Protein AF-A0A960MI06-F1 (afdb_monomer)

Secondary structure (DSSP, 8-state):
----TTTSEEEEEEEEEEEBTTB-SS-B-TT--B--HHHHHHHIIIIIHHHHHHHTTTSEEEE--GGGEEEEEEPSS-HHHHHHTT-HHHHHHHHHHHHHHTT--GGG-SEEEEEE---STTTSTT-----SEEE-TTSSEEEEES--SHHHHHHHHHHHTT---EEEEEPPTT---TT-TT-EEETT--TTSTTTT---BTTTB-----HHHHHHTT-S-GGGEEE--S-EEEEEEB-SSTT--TTS--EEEEE-SSSEEEEEEE--TTTT-SS-SGGGTEEEEEEEESSS--EEEE--SSTTS-GGG-SEETT-EEEETTTTEEEEEEEEE--GGG-EEEEEEEE--EEEES-SEEEEEGGGSEEEEEEEEES--SS-EEEEEEEEESSS-TTTTB---EEEEEE-TT----EEEEEEB---SS---SEEEEEEEEEEESSEE-S-SEEEEEEEPTT---TT---TT---SS----EEE-TTSPEEE-

pLDDT: mean 91.09, std 11.98, range [35.44, 98.88]

Solvent-accessible surface area (backbone atoms only — not comparable to full-atom values): 25785 Å² total; per-residue (Å²): 130,78,85,50,73,83,54,32,44,78,36,43,35,37,36,43,32,34,23,16,80,81,51,72,58,79,26,28,29,92,88,64,50,64,64,43,49,68,50,49,35,48,41,40,66,71,33,33,22,54,48,44,22,34,72,24,53,63,43,23,40,61,43,58,54,64,86,37,33,51,68,78,39,74,40,94,57,40,53,64,57,38,19,49,64,61,34,62,70,58,53,50,53,49,51,52,54,48,39,44,75,74,69,42,69,72,87,79,38,59,30,38,40,39,38,25,44,54,52,24,44,94,72,33,81,66,24,59,39,83,55,48,49,48,35,35,68,58,33,45,47,32,44,29,40,18,46,84,45,48,49,41,52,40,29,29,49,39,13,29,62,49,46,52,49,24,11,17,42,42,35,52,81,87,45,82,50,44,77,43,87,80,36,46,79,38,80,29,42,20,52,56,20,47,44,21,65,31,88,38,28,88,88,80,46,66,40,42,72,50,66,58,57,31,38,76,53,64,47,45,53,71,81,12,43,43,74,53,90,69,63,48,77,43,69,30,25,33,50,74,43,42,75,34,61,64,87,39,36,31,28,41,37,34,78,57,54,102,51,35,28,39,34,38,32,30,36,51,79,36,47,84,40,94,77,32,37,40,48,16,63,14,42,40,43,28,37,38,34,80,68,90,60,37,37,27,34,36,25,54,62,58,32,54,75,60,66,52,51,17,21,36,37,64,74,39,71,44,75,40,76,91,63,32,40,34,43,28,27,68,45,72,49,73,55,86,58,61,22,34,36,35,36,36,38,43,35,44,22,33,36,28,61,77,56,53,66,42,80,33,49,31,77,62,47,52,40,76,47,45,35,39,53,44,64,45,36,74,55,51,31,42,34,33,36,36,52,47,70,58,80,29,39,68,70,70,44,24,49,84,40,70,52,72,50,75,34,51,59,70,46,57,74,70,43,78,48,75,33,45,36,40,62,81,87,78,89,84,57,79,28,30,31,33,45,33,57,75,47,66,44,63,48,48,78,41,99,61,52,62,27,42,37,33,41,29,46,77,89,64,71,80,86,80,80,77,57,99,88,61,91,69,96,70,83,75,81,48,79,45,77,44,99,86,74,46,77,44,74,71

Structure (mmCIF, N/CA/C/O backbone):
data_AF-A0A960MI06-F1
#
_entry.id   AF-A0A960MI06-F1
#
loop_
_atom_site.group_PDB
_atom_site.id
_atom_site.type_symbol
_atom_site.label_atom_id
_atom_site.label_alt_id
_atom_site.label_comp_id
_atom_site.label_asym_id
_atom_site.label_entity_id
_atom_site.label_seq_id
_atom_site.pdbx_PDB_ins_code
_atom_site.Cartn_x
_atom_site.Cartn_y
_atom_site.Cartn_z
_atom_site.occupancy
_atom_site.B_iso_or_equiv
_atom_site.auth_seq_id
_atom_site.auth_comp_id
_atom_site.auth_asym_id
_atom_site.auth_atom_id
_atom_site.pdbx_PDB_model_num
ATOM 1 N N . ILE A 1 1 ? 5.129 -19.991 3.642 1.00 35.44 1 ILE A N 1
ATOM 2 C CA . ILE A 1 1 ? 4.884 -19.978 2.181 1.00 35.44 1 ILE A CA 1
ATOM 3 C C . ILE A 1 1 ? 6.229 -19.629 1.573 1.00 35.44 1 ILE A C 1
ATOM 5 O O . ILE A 1 1 ? 6.838 -18.696 2.074 1.00 35.44 1 ILE A O 1
ATOM 9 N N . GLY A 1 2 ? 6.795 -20.492 0.728 1.00 35.88 2 GLY A N 1
ATOM 10 C CA . GLY A 1 2 ? 8.185 -20.344 0.284 1.00 35.88 2 GLY A CA 1
ATOM 11 C C . GLY A 1 2 ? 8.404 -18.997 -0.399 1.00 35.88 2 GLY A C 1
ATOM 12 O O . GLY A 1 2 ? 7.525 -18.568 -1.139 1.00 35.88 2 GLY A O 1
ATOM 13 N N . LEU A 1 3 ? 9.550 -18.373 -0.114 1.00 51.38 3 LEU A N 1
ATOM 14 C CA . LEU A 1 3 ? 10.078 -17.190 -0.796 1.00 51.38 3 LEU A CA 1
ATOM 15 C C . LEU A 1 3 ? 9.784 -17.314 -2.298 1.00 51.38 3 LEU A C 1
ATOM 17 O O . LEU A 1 3 ? 10.282 -18.238 -2.948 1.00 51.38 3 LEU A O 1
ATOM 21 N N . SER A 1 4 ? 8.882 -16.488 -2.825 1.00 71.81 4 SER A N 1
ATOM 22 C CA . SER A 1 4 ? 8.420 -16.635 -4.203 1.00 71.81 4 SER A CA 1
ATOM 23 C C . SER A 1 4 ? 9.590 -16.399 -5.157 1.00 71.81 4 SER A C 1
ATOM 25 O O . SER A 1 4 ? 10.144 -15.302 -5.219 1.00 71.81 4 SER A O 1
ATOM 27 N N . SER A 1 5 ? 9.945 -17.401 -5.967 1.00 84.38 5 SER A N 1
ATOM 28 C CA . SER A 1 5 ? 10.965 -17.247 -7.015 1.00 84.38 5 SER A CA 1
ATOM 29 C C . SER A 1 5 ? 10.590 -16.180 -8.046 1.00 84.38 5 SER A C 1
ATOM 31 O O . SER A 1 5 ? 11.410 -15.823 -8.882 1.00 84.38 5 SER A O 1
ATOM 33 N N . TRP A 1 6 ? 9.361 -15.654 -8.018 1.00 92.19 6 TRP A N 1
ATOM 34 C CA . TRP A 1 6 ? 8.956 -14.521 -8.838 1.00 92.19 6 TRP A CA 1
ATOM 35 C C . TRP A 1 6 ?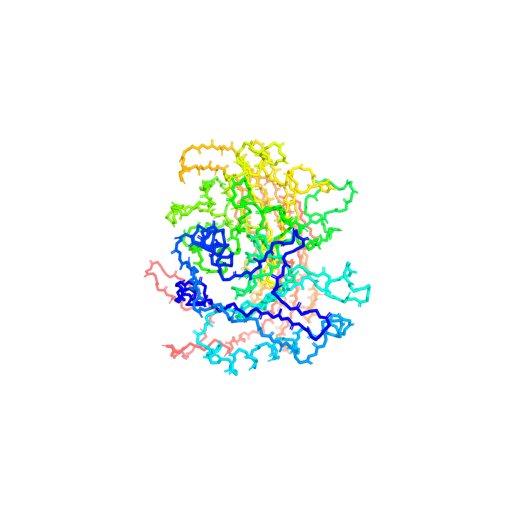 9.565 -13.198 -8.357 1.00 92.19 6 TRP A C 1
ATOM 37 O O . TRP A 1 6 ? 10.048 -12.421 -9.187 1.00 92.19 6 TRP A O 1
ATOM 47 N N . THR A 1 7 ? 9.570 -12.963 -7.039 1.00 94.00 7 THR A N 1
ATOM 48 C CA . THR A 1 7 ? 10.015 -11.713 -6.396 1.00 94.00 7 THR A CA 1
ATOM 49 C C . THR A 1 7 ? 11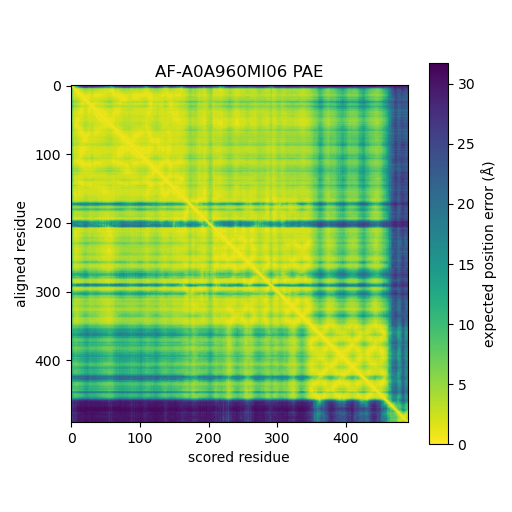.455 -11.761 -5.893 1.00 94.00 7 THR A C 1
ATOM 51 O O . THR A 1 7 ? 12.046 -10.709 -5.665 1.00 94.00 7 THR A O 1
ATOM 54 N N . GLU A 1 8 ? 12.047 -12.952 -5.781 1.00 94.88 8 GLU A N 1
ATOM 55 C CA . GLU A 1 8 ? 13.409 -13.164 -5.271 1.00 94.88 8 GLU A CA 1
ATOM 56 C C . GLU A 1 8 ? 14.311 -13.918 -6.257 1.00 94.88 8 GLU A C 1
ATOM 58 O O . GLU A 1 8 ? 13.834 -14.597 -7.165 1.00 94.88 8 GLU A O 1
ATOM 63 N N . GLY A 1 9 ? 15.625 -13.836 -6.061 1.00 95.56 9 GLY A N 1
ATOM 64 C CA . GLY A 1 9 ? 16.651 -14.432 -6.911 1.00 95.56 9 GLY A CA 1
ATOM 65 C C . GLY A 1 9 ? 17.139 -13.505 -8.025 1.00 95.56 9 GLY A C 1
ATOM 66 O O . GLY A 1 9 ? 16.739 -12.346 -8.133 1.00 95.56 9 GLY A O 1
ATOM 67 N N . LEU A 1 10 ? 18.034 -14.030 -8.860 1.00 96.19 10 LEU A N 1
ATOM 68 C CA . LEU A 1 10 ? 18.490 -13.334 -10.060 1.00 96.19 10 LEU A CA 1
ATOM 69 C C . LEU A 1 10 ? 17.347 -13.268 -11.082 1.00 96.19 10 LEU A C 1
ATOM 71 O O . LEU A 1 10 ? 16.654 -14.264 -11.278 1.00 96.19 10 LEU A O 1
ATOM 75 N N . LYS A 1 11 ? 17.161 -12.106 -11.710 1.00 97.06 11 LYS A N 1
ATOM 76 C CA . LYS A 1 11 ? 16.237 -11.891 -12.826 1.00 97.06 11 LYS A CA 1
ATOM 77 C C . LYS A 1 11 ? 17.019 -11.649 -14.096 1.00 97.06 11 LYS A C 1
ATOM 79 O O . LYS A 1 11 ? 17.664 -10.606 -14.225 1.00 97.06 11 LYS A O 1
ATOM 84 N N . ASP A 1 12 ? 16.939 -12.589 -15.024 1.00 97.06 12 ASP A N 1
ATOM 85 C CA . ASP A 1 12 ? 17.516 -12.429 -16.348 1.00 97.06 12 ASP A CA 1
ATOM 86 C C . ASP A 1 12 ? 16.599 -11.579 -17.228 1.00 97.06 12 ASP A C 1
ATOM 88 O O . ASP A 1 12 ? 15.394 -11.814 -17.355 1.00 97.06 12 ASP A O 1
ATOM 92 N N . ILE A 1 13 ? 17.194 -10.549 -17.828 1.00 98.56 13 ILE A N 1
ATOM 93 C CA . ILE A 1 13 ? 16.491 -9.526 -18.592 1.00 98.56 13 ILE A CA 1
ATOM 94 C C . ILE A 1 13 ? 16.825 -9.662 -20.076 1.00 98.56 13 ILE A C 1
ATOM 96 O O . ILE A 1 13 ? 17.999 -9.715 -20.452 1.00 98.56 13 ILE A O 1
ATOM 100 N N . LEU A 1 14 ? 15.787 -9.627 -20.912 1.00 98.75 14 LEU A N 1
ATOM 101 C CA . LEU A 1 14 ? 15.872 -9.352 -22.346 1.00 98.75 14 LEU A CA 1
ATOM 102 C C . LEU A 1 14 ? 15.442 -7.908 -22.613 1.00 98.75 14 LEU A C 1
ATOM 104 O O . LEU A 1 14 ? 14.375 -7.482 -22.171 1.00 98.75 14 LEU A O 1
ATOM 108 N N . VAL A 1 15 ? 16.236 -7.166 -23.386 1.00 98.81 15 VAL A N 1
ATOM 109 C CA . VAL A 1 15 ? 15.823 -5.859 -23.913 1.00 98.81 15 VAL A CA 1
ATOM 110 C C . VAL A 1 15 ? 15.652 -5.941 -25.423 1.00 98.81 15 VAL A C 1
ATOM 112 O O . VAL A 1 15 ? 16.624 -6.106 -26.162 1.00 98.81 15 VAL A O 1
ATOM 115 N N . ILE A 1 16 ? 14.411 -5.780 -25.876 1.00 98.88 16 ILE A N 1
ATOM 116 C CA . ILE A 1 16 ? 14.035 -5.683 -27.282 1.00 98.88 16 ILE A CA 1
ATOM 117 C C . ILE A 1 16 ? 14.122 -4.215 -27.696 1.00 98.88 16 ILE A C 1
ATOM 119 O O . ILE A 1 16 ? 13.333 -3.385 -27.244 1.00 98.88 16 ILE A O 1
ATOM 123 N N . ARG A 1 17 ? 15.076 -3.884 -28.566 1.00 98.75 17 ARG A N 1
ATOM 124 C CA . ARG A 1 17 ? 15.179 -2.555 -29.186 1.00 98.75 17 ARG A CA 1
ATOM 125 C C . ARG A 1 17 ? 14.332 -2.527 -30.448 1.00 98.75 17 ARG A C 1
ATOM 127 O O . ARG A 1 17 ? 14.585 -3.318 -31.353 1.00 98.75 17 ARG A O 1
ATOM 134 N N . ALA A 1 18 ? 13.368 -1.616 -30.526 1.00 98.69 18 ALA A N 1
ATOM 135 C CA . ALA A 1 18 ? 12.435 -1.544 -31.645 1.00 98.69 18 ALA A CA 1
ATOM 136 C C . ALA A 1 18 ? 12.472 -0.202 -32.383 1.00 98.69 18 ALA A C 1
ATOM 138 O O . ALA A 1 18 ? 12.537 0.863 -31.768 1.00 98.69 18 ALA A O 1
ATOM 139 N N . ASP A 1 19 ? 12.364 -0.272 -33.709 1.00 98.62 19 ASP A N 1
ATOM 140 C CA . ASP A 1 19 ? 12.076 0.867 -34.579 1.00 98.62 19 ASP A CA 1
ATOM 141 C C . ASP A 1 19 ? 10.842 0.589 -35.452 1.00 98.62 19 ASP A C 1
ATOM 143 O O . ASP A 1 19 ? 10.262 -0.501 -35.427 1.00 98.62 19 ASP A O 1
ATOM 147 N N . PHE A 1 20 ? 10.406 1.591 -36.215 1.00 98.75 20 PHE A N 1
ATOM 148 C CA . PHE A 1 20 ? 9.145 1.539 -36.957 1.00 98.75 20 PHE A CA 1
ATOM 149 C C . PHE A 1 20 ? 9.325 2.004 -38.406 1.00 98.75 20 PHE A C 1
ATOM 151 O O . PHE A 1 20 ? 10.260 2.752 -38.693 1.00 98.75 20 PHE A O 1
ATOM 158 N N . PRO A 1 21 ? 8.431 1.617 -39.338 1.00 98.56 21 PRO A N 1
ATOM 159 C CA . PRO A 1 21 ? 8.494 2.054 -40.734 1.00 98.56 21 PRO A CA 1
ATOM 160 C C . PRO A 1 21 ? 8.565 3.579 -40.926 1.00 98.56 21 PRO A C 1
ATOM 162 O O . PRO A 1 21 ? 9.247 4.045 -41.833 1.00 98.56 21 PRO A O 1
ATOM 165 N N . ASP A 1 22 ? 7.887 4.344 -40.069 1.00 98.12 22 ASP A N 1
ATOM 166 C CA . ASP A 1 22 ? 7.811 5.813 -40.055 1.00 98.12 22 ASP A CA 1
ATOM 167 C C . ASP A 1 22 ? 8.741 6.472 -39.016 1.00 98.12 22 ASP A C 1
ATOM 169 O O . ASP A 1 22 ? 8.812 7.698 -38.939 1.00 98.12 22 ASP A O 1
ATOM 173 N N . LEU A 1 23 ? 9.468 5.675 -38.228 1.00 97.69 23 LEU A N 1
ATOM 174 C CA . LEU A 1 23 ? 10.416 6.135 -37.213 1.00 97.69 23 LEU A CA 1
ATOM 175 C C . LEU A 1 23 ? 11.571 5.133 -37.108 1.00 97.69 23 LEU A C 1
ATOM 177 O O . LEU A 1 23 ? 11.617 4.293 -36.211 1.00 97.69 23 LEU A O 1
ATOM 181 N N . THR A 1 24 ? 12.473 5.197 -38.085 1.00 97.31 24 THR A N 1
ATOM 182 C CA . THR A 1 24 ? 13.550 4.218 -38.267 1.00 97.31 24 THR A CA 1
ATOM 183 C C . THR A 1 24 ? 14.810 4.569 -37.478 1.00 97.31 24 THR A C 1
ATOM 185 O O . THR A 1 24 ? 15.143 5.749 -37.353 1.00 97.31 24 THR A O 1
ATOM 188 N N . GLY A 1 25 ? 15.589 3.558 -37.099 1.00 95.56 25 GLY A N 1
ATOM 189 C CA . GLY A 1 25 ? 16.918 3.714 -36.504 1.00 95.56 25 GLY A CA 1
ATOM 190 C C . GLY A 1 25 ? 16.975 3.346 -35.024 1.00 95.56 25 GLY A C 1
ATOM 191 O O . GLY A 1 25 ? 16.015 2.849 -34.448 1.00 95.56 25 GLY A O 1
ATOM 192 N N . GLU A 1 26 ? 18.136 3.564 -34.411 1.00 96.06 26 GLU A N 1
ATOM 193 C CA . GLU A 1 26 ? 18.343 3.249 -32.995 1.00 96.06 26 GLU A CA 1
ATOM 194 C C . GLU A 1 26 ? 17.364 4.023 -32.094 1.00 96.06 26 GLU A C 1
ATOM 196 O O . GLU A 1 26 ? 17.200 5.235 -32.279 1.00 96.06 26 GLU A O 1
ATOM 201 N N . PRO A 1 27 ? 16.750 3.364 -31.093 1.00 98.12 27 PRO A N 1
ATOM 202 C CA . PRO A 1 27 ? 15.951 4.046 -30.089 1.00 98.12 27 PRO A CA 1
ATOM 203 C C . PRO A 1 27 ? 16.748 5.150 -29.382 1.00 98.12 27 PRO A C 1
ATOM 205 O O . PRO A 1 27 ? 17.882 4.929 -28.945 1.00 98.12 27 PRO A O 1
ATOM 208 N N . VAL A 1 28 ? 16.155 6.336 -29.241 1.00 97.81 28 VAL A N 1
ATOM 209 C CA . VAL A 1 28 ? 16.769 7.478 -28.548 1.00 97.81 28 VAL A CA 1
ATOM 210 C C . VAL A 1 28 ? 15.889 8.001 -27.423 1.00 97.81 28 VAL A C 1
ATOM 212 O O . VAL A 1 28 ? 14.658 8.009 -27.526 1.00 97.81 28 VAL A O 1
ATOM 215 N N . THR A 1 29 ? 16.531 8.475 -26.359 1.00 96.81 29 THR A N 1
ATOM 216 C CA . THR A 1 29 ? 15.851 9.209 -25.294 1.00 96.81 29 THR A CA 1
ATOM 217 C C . THR A 1 29 ? 15.336 10.559 -25.808 1.00 96.81 29 THR A C 1
ATOM 219 O O . THR A 1 29 ? 15.832 11.072 -26.817 1.00 96.81 29 THR A O 1
ATOM 222 N N . PRO A 1 30 ? 14.399 11.212 -25.102 1.00 93.44 30 PRO A N 1
ATOM 223 C CA . PRO A 1 30 ? 13.982 12.582 -25.410 1.00 93.44 30 PRO A CA 1
ATOM 224 C C . PRO A 1 30 ? 15.125 13.605 -25.418 1.00 93.44 30 PRO A C 1
ATOM 226 O O . PRO A 1 30 ? 15.032 14.621 -26.099 1.00 93.44 30 PRO A O 1
ATOM 229 N N . THR A 1 31 ? 16.219 13.334 -24.699 1.00 93.38 31 THR A N 1
ATOM 230 C CA . THR A 1 31 ? 17.442 14.155 -24.704 1.00 93.38 31 THR A CA 1
ATOM 231 C C . THR A 1 31 ? 18.398 13.823 -25.856 1.00 93.38 31 THR A C 1
ATOM 233 O O . THR A 1 31 ? 19.440 14.461 -25.989 1.00 93.38 31 THR A O 1
ATOM 236 N N . GLY A 1 32 ? 18.056 12.847 -26.703 1.00 94.62 32 GLY A N 1
ATOM 237 C CA . GLY A 1 32 ? 18.831 12.435 -27.873 1.00 94.62 32 GLY A CA 1
ATOM 238 C C . GLY A 1 32 ? 19.906 11.381 -27.597 1.00 94.62 32 GLY A C 1
ATOM 239 O O . GLY A 1 32 ? 20.678 11.063 -28.499 1.00 94.62 32 GLY A O 1
ATOM 240 N N . ALA A 1 33 ? 19.977 10.822 -26.384 1.00 96.62 33 ALA A N 1
ATOM 241 C CA . ALA A 1 33 ? 20.928 9.759 -26.074 1.00 96.62 33 ALA A CA 1
ATOM 242 C C . ALA A 1 33 ? 20.489 8.442 -26.726 1.00 96.62 33 ALA A C 1
ATOM 244 O O . ALA A 1 33 ? 19.338 8.029 -26.604 1.00 96.62 33 ALA A O 1
ATOM 245 N N . THR A 1 34 ? 21.407 7.760 -27.408 1.00 97.50 34 THR A N 1
ATOM 246 C CA . THR A 1 34 ? 21.128 6.463 -28.033 1.00 97.50 34 THR A CA 1
ATOM 247 C C . THR A 1 34 ? 21.024 5.358 -26.986 1.00 97.50 34 THR A C 1
ATOM 249 O O . THR A 1 34 ? 21.977 5.105 -26.249 1.00 97.50 34 THR A O 1
ATOM 252 N N . MET A 1 35 ? 19.905 4.636 -26.980 1.00 97.88 35 MET A N 1
ATOM 253 C CA . MET A 1 35 ? 19.656 3.490 -26.103 1.00 97.88 35 MET A CA 1
ATOM 254 C C . MET A 1 35 ? 20.256 2.204 -26.693 1.00 97.88 35 MET A C 1
ATOM 256 O O . MET A 1 35 ? 19.562 1.231 -26.979 1.00 97.88 35 MET A O 1
ATOM 260 N N . ASN A 1 36 ? 21.572 2.216 -26.916 1.00 97.62 36 ASN A N 1
ATOM 261 C CA . ASN A 1 36 ? 22.320 1.043 -27.369 1.00 97.62 36 ASN A CA 1
ATOM 262 C C . ASN A 1 36 ? 22.590 0.057 -26.213 1.00 97.62 36 ASN A C 1
ATOM 264 O O . ASN A 1 36 ? 22.308 0.344 -25.049 1.00 97.62 36 ASN A O 1
ATOM 268 N N . ALA A 1 37 ? 23.181 -1.102 -26.520 1.00 97.94 37 ALA A N 1
ATOM 269 C CA . ALA A 1 37 ? 23.463 -2.131 -25.516 1.00 97.94 37 ALA A CA 1
ATOM 270 C C . ALA A 1 37 ? 24.311 -1.630 -24.335 1.00 97.94 37 ALA A C 1
ATOM 272 O O . ALA A 1 37 ? 24.025 -1.996 -23.203 1.00 97.94 37 ALA A O 1
ATOM 273 N N . ALA A 1 38 ? 25.312 -0.774 -24.571 1.00 98.12 38 ALA A N 1
ATOM 274 C CA . ALA A 1 38 ? 26.153 -0.231 -23.503 1.00 98.12 38 ALA A CA 1
ATOM 275 C C . ALA A 1 38 ? 25.387 0.748 -22.600 1.00 98.12 38 ALA A C 1
ATOM 277 O O . ALA A 1 38 ? 25.567 0.728 -21.387 1.00 98.12 38 ALA A O 1
ATOM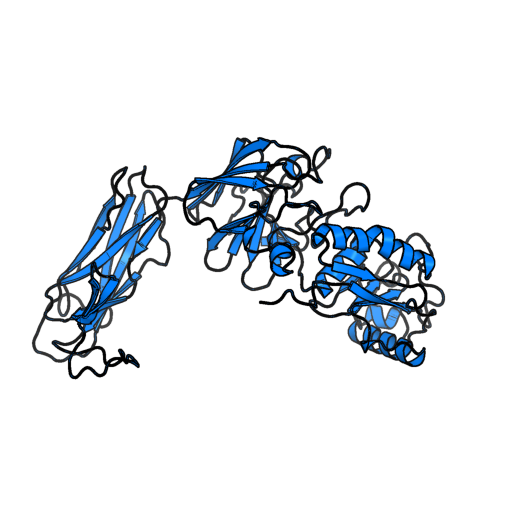 278 N N . PHE A 1 39 ? 24.518 1.580 -23.178 1.00 97.81 39 PHE A N 1
ATOM 279 C CA . PHE A 1 39 ? 23.644 2.472 -22.419 1.00 97.81 39 PHE A CA 1
ATOM 280 C C . PHE A 1 39 ? 22.679 1.672 -21.535 1.00 97.81 39 PHE A C 1
ATOM 282 O O . PHE A 1 39 ? 22.594 1.911 -20.334 1.00 97.81 39 PHE A O 1
ATOM 289 N N . LEU A 1 40 ? 21.989 0.688 -22.116 1.00 98.31 40 LEU A N 1
ATOM 290 C CA . LEU A 1 40 ? 20.963 -0.097 -21.427 1.00 98.31 40 LEU A CA 1
ATOM 291 C C . LEU A 1 40 ? 21.551 -0.960 -20.304 1.00 98.31 40 LEU A C 1
ATOM 293 O O . LEU A 1 40 ? 21.028 -0.958 -19.189 1.00 98.31 40 LEU A O 1
ATOM 297 N N . THR A 1 41 ? 22.668 -1.651 -20.559 1.00 98.25 41 THR A N 1
ATOM 298 C CA . THR A 1 41 ? 23.361 -2.424 -19.516 1.00 98.25 41 THR A CA 1
ATOM 299 C C . THR A 1 41 ? 23.888 -1.510 -18.415 1.00 98.25 41 THR A C 1
ATOM 301 O O . THR A 1 41 ? 23.738 -1.834 -17.242 1.00 98.25 41 THR A O 1
ATOM 304 N N . ASN A 1 42 ? 24.426 -0.331 -18.756 1.00 97.06 42 ASN A N 1
ATOM 305 C CA . ASN A 1 42 ? 24.878 0.645 -17.766 1.00 97.06 42 ASN A CA 1
ATOM 306 C C . ASN A 1 42 ? 23.734 1.114 -16.856 1.00 97.06 42 ASN A C 1
ATOM 308 O O . ASN A 1 42 ? 23.915 1.128 -15.638 1.00 97.06 42 ASN A O 1
ATOM 312 N N . LYS A 1 43 ? 22.563 1.429 -17.422 1.00 95.44 43 LYS A N 1
ATOM 313 C CA . LYS A 1 43 ? 21.371 1.832 -16.663 1.00 95.44 43 LYS A CA 1
ATOM 314 C C . LYS A 1 43 ? 20.872 0.734 -15.726 1.00 95.44 43 LYS A C 1
ATOM 316 O O . LYS A 1 43 ? 20.608 1.004 -14.556 1.00 95.44 43 LYS A O 1
ATOM 321 N N . ILE A 1 44 ? 20.802 -0.512 -16.191 1.00 96.88 44 ILE A N 1
ATOM 322 C CA . ILE A 1 44 ? 20.420 -1.632 -15.322 1.00 96.88 44 ILE A CA 1
ATOM 323 C C . ILE A 1 44 ? 21.462 -1.855 -14.221 1.00 96.88 44 ILE A C 1
ATOM 325 O O . ILE A 1 44 ? 21.098 -1.921 -13.053 1.00 96.88 44 ILE A O 1
ATOM 329 N N . SER A 1 45 ? 22.751 -1.936 -14.550 1.00 95.81 45 SER A N 1
ATOM 330 C CA . SER A 1 45 ? 23.780 -2.305 -13.571 1.00 95.81 45 SER A CA 1
ATOM 331 C C . SER A 1 45 ? 24.113 -1.212 -12.555 1.00 95.81 45 SER A C 1
ATOM 333 O O . SER A 1 45 ? 24.582 -1.545 -11.472 1.00 95.81 45 SER A O 1
ATOM 335 N N . ASN A 1 46 ? 23.901 0.069 -12.879 1.00 93.69 46 ASN A N 1
ATOM 336 C CA . ASN A 1 46 ? 24.302 1.181 -12.006 1.00 93.69 46 ASN A CA 1
ATOM 337 C C . ASN A 1 46 ? 23.132 1.960 -11.398 1.00 93.69 46 ASN A C 1
ATOM 339 O O . ASN A 1 46 ? 23.361 2.739 -10.478 1.00 93.69 46 ASN A O 1
ATOM 343 N N . GLU A 1 47 ? 21.904 1.770 -11.886 1.00 92.81 47 GLU A N 1
ATOM 344 C CA . GLU A 1 47 ? 20.736 2.504 -11.386 1.00 92.81 47 GLU A CA 1
ATOM 345 C C . GLU A 1 47 ? 19.636 1.538 -10.924 1.00 92.81 47 GLU A C 1
ATOM 347 O O . GLU A 1 47 ? 19.389 1.422 -9.725 1.00 92.81 47 GLU A O 1
ATOM 352 N N . VAL A 1 48 ? 19.014 0.794 -11.846 1.00 94.56 48 VAL A N 1
ATOM 353 C CA . VAL A 1 48 ? 17.830 -0.034 -11.532 1.00 94.56 48 VAL A CA 1
ATOM 354 C C . VAL A 1 48 ? 18.187 -1.241 -10.656 1.00 94.56 48 VAL A C 1
ATOM 356 O O . VAL A 1 48 ? 17.555 -1.481 -9.633 1.00 94.56 48 VAL A O 1
ATOM 359 N N . GLY A 1 49 ? 19.218 -2.001 -11.024 1.00 95.75 49 GLY A N 1
ATOM 360 C CA . GLY A 1 49 ? 19.668 -3.189 -10.297 1.00 95.75 49 GLY A CA 1
ATOM 361 C C . GLY A 1 49 ? 20.070 -2.895 -8.849 1.00 95.75 49 GLY A C 1
ATOM 362 O O . GLY A 1 49 ? 19.527 -3.541 -7.954 1.00 95.75 49 GLY A O 1
ATOM 363 N N . PRO A 1 50 ? 20.957 -1.912 -8.590 1.00 94.88 50 PRO A N 1
ATOM 364 C CA . PRO A 1 50 ? 21.324 -1.519 -7.231 1.00 94.88 50 PRO A CA 1
ATOM 365 C C . PRO A 1 50 ? 20.134 -1.074 -6.377 1.00 94.88 50 PRO A C 1
ATOM 367 O O . PRO A 1 50 ? 20.077 -1.424 -5.201 1.00 94.88 50 PRO A O 1
ATOM 370 N N . PHE A 1 51 ? 19.164 -0.359 -6.961 1.00 94.50 51 PHE A N 1
ATOM 371 C CA . PHE A 1 51 ? 17.936 -0.003 -6.251 1.00 94.50 51 PHE A CA 1
ATOM 372 C C . PHE A 1 51 ? 17.168 -1.251 -5.796 1.00 94.50 51 PHE A C 1
ATOM 374 O O . PHE A 1 51 ? 16.809 -1.346 -4.627 1.00 94.50 51 PHE A O 1
ATOM 381 N N . TYR A 1 52 ? 16.961 -2.228 -6.682 1.00 95.69 52 TYR A N 1
ATOM 382 C CA . TYR A 1 52 ? 16.239 -3.460 -6.349 1.00 95.69 52 TYR A CA 1
ATOM 383 C C . TYR A 1 52 ? 17.005 -4.376 -5.381 1.00 95.69 52 TYR A C 1
ATOM 385 O O . TYR A 1 52 ? 16.385 -4.968 -4.498 1.00 95.69 52 TYR A O 1
ATOM 393 N N . ASP A 1 53 ? 18.334 -4.468 -5.479 1.00 96.00 53 ASP A N 1
ATOM 394 C CA . ASP A 1 53 ? 19.159 -5.172 -4.481 1.00 96.00 53 ASP A CA 1
ATOM 395 C C . ASP A 1 53 ? 19.037 -4.503 -3.102 1.00 96.00 53 ASP A C 1
ATOM 397 O O . ASP A 1 53 ? 18.819 -5.181 -2.099 1.00 96.00 53 ASP A O 1
ATOM 401 N N . GLU A 1 54 ? 19.082 -3.171 -3.033 1.00 94.62 54 GLU A N 1
ATOM 402 C CA . GLU A 1 54 ? 18.904 -2.447 -1.775 1.00 94.62 54 GLU A CA 1
ATOM 403 C C . GLU A 1 54 ? 17.479 -2.576 -1.214 1.00 94.62 54 GLU A C 1
ATOM 405 O O . GLU A 1 54 ? 17.303 -2.860 -0.026 1.00 94.62 54 GLU A O 1
ATOM 410 N N . ALA A 1 55 ? 16.466 -2.360 -2.053 1.00 94.19 55 ALA A N 1
ATOM 411 C CA . ALA A 1 55 ? 15.055 -2.376 -1.682 1.00 94.19 55 ALA A CA 1
ATOM 412 C C . ALA A 1 55 ? 14.559 -3.760 -1.260 1.00 94.19 55 ALA A C 1
ATOM 414 O O . ALA A 1 55 ? 13.636 -3.868 -0.463 1.00 94.19 55 ALA A O 1
ATOM 415 N N . SER A 1 56 ? 15.191 -4.823 -1.753 1.00 96.06 56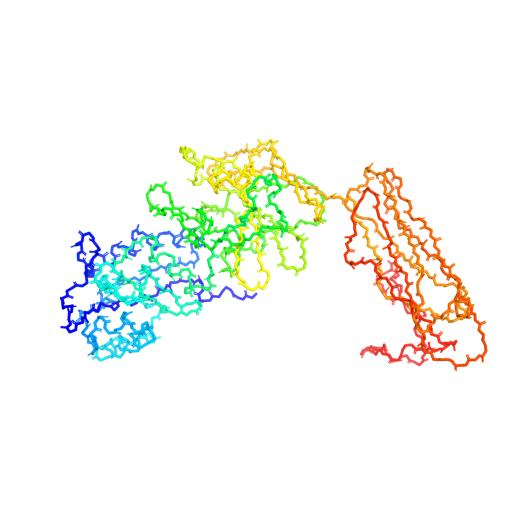 SER A N 1
ATOM 416 C CA . SER A 1 56 ? 14.836 -6.202 -1.415 1.00 96.06 56 SER A CA 1
ATOM 417 C C . SER A 1 56 ? 15.652 -6.792 -0.264 1.00 96.06 56 SER A C 1
ATOM 419 O O . SER A 1 56 ? 15.530 -7.982 0.022 1.00 96.06 56 SER A O 1
ATOM 421 N N . TYR A 1 57 ? 16.522 -6.004 0.377 1.00 96.62 57 TYR A N 1
ATOM 422 C CA . TYR A 1 57 ? 17.511 -6.501 1.343 1.00 96.62 57 TYR A CA 1
ATOM 423 C C . TYR A 1 57 ? 18.431 -7.592 0.765 1.00 96.62 57 TYR A C 1
ATOM 425 O O . TYR A 1 57 ? 18.838 -8.528 1.456 1.00 96.62 57 TYR A O 1
ATOM 433 N N . GLY A 1 58 ? 18.758 -7.476 -0.524 1.00 96.12 58 GLY A N 1
ATOM 434 C CA . GLY A 1 58 ? 19.587 -8.419 -1.269 1.00 96.12 58 GLY A CA 1
ATOM 435 C C . GLY A 1 58 ? 18.877 -9.697 -1.705 1.00 96.12 58 GLY A C 1
ATOM 436 O O . GLY A 1 58 ? 19.551 -10.660 -2.067 1.00 96.12 58 GLY A O 1
ATOM 437 N N . LYS A 1 59 ? 17.542 -9.740 -1.642 1.00 95.88 59 LYS A N 1
ATOM 438 C CA . LYS A 1 59 ? 16.759 -10.910 -2.057 1.00 95.88 59 LYS A CA 1
ATOM 439 C C . LYS A 1 59 ? 16.564 -10.998 -3.561 1.00 95.88 59 LYS A C 1
ATOM 441 O O . LYS A 1 59 ? 16.385 -12.102 -4.058 1.00 95.88 59 LYS A O 1
ATOM 446 N N . THR A 1 60 ? 16.605 -9.884 -4.290 1.00 96.56 60 THR A N 1
ATOM 447 C CA . THR A 1 60 ? 16.510 -9.879 -5.755 1.00 96.56 60 THR A CA 1
ATOM 448 C C . THR A 1 60 ? 17.687 -9.153 -6.391 1.00 96.56 60 THR A C 1
ATOM 450 O O . THR A 1 60 ? 18.221 -8.198 -5.831 1.00 96.56 60 THR A O 1
ATOM 453 N N . ALA A 1 61 ? 18.083 -9.604 -7.576 1.00 96.38 61 ALA A N 1
ATOM 454 C CA . ALA A 1 61 ? 19.143 -8.994 -8.369 1.00 96.38 61 ALA A CA 1
ATOM 455 C C . ALA A 1 61 ? 18.756 -8.995 -9.849 1.00 96.38 61 ALA A C 1
ATOM 457 O O . ALA A 1 61 ? 18.057 -9.892 -10.309 1.00 96.38 61 ALA A O 1
ATOM 458 N N . LEU A 1 62 ? 19.227 -8.006 -10.609 1.00 97.44 62 LEU A N 1
ATOM 459 C CA . LEU A 1 62 ? 18.912 -7.861 -12.031 1.00 97.44 62 LEU A CA 1
ATOM 460 C C . LEU A 1 62 ? 20.142 -8.149 -12.899 1.00 97.44 62 LEU A C 1
ATOM 462 O O . LEU A 1 62 ? 21.225 -7.625 -12.641 1.00 97.44 62 LEU A O 1
ATOM 466 N N . SER A 1 63 ? 19.959 -8.949 -13.947 1.00 96.50 63 SER A N 1
ATOM 467 C CA . SER A 1 63 ? 21.003 -9.381 -14.878 1.00 96.50 63 SER A CA 1
ATOM 468 C C . SER A 1 63 ? 20.634 -8.987 -16.305 1.00 96.50 63 SER A C 1
ATOM 470 O O . SER A 1 63 ? 19.694 -9.516 -16.893 1.00 96.50 63 SER A O 1
ATOM 472 N N . LEU A 1 64 ? 21.394 -8.053 -16.883 1.00 98.19 64 LEU A N 1
ATOM 473 C CA . LEU A 1 64 ? 21.319 -7.717 -18.304 1.00 98.19 64 LEU A CA 1
ATOM 474 C C . LEU A 1 64 ? 22.717 -7.788 -18.916 1.00 98.19 64 LEU A C 1
ATOM 476 O O . LEU A 1 64 ? 23.569 -6.938 -18.657 1.00 98.19 64 LEU A O 1
ATOM 480 N N . SER A 1 65 ? 22.948 -8.795 -19.755 1.00 96.69 65 SER A N 1
ATOM 481 C CA . SER A 1 65 ? 24.165 -8.890 -20.560 1.00 96.69 65 SER A CA 1
ATOM 482 C C . SER A 1 65 ? 23.983 -8.183 -21.905 1.00 96.69 65 SER A C 1
ATOM 484 O O . SER A 1 65 ? 22.870 -8.078 -22.418 1.00 96.69 65 SER A O 1
ATOM 486 N N . ALA A 1 66 ? 25.081 -7.750 -22.530 1.00 97.06 66 ALA A N 1
ATOM 487 C CA . ALA A 1 66 ? 25.023 -7.154 -23.868 1.00 97.06 66 ALA A CA 1
ATOM 488 C C . ALA A 1 66 ? 24.472 -8.122 -24.935 1.00 97.06 66 ALA A C 1
ATOM 490 O O . ALA A 1 66 ? 23.894 -7.670 -25.918 1.00 97.06 66 ALA A O 1
ATOM 491 N N . ALA A 1 67 ? 24.623 -9.439 -24.738 1.00 97.25 67 ALA A N 1
ATOM 492 C CA . ALA A 1 67 ? 24.064 -10.455 -25.629 1.00 97.25 67 ALA A CA 1
ATOM 493 C C . ALA A 1 67 ? 22.530 -10.512 -25.558 1.00 97.25 67 ALA A C 1
ATOM 495 O O . ALA A 1 67 ? 21.893 -10.816 -26.561 1.00 97.25 67 ALA A O 1
ATOM 496 N N . ASN A 1 68 ? 21.949 -10.152 -24.409 1.00 98.31 68 ASN A N 1
ATOM 497 C CA . ASN A 1 68 ? 20.504 -10.094 -24.178 1.00 98.31 68 ASN A CA 1
ATOM 498 C C . ASN A 1 68 ? 19.895 -8.732 -24.554 1.00 98.31 68 ASN A C 1
ATOM 500 O O . ASN A 1 68 ? 18.767 -8.422 -24.176 1.00 98.31 68 ASN A O 1
ATOM 504 N N . VAL A 1 69 ? 20.632 -7.896 -25.285 1.00 98.69 69 VAL A N 1
ATOM 505 C CA . VAL A 1 69 ? 20.087 -6.705 -25.935 1.00 98.69 69 VAL A CA 1
ATOM 506 C C . VAL A 1 69 ? 19.998 -7.004 -27.425 1.00 98.69 69 VAL A C 1
ATOM 508 O O . VAL A 1 69 ? 21.022 -7.200 -28.082 1.00 98.69 69 VAL A O 1
ATOM 511 N N . THR A 1 70 ? 18.783 -7.037 -27.971 1.00 98.81 70 THR A N 1
ATOM 512 C CA . THR A 1 70 ? 18.577 -7.365 -29.389 1.00 98.81 70 THR A CA 1
ATOM 513 C C . THR A 1 70 ? 19.262 -6.337 -30.291 1.00 98.81 70 THR A C 1
ATOM 515 O O . THR A 1 70 ? 19.449 -5.187 -29.882 1.00 98.81 70 THR A O 1
ATOM 518 N N . PRO A 1 71 ? 19.596 -6.655 -31.554 1.00 98.38 71 PRO A N 1
ATOM 519 C CA . PRO A 1 71 ? 19.691 -5.642 -32.606 1.00 98.38 71 PRO A CA 1
ATOM 520 C C . PRO A 1 71 ? 18.413 -4.787 -32.668 1.00 98.38 71 PRO A C 1
ATOM 522 O O . PRO A 1 71 ? 17.399 -5.143 -32.070 1.00 98.38 71 PRO A O 1
ATOM 525 N N . VAL A 1 72 ? 18.434 -3.671 -33.396 1.00 98.69 72 VAL A N 1
ATOM 526 C CA . VAL A 1 72 ? 17.195 -2.920 -33.652 1.00 98.69 72 VAL A CA 1
ATOM 527 C C . VAL A 1 72 ? 16.276 -3.775 -34.525 1.00 98.69 72 VAL A C 1
ATOM 529 O O . VAL A 1 72 ? 16.651 -4.154 -35.635 1.00 98.69 72 VAL A O 1
ATOM 532 N N . LEU A 1 73 ? 15.092 -4.096 -34.009 1.00 98.81 73 LEU A N 1
ATOM 533 C CA . LEU A 1 73 ? 14.093 -4.922 -34.674 1.00 98.81 73 LEU A CA 1
ATOM 534 C C . LEU A 1 73 ? 12.967 -4.040 -35.214 1.00 98.81 73 LEU A C 1
ATOM 536 O O . LEU A 1 73 ? 12.340 -3.282 -34.474 1.00 98.81 73 LEU A O 1
ATOM 540 N N . ARG A 1 74 ? 12.689 -4.165 -36.512 1.00 98.50 74 ARG A N 1
ATOM 541 C CA . ARG A 1 74 ? 11.633 -3.404 -37.180 1.00 98.50 74 ARG A CA 1
ATOM 542 C C . ARG A 1 74 ? 10.262 -3.962 -36.842 1.00 98.50 74 ARG A C 1
ATOM 544 O O . ARG A 1 74 ? 9.962 -5.103 -37.184 1.00 98.50 74 ARG A O 1
ATOM 551 N N . MET A 1 75 ? 9.407 -3.131 -36.255 1.00 98.69 75 MET A N 1
ATOM 552 C CA . MET A 1 75 ? 7.995 -3.463 -36.084 1.00 98.69 75 MET A CA 1
ATOM 553 C C . MET A 1 75 ? 7.268 -3.431 -37.441 1.00 98.69 75 MET A C 1
ATOM 555 O O . MET A 1 75 ? 7.606 -2.608 -38.297 1.00 98.69 75 MET A O 1
ATOM 559 N N . PRO A 1 76 ? 6.264 -4.297 -37.667 1.00 98.31 76 PRO A N 1
ATOM 560 C CA . PRO A 1 76 ? 5.562 -4.380 -38.951 1.00 98.31 76 PRO A CA 1
ATOM 561 C C . PRO A 1 76 ? 4.645 -3.175 -39.209 1.00 98.31 76 PRO A C 1
ATOM 563 O O . PRO A 1 76 ? 4.402 -2.813 -40.360 1.00 98.31 76 PRO A O 1
ATOM 566 N N . THR A 1 77 ? 4.159 -2.541 -38.143 1.00 98.56 77 THR A N 1
ATOM 567 C CA . THR A 1 77 ? 3.216 -1.420 -38.191 1.00 98.56 77 THR A CA 1
ATOM 568 C C . THR A 1 77 ? 3.916 -0.102 -37.845 1.00 98.56 77 THR A C 1
ATOM 570 O O . THR A 1 77 ? 4.869 -0.077 -37.066 1.00 98.56 77 THR A O 1
ATOM 573 N N . ALA A 1 78 ? 3.447 1.004 -38.429 1.00 98.62 78 ALA A N 1
ATOM 574 C CA . ALA A 1 78 ? 3.928 2.353 -38.130 1.00 98.62 78 ALA A CA 1
ATOM 575 C C . ALA A 1 78 ? 3.739 2.722 -36.646 1.00 98.62 78 ALA A C 1
ATOM 577 O O . ALA A 1 78 ? 2.693 2.437 -36.057 1.00 98.62 78 ALA A O 1
ATOM 578 N N . ALA A 1 79 ? 4.714 3.427 -36.071 1.00 98.44 79 ALA A N 1
ATOM 579 C CA . ALA A 1 79 ? 4.682 3.989 -34.725 1.00 98.44 79 ALA A CA 1
ATOM 580 C C . ALA A 1 79 ? 3.409 4.798 -34.485 1.00 98.44 79 ALA A C 1
ATOM 582 O O . ALA A 1 79 ? 2.702 4.565 -33.505 1.00 98.44 79 ALA A O 1
ATOM 583 N N . GLN A 1 80 ? 3.077 5.703 -35.414 1.00 98.25 80 GLN A N 1
ATOM 584 C CA . GLN A 1 80 ? 1.869 6.516 -35.308 1.00 98.25 80 GLN A CA 1
ATOM 585 C C . GLN A 1 80 ? 0.599 5.661 -35.218 1.00 98.25 80 GLN A C 1
ATOM 587 O O . GLN A 1 80 ? -0.335 6.029 -34.515 1.00 98.25 80 GLN A O 1
ATOM 592 N N . THR A 1 81 ? 0.552 4.523 -35.917 1.00 98.44 81 THR A N 1
ATOM 593 C CA . THR A 1 81 ? -0.628 3.646 -35.923 1.00 98.44 81 THR A CA 1
ATOM 594 C C . THR A 1 81 ? -0.779 2.912 -34.596 1.00 98.44 81 THR A C 1
ATOM 596 O O . THR A 1 81 ? -1.886 2.881 -34.064 1.00 98.44 81 THR A O 1
ATOM 599 N N . TYR A 1 82 ? 0.311 2.382 -34.022 1.00 98.62 82 TYR A N 1
ATOM 600 C CA . TYR A 1 82 ? 0.250 1.811 -32.672 1.00 98.62 82 TYR A CA 1
ATOM 601 C C . TYR A 1 82 ? -0.219 2.845 -31.655 1.00 98.62 82 TYR A C 1
ATOM 603 O O . TYR A 1 82 ? -1.126 2.573 -30.872 1.00 98.62 82 TYR A O 1
ATOM 611 N N . ALA A 1 83 ? 0.388 4.030 -31.705 1.00 98.00 83 ALA A N 1
ATOM 612 C CA . ALA A 1 83 ? 0.167 5.078 -30.730 1.00 98.00 83 ALA A CA 1
ATOM 613 C C . ALA A 1 83 ? -1.248 5.672 -30.827 1.00 98.00 83 ALA A C 1
ATOM 615 O O . ALA A 1 83 ? -1.899 5.875 -29.810 1.00 98.00 83 ALA A O 1
ATOM 616 N N . ALA A 1 84 ? -1.758 5.928 -32.035 1.00 98.12 84 ALA A N 1
ATOM 617 C CA . ALA A 1 84 ? -3.089 6.507 -32.240 1.00 98.12 84 ALA A CA 1
ATOM 618 C C . ALA A 1 84 ? -4.238 5.552 -31.882 1.00 98.12 84 ALA A C 1
ATOM 620 O O . ALA A 1 84 ? -5.307 6.010 -31.487 1.00 98.12 84 ALA A O 1
ATOM 621 N N . ASN A 1 85 ? -4.019 4.241 -32.022 1.00 97.88 85 ASN A N 1
ATOM 622 C CA . ASN A 1 85 ? -5.029 3.210 -31.777 1.00 97.88 85 ASN A CA 1
ATOM 623 C C . ASN A 1 85 ? -4.871 2.522 -30.411 1.00 97.88 85 ASN A C 1
ATOM 625 O O . ASN A 1 85 ? -5.461 1.463 -30.207 1.00 97.88 85 ASN A O 1
ATOM 629 N N . ASP A 1 86 ? -4.019 3.053 -29.531 1.00 96.56 86 ASP A N 1
ATOM 630 C CA . ASP A 1 86 ? -3.676 2.463 -28.229 1.00 96.56 86 ASP A CA 1
ATOM 631 C C . ASP A 1 86 ? -3.332 0.956 -28.300 1.00 96.56 86 ASP A C 1
ATOM 633 O O . ASP A 1 86 ? -3.720 0.128 -27.478 1.00 96.56 86 ASP A O 1
ATOM 637 N N . SER A 1 87 ? -2.620 0.547 -29.354 1.00 97.31 87 SER A N 1
ATOM 638 C CA . SER A 1 87 ? -2.419 -0.868 -29.697 1.00 97.31 87 SER A CA 1
ATOM 639 C C . SER A 1 87 ? -1.222 -1.496 -28.970 1.00 97.31 87 SER A C 1
ATOM 641 O O . SER A 1 87 ? -0.402 -2.188 -29.579 1.00 97.31 87 SER A O 1
ATOM 643 N N . LEU A 1 88 ? -1.121 -1.276 -27.655 1.00 95.81 88 LEU A N 1
ATOM 644 C CA . LEU A 1 88 ? -0.036 -1.773 -26.795 1.00 95.81 88 LEU A CA 1
ATOM 645 C C . LEU A 1 88 ? 0.094 -3.305 -26.849 1.00 95.81 88 LEU A C 1
ATOM 647 O O . LEU A 1 88 ? 1.201 -3.841 -26.963 1.00 95.81 88 LEU A O 1
ATOM 651 N N . THR A 1 89 ? -1.032 -4.022 -26.811 1.00 97.62 89 THR A N 1
ATOM 652 C CA . THR A 1 89 ? -1.033 -5.490 -26.847 1.00 97.62 89 THR A CA 1
ATOM 653 C C . THR A 1 89 ? -0.460 -6.011 -28.160 1.00 97.62 89 THR A C 1
ATOM 655 O O . THR A 1 89 ? 0.358 -6.931 -28.136 1.00 97.62 89 THR A O 1
ATOM 658 N N . GLN A 1 90 ? -0.849 -5.402 -29.284 1.00 98.69 90 GLN A N 1
ATOM 659 C CA . GLN A 1 90 ? -0.348 -5.779 -30.603 1.00 98.69 90 GLN A CA 1
ATOM 660 C C . GLN A 1 90 ? 1.144 -5.460 -30.737 1.00 98.69 90 GLN A C 1
ATOM 662 O O . GLN A 1 90 ? 1.907 -6.315 -31.171 1.00 98.69 90 GLN A O 1
ATOM 667 N N . LEU A 1 91 ? 1.584 -4.289 -30.262 1.00 98.75 91 LEU A N 1
ATOM 668 C CA . LEU A 1 91 ? 2.999 -3.914 -30.253 1.00 98.75 91 LEU A CA 1
ATOM 669 C C . LEU A 1 91 ? 3.865 -4.934 -29.493 1.00 98.75 91 LEU A C 1
ATOM 671 O O . LEU A 1 91 ? 4.949 -5.284 -29.951 1.00 98.75 91 LEU A O 1
ATOM 675 N N . ARG A 1 92 ? 3.386 -5.460 -28.358 1.00 98.62 92 ARG A N 1
ATOM 676 C CA . ARG A 1 92 ? 4.081 -6.545 -27.645 1.00 98.62 92 ARG A CA 1
ATOM 677 C C . ARG A 1 92 ? 4.142 -7.831 -28.458 1.00 98.62 92 ARG A C 1
ATOM 679 O O . ARG A 1 92 ? 5.199 -8.449 -28.495 1.00 98.62 92 ARG A O 1
ATOM 686 N N . ILE A 1 93 ? 3.029 -8.248 -29.062 1.00 98.69 93 ILE A N 1
ATOM 687 C CA . ILE A 1 93 ? 2.981 -9.468 -29.884 1.00 98.69 93 ILE A CA 1
ATOM 688 C C . ILE A 1 93 ? 4.015 -9.375 -31.008 1.00 98.69 93 ILE A C 1
ATOM 690 O O . ILE A 1 93 ? 4.820 -10.287 -31.180 1.00 98.69 93 ILE A O 1
ATOM 694 N N . ASP A 1 94 ? 4.045 -8.243 -31.707 1.00 98.81 94 ASP A N 1
ATOM 695 C CA . ASP A 1 94 ? 4.955 -8.029 -32.828 1.00 98.81 94 ASP A CA 1
ATOM 696 C C . ASP A 1 94 ? 6.421 -7.939 -32.377 1.00 98.81 94 ASP A C 1
ATOM 698 O O . ASP A 1 94 ? 7.303 -8.501 -33.027 1.00 98.81 94 ASP A O 1
ATOM 702 N N . ALA A 1 95 ? 6.692 -7.306 -31.231 1.00 98.81 95 ALA A N 1
ATOM 703 C CA . ALA A 1 95 ? 8.033 -7.237 -30.656 1.00 98.81 95 ALA A CA 1
ATOM 704 C C . ALA A 1 95 ? 8.575 -8.609 -30.237 1.00 98.81 95 ALA A C 1
ATOM 706 O O . ALA A 1 95 ? 9.725 -8.930 -30.541 1.00 98.81 95 ALA A O 1
ATOM 707 N N . LEU A 1 96 ? 7.756 -9.425 -29.567 1.00 98.81 96 LEU A N 1
ATOM 708 C CA . LEU A 1 96 ? 8.133 -10.780 -29.160 1.00 98.81 96 LEU A CA 1
ATOM 709 C C . LEU A 1 96 ? 8.388 -11.668 -30.382 1.00 98.81 96 LEU A C 1
ATOM 711 O O . LEU A 1 96 ? 9.442 -12.293 -30.465 1.00 98.81 96 LEU A O 1
ATOM 715 N N . ALA A 1 97 ? 7.495 -11.643 -31.376 1.00 98.75 97 ALA A N 1
ATOM 716 C CA . ALA A 1 97 ? 7.669 -12.398 -32.616 1.00 98.75 97 ALA A CA 1
ATOM 717 C C . ALA A 1 97 ? 8.933 -11.977 -33.391 1.00 98.75 97 ALA A C 1
ATOM 719 O O . ALA A 1 97 ? 9.645 -12.821 -33.947 1.00 98.75 97 ALA A O 1
ATOM 720 N N . ALA A 1 98 ? 9.249 -10.677 -33.414 1.00 98.75 98 ALA A N 1
ATOM 721 C CA . ALA A 1 98 ? 10.478 -10.180 -34.025 1.00 98.75 98 ALA A CA 1
ATOM 722 C C . ALA A 1 98 ? 11.729 -10.662 -33.272 1.00 98.75 98 ALA A C 1
ATOM 724 O O . ALA A 1 98 ? 12.710 -11.050 -33.910 1.00 98.75 98 ALA A O 1
ATOM 725 N N . ALA A 1 99 ? 11.700 -10.671 -31.936 1.00 98.81 99 ALA A N 1
ATOM 726 C CA . ALA A 1 99 ? 12.802 -11.168 -31.114 1.00 98.81 99 ALA A CA 1
ATOM 727 C C . ALA A 1 99 ? 13.023 -12.678 -31.309 1.00 98.81 99 ALA A C 1
ATOM 729 O O . ALA A 1 99 ? 14.158 -13.103 -31.525 1.00 98.81 99 ALA A O 1
ATOM 730 N N . GLU A 1 100 ? 11.952 -13.473 -31.342 1.00 98.56 100 GLU A N 1
ATOM 731 C CA . GLU A 1 100 ? 12.014 -14.914 -31.628 1.00 98.56 100 GLU A CA 1
ATOM 732 C C . GLU A 1 100 ? 12.581 -15.194 -33.022 1.00 98.56 100 GLU A C 1
ATOM 734 O O . GLU A 1 100 ? 13.471 -16.029 -33.183 1.00 98.56 100 GLU A O 1
ATOM 739 N N . THR A 1 101 ? 12.149 -14.430 -34.029 1.00 98.50 101 THR A N 1
ATOM 740 C CA . THR A 1 101 ? 12.697 -14.514 -35.394 1.00 98.50 101 THR A CA 1
ATOM 741 C C . THR A 1 101 ? 14.190 -14.173 -35.432 1.00 98.50 101 THR A C 1
ATOM 743 O O . THR A 1 101 ? 14.942 -14.751 -36.217 1.00 98.50 101 THR A O 1
ATOM 746 N N . ALA A 1 102 ? 14.641 -13.258 -34.570 1.00 98.19 102 ALA A N 1
ATOM 747 C CA . ALA A 1 102 ? 16.047 -12.901 -34.409 1.00 98.19 102 ALA A CA 1
ATOM 748 C C . ALA A 1 102 ? 16.849 -13.905 -33.551 1.00 98.19 102 ALA A C 1
ATOM 750 O O . ALA A 1 102 ? 18.048 -13.704 -33.356 1.00 98.19 102 ALA A O 1
ATOM 751 N N . GLY A 1 103 ? 16.221 -14.988 -33.073 1.00 98.19 103 GLY A N 1
ATOM 752 C CA . GLY A 1 103 ? 16.871 -16.079 -32.344 1.00 98.19 103 GLY A CA 1
ATOM 753 C C . GLY A 1 103 ? 16.869 -15.941 -30.820 1.00 98.19 103 GLY A C 1
ATOM 754 O O . GLY A 1 103 ? 17.614 -16.659 -30.157 1.00 98.19 103 GLY A O 1
ATOM 755 N N . TYR A 1 104 ? 16.058 -15.041 -30.259 1.00 98.31 104 TYR A N 1
ATOM 756 C CA . TYR A 1 104 ? 15.908 -14.879 -28.813 1.00 98.31 104 TYR A CA 1
ATOM 757 C C . TYR A 1 104 ? 14.738 -15.721 -28.301 1.00 98.31 104 TYR A C 1
ATOM 759 O O . TYR A 1 104 ? 13.595 -15.492 -28.689 1.00 98.31 104 TYR A O 1
ATOM 767 N N . ASP A 1 105 ? 15.006 -16.665 -27.400 1.00 97.31 105 ASP A N 1
ATOM 768 C CA . ASP A 1 105 ? 13.952 -17.411 -26.707 1.00 97.31 105 ASP A CA 1
ATOM 769 C C . ASP A 1 105 ? 13.317 -16.531 -25.624 1.00 97.31 105 ASP A C 1
ATOM 771 O O . ASP A 1 105 ? 13.806 -16.442 -24.497 1.00 97.31 105 ASP A O 1
ATOM 775 N N . THR A 1 106 ? 12.236 -15.839 -25.982 1.00 96.69 106 THR A N 1
ATOM 776 C CA . THR A 1 106 ? 11.577 -14.872 -25.096 1.00 96.69 106 THR A CA 1
ATOM 777 C C . THR A 1 106 ? 10.995 -15.520 -23.835 1.00 96.69 106 THR A C 1
ATOM 779 O O . THR A 1 106 ? 10.873 -14.846 -22.816 1.00 96.69 106 THR A O 1
ATOM 782 N N . GLY A 1 107 ? 10.704 -16.827 -23.859 1.00 95.44 107 GLY A N 1
ATOM 783 C CA . GLY A 1 107 ? 10.192 -17.573 -22.707 1.00 95.44 107 GLY A CA 1
ATOM 784 C C . GLY A 1 107 ? 11.246 -17.902 -21.646 1.00 95.44 107 GLY A C 1
ATOM 785 O O . GLY A 1 107 ? 10.880 -18.254 -20.527 1.00 95.44 107 GLY A O 1
ATOM 786 N N . SER A 1 108 ? 12.534 -17.769 -21.975 1.00 95.06 108 SER A N 1
ATOM 787 C CA . SER A 1 108 ? 13.652 -18.067 -21.069 1.00 95.06 108 SER A CA 1
ATOM 788 C C . SER A 1 108 ? 14.054 -16.897 -20.160 1.00 95.06 108 SER A C 1
ATOM 790 O O . SER A 1 108 ? 14.922 -17.067 -19.306 1.00 95.06 108 SER A O 1
ATOM 792 N N . TYR A 1 109 ? 13.454 -15.715 -20.327 1.00 97.44 109 TYR A N 1
ATOM 793 C CA . TYR A 1 109 ? 13.790 -14.517 -19.553 1.00 97.44 109 TYR A CA 1
ATOM 794 C C . TYR A 1 109 ? 12.739 -14.216 -18.485 1.00 97.44 109 TYR A C 1
ATOM 796 O O . TYR A 1 109 ? 11.536 -14.254 -18.746 1.00 97.44 109 TYR A O 1
ATOM 804 N N . ASP A 1 110 ? 13.190 -13.824 -17.295 1.00 97.25 110 ASP A N 1
ATOM 805 C CA . ASP A 1 110 ? 12.302 -13.418 -16.205 1.00 97.25 110 ASP A CA 1
ATOM 806 C C . ASP A 1 110 ? 11.591 -12.100 -16.515 1.00 97.25 110 ASP A C 1
ATOM 808 O O . ASP A 1 110 ? 10.457 -11.879 -16.075 1.00 97.25 110 ASP A O 1
ATOM 812 N N . ARG A 1 111 ? 12.277 -11.190 -17.220 1.00 97.69 111 ARG A N 1
ATOM 813 C CA . ARG A 1 111 ? 11.793 -9.839 -17.529 1.00 97.69 111 ARG A CA 1
ATOM 814 C C . ARG A 1 111 ? 12.129 -9.450 -18.965 1.00 97.69 111 ARG A C 1
ATOM 816 O O . ARG A 1 111 ? 13.235 -9.691 -19.443 1.00 97.69 111 ARG A O 1
ATOM 823 N N . ILE A 1 112 ? 11.188 -8.795 -19.638 1.00 98.69 112 ILE A N 1
ATOM 824 C CA . ILE A 1 112 ? 11.327 -8.346 -21.023 1.00 98.69 112 ILE A CA 1
ATOM 825 C C . ILE A 1 112 ? 10.979 -6.863 -21.112 1.00 98.69 112 ILE A C 1
ATOM 827 O O . ILE A 1 112 ? 9.866 -6.453 -20.783 1.00 98.69 112 ILE A O 1
ATOM 831 N N . TYR A 1 113 ? 11.932 -6.073 -21.594 1.00 98.69 113 TYR A N 1
ATOM 832 C CA . TYR A 1 113 ? 11.784 -4.641 -21.821 1.00 98.69 113 TYR A CA 1
ATOM 833 C C . TYR A 1 113 ? 11.688 -4.390 -23.318 1.00 98.69 113 TYR A C 1
ATOM 835 O O . TYR A 1 113 ? 12.637 -4.663 -24.052 1.00 98.69 113 TYR A O 1
ATOM 843 N N . LEU A 1 114 ? 10.582 -3.821 -23.777 1.00 98.81 114 LEU A N 1
ATOM 844 C CA . LEU A 1 114 ? 10.485 -3.275 -25.122 1.00 98.81 114 LEU A CA 1
ATOM 845 C C . LEU A 1 114 ? 10.836 -1.790 -25.096 1.00 98.81 114 LEU A C 1
ATOM 847 O O . LEU A 1 114 ? 10.101 -0.991 -24.527 1.00 98.81 114 LEU A O 1
ATOM 851 N N . VAL A 1 115 ? 11.945 -1.425 -25.733 1.00 98.69 115 VAL A N 1
ATOM 852 C CA . VAL A 1 115 ? 12.485 -0.064 -25.748 1.00 98.69 115 VAL A CA 1
ATOM 853 C C . VAL A 1 115 ? 12.392 0.522 -27.150 1.00 98.69 115 VAL A C 1
ATOM 855 O O . VAL A 1 115 ? 12.901 -0.053 -28.114 1.00 98.69 115 VAL A O 1
ATOM 858 N N . PHE A 1 116 ? 11.783 1.699 -27.256 1.00 98.69 116 PHE A N 1
ATOM 859 C CA . PHE A 1 116 ? 11.636 2.439 -28.507 1.00 98.69 116 PHE A CA 1
ATOM 860 C C . PHE A 1 116 ? 11.748 3.950 -28.278 1.00 98.69 116 PHE A C 1
ATOM 862 O O . PHE A 1 116 ? 11.604 4.441 -27.160 1.00 98.69 116 PHE A O 1
ATOM 869 N N . THR A 1 117 ? 12.035 4.702 -29.343 1.00 98.25 117 THR A N 1
ATOM 870 C CA . THR A 1 117 ? 12.019 6.176 -29.312 1.00 98.25 117 THR A CA 1
ATOM 871 C C . THR A 1 117 ? 10.632 6.677 -28.922 1.00 98.25 117 THR A C 1
ATOM 873 O O . THR A 1 117 ? 9.649 6.133 -29.402 1.00 98.25 117 THR A O 1
ATOM 876 N N . HIS A 1 118 ? 10.542 7.745 -28.125 1.00 97.88 118 HIS A N 1
ATOM 877 C CA . HIS A 1 118 ? 9.264 8.293 -27.656 1.00 97.88 118 HIS A CA 1
ATOM 878 C C . HIS A 1 118 ? 8.250 8.559 -28.794 1.00 97.88 118 HIS A C 1
ATOM 880 O O . HIS A 1 118 ? 8.539 9.357 -29.691 1.00 97.88 118 HIS A O 1
ATOM 886 N N . ILE A 1 119 ? 7.056 7.957 -28.722 1.00 97.81 119 ILE A N 1
ATOM 887 C CA . ILE A 1 119 ? 5.932 8.080 -29.681 1.00 97.81 119 ILE A CA 1
ATOM 888 C C . ILE A 1 119 ? 4.653 8.658 -29.044 1.00 97.81 119 ILE A C 1
ATOM 890 O O . ILE A 1 119 ? 3.549 8.468 -29.558 1.00 97.81 119 ILE A O 1
ATOM 894 N N . GLY A 1 120 ? 4.782 9.376 -27.927 1.00 97.25 120 GLY A N 1
ATOM 895 C CA . GLY A 1 120 ? 3.667 10.068 -27.273 1.00 97.25 120 GLY A CA 1
ATOM 896 C C . GLY A 1 120 ? 3.188 11.345 -27.994 1.00 97.25 120 GLY A C 1
ATOM 897 O O . GLY A 1 120 ? 3.674 11.671 -29.087 1.00 97.25 120 GLY A O 1
ATOM 898 N N . PRO A 1 121 ? 2.274 12.115 -27.366 1.00 97.25 121 PRO A N 1
ATOM 899 C CA . PRO A 1 121 ? 1.621 13.291 -27.957 1.00 97.25 121 PRO A CA 1
ATOM 900 C C . PRO A 1 121 ? 2.557 14.374 -28.507 1.00 97.25 121 PRO A C 1
ATOM 902 O O . PRO A 1 121 ? 2.213 15.067 -29.463 1.00 97.25 121 PRO A O 1
ATOM 905 N N . SER A 1 122 ? 3.759 14.517 -27.937 1.00 95.38 122 SER A N 1
ATOM 906 C CA . SER A 1 122 ? 4.758 15.486 -28.411 1.00 95.38 122 SER A CA 1
ATOM 907 C C . SER A 1 122 ? 5.378 15.126 -29.768 1.00 95.38 122 SER A C 1
ATOM 909 O O . SER A 1 122 ? 5.941 16.001 -30.423 1.00 95.38 122 SER A O 1
ATOM 911 N N . ARG A 1 123 ? 5.273 13.862 -30.207 1.00 96.06 123 ARG A N 1
ATOM 912 C CA . ARG A 1 123 ? 5.688 13.409 -31.545 1.00 96.06 123 ARG A CA 1
ATOM 913 C C . ARG A 1 123 ? 4.497 13.241 -32.482 1.00 96.06 123 ARG A C 1
ATOM 915 O O . ARG A 1 123 ? 4.550 13.708 -33.616 1.00 96.06 123 ARG A O 1
ATOM 922 N N . TYR A 1 124 ? 3.443 12.579 -32.014 1.00 97.38 124 TYR A N 1
ATOM 923 C CA . TYR A 1 124 ? 2.217 12.364 -32.777 1.00 97.38 124 TYR A CA 1
ATOM 924 C C . TYR A 1 124 ? 1.044 12.933 -31.991 1.00 97.38 124 TYR A C 1
ATOM 926 O O . TYR A 1 124 ? 0.680 12.388 -30.956 1.00 97.38 124 TYR A O 1
ATOM 934 N N . SER A 1 125 ? 0.431 14.009 -32.482 1.00 97.00 125 SER A N 1
ATOM 935 C CA . SER A 1 125 ? -0.593 14.761 -31.741 1.00 97.00 125 SER A CA 1
ATOM 936 C C . SER A 1 125 ? -1.828 13.946 -31.340 1.00 97.00 125 SER A C 1
ATOM 938 O O . SER A 1 125 ? -2.509 14.315 -30.390 1.00 97.00 125 SER A O 1
ATOM 940 N N . ASN A 1 126 ? -2.124 12.851 -32.045 1.00 96.69 126 ASN A N 1
ATOM 941 C CA . ASN A 1 126 ? -3.230 11.935 -31.759 1.00 96.69 126 ASN A CA 1
ATOM 942 C C . ASN A 1 126 ? -2.811 10.664 -30.996 1.00 96.69 126 ASN A C 1
ATOM 944 O O . ASN A 1 126 ? -3.627 9.754 -30.848 1.00 96.69 126 ASN A O 1
ATOM 948 N N . SER A 1 127 ? -1.556 10.581 -30.549 1.00 98.19 127 SER A N 1
ATOM 949 C CA . SER A 1 127 ? -1.056 9.459 -29.754 1.00 98.19 127 SER A CA 1
ATOM 950 C C . SER A 1 127 ? -1.835 9.317 -28.448 1.00 98.19 127 SER A C 1
ATOM 952 O O . SER A 1 127 ? -1.984 10.281 -27.701 1.00 98.19 127 SER A O 1
ATOM 954 N N . GLN A 1 128 ? -2.296 8.100 -28.174 1.00 98.00 128 GLN A N 1
ATOM 955 C CA . GLN A 1 128 ? -2.889 7.687 -26.903 1.00 98.00 128 GLN A CA 1
ATOM 956 C C . GLN A 1 128 ? -1.825 7.195 -25.908 1.00 98.00 128 GLN A C 1
ATOM 958 O O . GLN A 1 128 ? -2.119 7.007 -24.733 1.00 98.00 128 GLN A O 1
ATOM 963 N N . PHE A 1 129 ? -0.569 7.023 -26.339 1.00 97.56 129 PHE A N 1
ATOM 964 C CA . PHE A 1 129 ? 0.539 6.647 -25.456 1.00 97.56 129 PHE A CA 1
ATOM 965 C C . PHE A 1 129 ? 1.037 7.875 -24.685 1.00 97.56 129 PHE A C 1
ATOM 967 O O . PHE A 1 129 ? 2.055 8.482 -25.022 1.00 97.56 129 PHE A O 1
ATOM 974 N N . THR A 1 130 ? 0.291 8.263 -23.651 1.00 95.75 130 THR A N 1
ATOM 975 C CA . THR A 1 130 ? 0.580 9.417 -22.779 1.00 95.75 130 THR A CA 1
ATOM 976 C C . THR A 1 130 ? 1.548 9.100 -21.636 1.00 95.75 130 THR A C 1
ATOM 978 O O . THR A 1 130 ? 1.764 9.933 -20.762 1.00 95.75 130 THR A O 1
ATOM 981 N N . TRP A 1 131 ? 2.116 7.897 -21.630 1.00 95.31 131 TRP A N 1
ATOM 982 C CA . TRP A 1 131 ? 2.944 7.338 -20.567 1.00 95.31 131 TRP A CA 1
ATOM 983 C C . TRP A 1 131 ? 4.415 7.232 -20.984 1.00 95.31 131 TRP A C 1
ATOM 985 O O . TRP A 1 131 ? 4.741 7.117 -22.169 1.00 95.31 131 TRP A O 1
ATOM 995 N N . ALA A 1 132 ? 5.313 7.254 -19.997 1.00 95.31 132 ALA A N 1
ATOM 996 C CA . ALA A 1 132 ? 6.748 7.048 -20.200 1.00 95.31 132 ALA A CA 1
ATOM 997 C C . ALA A 1 132 ? 7.124 5.555 -20.198 1.00 95.31 132 ALA A C 1
ATOM 999 O O . ALA A 1 132 ? 7.998 5.136 -20.961 1.00 95.31 132 ALA A O 1
ATOM 1000 N N . GLY A 1 133 ? 6.417 4.754 -19.402 1.00 97.06 133 GLY A N 1
ATOM 1001 C CA . GLY A 1 133 ? 6.483 3.301 -19.392 1.00 97.06 133 GLY A CA 1
ATOM 1002 C C . GLY A 1 133 ? 5.126 2.687 -19.047 1.00 97.06 133 GLY A C 1
ATOM 1003 O O . GLY A 1 133 ? 4.214 3.397 -18.628 1.00 97.06 133 GLY A O 1
ATOM 1004 N N . VAL A 1 134 ? 4.990 1.386 -19.303 1.00 97.81 134 VAL A N 1
ATOM 1005 C CA . VAL A 1 134 ? 3.884 0.547 -18.813 1.00 97.81 134 VAL A CA 1
ATOM 1006 C C . VAL A 1 134 ? 4.440 -0.832 -18.482 1.00 97.81 134 VAL A C 1
ATOM 1008 O O . VAL A 1 134 ? 5.151 -1.418 -19.294 1.00 97.81 134 VAL A O 1
ATOM 1011 N N . GLY A 1 135 ? 4.084 -1.388 -17.332 1.00 97.19 135 GLY A N 1
ATOM 1012 C CA . GLY A 1 135 ? 4.455 -2.727 -16.896 1.00 97.19 135 GLY A CA 1
ATOM 1013 C C . GLY A 1 135 ? 3.228 -3.610 -16.709 1.00 97.19 135 GLY A C 1
ATOM 1014 O O . GLY A 1 135 ? 2.193 -3.179 -16.202 1.00 97.19 135 GLY A O 1
ATOM 1015 N N . LEU A 1 136 ? 3.323 -4.879 -17.107 1.00 96.06 136 LEU A N 1
ATOM 1016 C CA . LEU A 1 136 ? 2.276 -5.847 -16.789 1.00 96.06 136 LEU A CA 1
ATOM 1017 C C . LEU A 1 136 ? 2.329 -6.204 -15.304 1.00 96.06 136 LEU A C 1
ATOM 1019 O O . LEU A 1 136 ? 3.308 -6.790 -14.843 1.00 96.06 136 LEU A O 1
ATOM 1023 N N . ILE A 1 137 ? 1.249 -5.913 -14.577 1.00 93.94 137 ILE A N 1
ATOM 1024 C CA . ILE A 1 137 ? 1.134 -6.248 -13.155 1.00 93.94 137 ILE A CA 1
ATOM 1025 C C . ILE A 1 137 ? 1.232 -7.769 -12.974 1.00 93.94 137 ILE A C 1
ATOM 1027 O O . ILE A 1 137 ? 0.398 -8.513 -13.489 1.00 93.94 137 ILE A O 1
ATOM 1031 N N . GLY A 1 138 ? 2.265 -8.229 -12.266 1.00 92.75 138 GLY A N 1
ATOM 1032 C CA . GLY A 1 138 ? 2.550 -9.651 -12.047 1.00 92.75 138 GLY A CA 1
ATOM 1033 C C . GLY A 1 138 ? 2.955 -10.422 -13.312 1.00 92.75 138 GLY A C 1
ATOM 1034 O O . GLY A 1 138 ? 3.014 -11.648 -13.282 1.00 92.75 138 GLY A O 1
ATOM 1035 N N . GLY A 1 139 ? 3.204 -9.729 -14.429 1.00 93.75 139 GLY A N 1
ATOM 1036 C CA . GLY A 1 139 ? 3.699 -10.303 -15.681 1.00 93.75 139 GLY A CA 1
ATOM 1037 C C . GLY A 1 139 ? 5.181 -10.000 -15.905 1.00 93.75 139 GLY A C 1
ATOM 1038 O O . GLY A 1 139 ? 5.795 -9.267 -15.143 1.00 93.75 139 GLY A O 1
ATOM 1039 N N . SER A 1 140 ? 5.780 -10.547 -16.963 1.00 95.94 140 SER A N 1
ATOM 1040 C CA . SER A 1 140 ? 7.215 -10.366 -17.252 1.00 95.94 140 SER A CA 1
ATOM 1041 C C . SER A 1 140 ? 7.539 -9.183 -18.169 1.00 95.94 140 SER A C 1
ATOM 1043 O O . SER A 1 140 ? 8.708 -8.840 -18.323 1.00 95.94 140 SER A O 1
ATOM 1045 N N . PHE A 1 141 ? 6.543 -8.568 -18.810 1.00 98.44 141 PHE A N 1
ATOM 1046 C CA . PHE A 1 141 ? 6.759 -7.633 -19.920 1.00 98.44 141 PHE A CA 1
ATOM 1047 C C . PHE A 1 141 ? 6.496 -6.178 -19.525 1.00 98.44 141 PHE A C 1
ATOM 1049 O O . PHE A 1 141 ? 5.509 -5.892 -18.843 1.00 98.44 141 PHE A O 1
ATOM 1056 N N . MET A 1 142 ? 7.322 -5.263 -20.033 1.00 98.50 142 MET A N 1
ATOM 1057 C CA . MET A 1 142 ? 7.106 -3.820 -19.939 1.00 98.50 142 MET A CA 1
ATOM 1058 C C . MET A 1 142 ? 7.493 -3.077 -21.222 1.00 98.50 142 MET A C 1
ATOM 1060 O O . MET A 1 142 ? 8.389 -3.491 -21.961 1.00 98.50 142 MET A O 1
ATOM 1064 N N . TRP A 1 143 ? 6.816 -1.961 -21.472 1.00 98.69 143 TRP A N 1
ATOM 1065 C CA . TRP A 1 143 ? 7.068 -1.029 -22.565 1.00 98.69 143 TRP A CA 1
ATOM 1066 C C . TRP A 1 143 ? 7.776 0.208 -22.021 1.00 98.69 143 TRP A C 1
ATOM 1068 O O . TRP A 1 143 ? 7.352 0.765 -21.014 1.00 98.69 143 TRP A O 1
ATOM 1078 N N . ILE A 1 144 ? 8.813 0.667 -22.716 1.00 98.44 144 ILE A N 1
ATOM 1079 C CA . ILE A 1 144 ? 9.571 1.874 -22.392 1.00 98.44 144 ILE A CA 1
ATOM 1080 C C . ILE A 1 144 ? 9.499 2.836 -23.581 1.00 98.44 144 ILE A C 1
ATOM 1082 O O . ILE A 1 144 ? 10.139 2.634 -24.619 1.00 98.44 144 ILE A O 1
ATOM 1086 N N . ASN A 1 145 ? 8.727 3.907 -23.410 1.00 97.94 145 ASN A N 1
ATOM 1087 C CA . ASN A 1 145 ? 8.433 4.923 -24.418 1.00 97.94 145 ASN A CA 1
ATOM 1088 C C . ASN A 1 145 ? 9.478 6.050 -24.387 1.00 97.94 145 ASN A C 1
ATOM 1090 O O . ASN A 1 145 ? 9.180 7.208 -24.107 1.00 97.94 145 ASN A O 1
ATOM 1094 N N . GLY A 1 146 ? 10.737 5.706 -24.657 1.00 96.44 146 GLY A N 1
ATOM 1095 C CA . GLY A 1 146 ? 11.857 6.647 -24.759 1.00 96.44 146 GLY A CA 1
ATOM 1096 C C . GLY A 1 146 ? 12.551 7.018 -23.442 1.00 96.44 146 GLY A C 1
ATOM 1097 O O . GLY A 1 146 ? 13.669 7.526 -23.486 1.00 96.44 146 GLY A O 1
ATOM 1098 N N . TYR A 1 147 ? 11.959 6.756 -22.279 1.00 93.94 147 TYR A N 1
ATOM 1099 C CA . TYR A 1 147 ? 12.537 7.123 -20.979 1.00 93.94 147 TYR A CA 1
ATOM 1100 C C . TYR A 1 147 ? 13.100 5.888 -20.266 1.00 93.94 147 TYR A C 1
ATOM 1102 O O . TYR A 1 147 ? 12.363 5.150 -19.626 1.00 93.94 147 TYR A O 1
ATOM 1110 N N . PHE A 1 148 ? 14.406 5.637 -20.393 1.00 94.88 148 PHE A N 1
ATOM 1111 C CA . PHE A 1 148 ? 15.076 4.518 -19.717 1.00 94.88 148 PHE A CA 1
ATOM 1112 C C . PHE A 1 148 ? 16.044 5.040 -18.646 1.00 94.88 148 PHE A C 1
ATOM 1114 O O . PHE A 1 148 ? 17.232 5.272 -18.892 1.00 94.88 148 PHE A O 1
ATOM 1121 N N . ASP A 1 149 ? 15.509 5.242 -17.449 1.00 91.75 149 ASP A N 1
ATOM 1122 C CA . ASP A 1 149 ? 16.204 5.674 -16.235 1.00 91.75 149 ASP A CA 1
ATOM 1123 C C . ASP A 1 149 ? 15.632 4.939 -15.011 1.00 91.75 149 ASP A C 1
ATOM 1125 O O . ASP A 1 149 ? 14.705 4.136 -15.144 1.00 91.75 149 ASP A O 1
ATOM 1129 N N . LEU A 1 150 ? 16.199 5.181 -13.822 1.00 92.25 150 LEU A N 1
ATOM 1130 C CA . LEU A 1 150 ? 15.697 4.577 -12.583 1.00 92.25 150 LEU A CA 1
ATOM 1131 C C . LEU A 1 150 ? 14.202 4.830 -12.367 1.00 92.25 150 LEU A C 1
ATOM 1133 O O . LEU A 1 150 ? 13.510 3.915 -11.933 1.00 92.25 150 LEU A O 1
ATOM 1137 N N . ARG A 1 151 ? 13.716 6.036 -12.678 1.00 91.19 151 ARG A N 1
ATOM 1138 C CA . ARG A 1 151 ? 12.325 6.427 -12.450 1.00 91.19 151 ARG A CA 1
ATOM 1139 C C . ARG A 1 151 ? 11.387 5.513 -13.206 1.00 91.19 151 ARG A C 1
ATOM 1141 O O . ARG A 1 151 ? 10.567 4.836 -12.604 1.00 91.19 151 ARG A O 1
ATOM 1148 N N . VAL A 1 152 ? 11.542 5.458 -14.521 1.00 94.19 152 VAL A N 1
ATOM 1149 C CA . VAL A 1 152 ? 10.596 4.743 -15.376 1.00 94.19 152 VAL A CA 1
ATOM 1150 C C . VAL A 1 152 ? 10.864 3.245 -15.333 1.00 94.19 152 VAL A C 1
ATOM 1152 O O . VAL A 1 152 ? 9.982 2.464 -14.994 1.00 94.19 152 VAL A O 1
ATOM 1155 N N . ALA A 1 153 ? 12.100 2.811 -15.593 1.00 94.88 153 ALA A N 1
ATOM 1156 C CA . ALA A 1 153 ? 12.415 1.383 -15.628 1.00 94.88 153 ALA A CA 1
ATOM 1157 C C . ALA A 1 153 ? 12.296 0.723 -14.243 1.00 94.88 153 ALA A C 1
ATOM 1159 O O . ALA A 1 153 ? 11.971 -0.464 -14.157 1.00 94.88 153 ALA A O 1
ATOM 1160 N N . GLY A 1 154 ? 12.564 1.473 -13.169 1.00 94.50 154 GLY A N 1
ATOM 1161 C CA . GLY A 1 154 ? 12.375 1.011 -11.799 1.00 94.50 154 GLY A CA 1
ATOM 1162 C C . GLY A 1 154 ? 10.902 0.883 -11.427 1.00 94.50 154 GLY A C 1
ATOM 1163 O O . GLY A 1 154 ? 10.526 -0.144 -10.864 1.00 94.50 154 GLY A O 1
ATOM 1164 N N . HIS A 1 155 ? 10.071 1.854 -11.807 1.00 95.94 155 HIS A N 1
ATOM 1165 C CA . HIS A 1 155 ? 8.625 1.820 -11.595 1.00 95.94 155 HIS A CA 1
ATOM 1166 C C . HIS A 1 155 ? 7.956 0.657 -12.340 1.00 95.94 155 HIS A C 1
ATOM 1168 O O . HIS A 1 155 ? 7.277 -0.167 -11.725 1.00 95.94 155 HIS A O 1
ATOM 1174 N N . GLU A 1 156 ? 8.220 0.506 -13.643 1.00 96.94 156 GLU A N 1
ATOM 1175 C CA . GLU A 1 156 ? 7.601 -0.566 -14.436 1.00 96.94 156 GLU A CA 1
ATOM 1176 C C . GLU A 1 156 ? 8.036 -1.964 -13.980 1.00 96.94 156 GLU A C 1
ATOM 1178 O O . GLU A 1 156 ? 7.253 -2.919 -14.003 1.00 96.94 156 GLU A O 1
ATOM 1183 N N . MET A 1 157 ? 9.272 -2.096 -13.490 1.00 95.69 157 MET A N 1
ATOM 1184 C CA . MET A 1 157 ? 9.724 -3.328 -12.848 1.00 95.69 157 MET A CA 1
ATOM 1185 C C . MET A 1 157 ? 8.891 -3.642 -11.591 1.00 95.69 157 MET A C 1
ATOM 1187 O O . MET A 1 157 ? 8.597 -4.812 -11.336 1.00 95.69 157 MET A O 1
ATOM 1191 N N . GLY A 1 158 ? 8.425 -2.636 -10.848 1.00 95.69 158 GLY A N 1
ATOM 1192 C CA . GLY A 1 158 ? 7.582 -2.825 -9.667 1.00 95.69 158 GLY A CA 1
ATOM 1193 C C . GLY A 1 158 ? 6.243 -3.460 -10.032 1.00 95.69 158 GLY A C 1
ATOM 1194 O O . GLY A 1 158 ? 5.798 -4.402 -9.368 1.00 95.69 158 GLY A O 1
ATOM 1195 N N . HIS A 1 159 ? 5.661 -3.051 -11.164 1.00 96.69 159 HIS A N 1
ATOM 1196 C CA . HIS A 1 159 ? 4.492 -3.720 -11.730 1.00 96.69 159 HIS A CA 1
ATOM 1197 C C . HIS A 1 159 ? 4.772 -5.175 -12.079 1.00 96.69 159 HIS A C 1
ATOM 1199 O O . HIS A 1 159 ? 3.986 -6.037 -11.691 1.00 96.69 159 HIS A O 1
ATOM 1205 N N . THR A 1 160 ? 5.906 -5.504 -12.705 1.00 95.88 160 THR A N 1
ATOM 1206 C CA . THR A 1 160 ? 6.213 -6.918 -13.003 1.00 95.88 160 THR A CA 1
ATOM 1207 C C . THR A 1 160 ? 6.304 -7.796 -11.757 1.00 95.88 160 THR A C 1
ATOM 1209 O O . THR A 1 160 ? 5.942 -8.971 -11.790 1.00 95.88 160 THR A O 1
ATOM 1212 N N . TYR A 1 161 ? 6.699 -7.225 -10.618 1.00 94.62 161 TYR A N 1
ATOM 1213 C CA . TYR A 1 161 ? 6.669 -7.906 -9.324 1.00 94.62 161 TYR A CA 1
ATOM 1214 C C . TYR A 1 161 ? 5.276 -7.993 -8.681 1.00 94.62 161 TYR A C 1
ATOM 1216 O O . TYR A 1 161 ? 5.105 -8.703 -7.694 1.00 94.62 161 TYR A O 1
ATOM 1224 N N . GLY A 1 162 ? 4.273 -7.332 -9.257 1.00 93.12 162 GLY A N 1
ATOM 1225 C CA . GLY A 1 162 ? 2.879 -7.369 -8.823 1.00 93.12 162 GLY A CA 1
ATOM 1226 C C . GLY A 1 162 ? 2.435 -6.134 -8.046 1.00 93.12 162 GLY A C 1
ATOM 1227 O O . GLY A 1 162 ? 1.330 -6.131 -7.503 1.00 93.12 162 GLY A O 1
ATOM 1228 N N . LEU A 1 163 ? 3.251 -5.083 -7.948 1.00 94.25 163 LEU A N 1
ATOM 1229 C CA . LEU A 1 163 ? 2.840 -3.849 -7.283 1.00 94.25 163 LEU A CA 1
ATOM 1230 C C . LEU A 1 163 ? 1.869 -3.038 -8.147 1.00 94.25 163 LEU A C 1
ATOM 1232 O O . LEU A 1 163 ? 1.936 -3.055 -9.376 1.00 94.25 163 LEU A O 1
ATOM 1236 N N . ARG A 1 164 ? 0.965 -2.316 -7.487 1.00 94.69 164 ARG A N 1
ATOM 1237 C CA . ARG A 1 164 ? 0.178 -1.229 -8.083 1.00 94.69 164 ARG A CA 1
ATOM 1238 C C . ARG A 1 164 ? 0.757 0.108 -7.625 1.00 94.69 164 ARG A C 1
ATOM 1240 O O . ARG A 1 164 ? 1.763 0.129 -6.921 1.00 94.69 164 ARG A O 1
ATOM 1247 N N . HIS A 1 165 ? 0.136 1.208 -8.029 1.00 95.12 165 HIS A N 1
ATOM 1248 C CA . HIS A 1 165 ? 0.592 2.543 -7.658 1.00 95.12 165 HIS A CA 1
ATOM 1249 C C . HIS A 1 165 ? 0.489 2.799 -6.148 1.00 95.12 165 HIS A C 1
ATOM 1251 O O . HIS A 1 165 ? -0.428 2.309 -5.476 1.00 95.12 165 HIS A O 1
ATOM 1257 N N . ALA A 1 166 ? 1.444 3.578 -5.643 1.00 96.19 166 ALA A N 1
ATOM 1258 C CA . ALA A 1 166 ? 1.389 4.192 -4.326 1.00 96.19 166 ALA A CA 1
ATOM 1259 C C . ALA A 1 166 ? 0.710 5.555 -4.450 1.00 96.19 166 ALA A C 1
ATOM 1261 O O . ALA A 1 166 ? 1.157 6.433 -5.190 1.00 96.19 166 ALA A O 1
ATOM 1262 N N . ASN A 1 167 ? -0.393 5.727 -3.738 1.00 96.12 167 ASN A N 1
ATOM 1263 C CA . ASN A 1 167 ? -1.288 6.861 -3.912 1.00 96.12 167 ASN A CA 1
ATOM 1264 C C . ASN A 1 167 ? -1.242 7.780 -2.689 1.00 96.12 167 ASN A C 1
ATOM 1266 O O . ASN A 1 167 ? -0.697 7.422 -1.653 1.00 96.12 167 ASN A O 1
ATOM 1270 N N . LEU A 1 168 ? -1.888 8.938 -2.767 1.00 94.94 168 LEU A N 1
ATOM 1271 C CA . LEU A 1 168 ? -2.127 9.826 -1.624 1.00 94.94 168 LEU A CA 1
ATOM 1272 C C . LEU A 1 168 ? -3.605 9.794 -1.257 1.00 94.94 168 LEU A C 1
ATOM 1274 O O . LEU A 1 168 ? -4.454 9.855 -2.145 1.00 94.94 168 LEU A O 1
ATOM 1278 N N . TRP A 1 169 ? -3.932 9.698 0.029 1.00 94.94 169 TRP A N 1
ATOM 1279 C CA . TRP A 1 169 ? -5.274 10.031 0.493 1.00 94.94 169 TRP A CA 1
ATOM 1280 C C . TRP A 1 169 ? -5.402 11.551 0.566 1.00 94.94 169 TRP A C 1
ATOM 1282 O O . TRP A 1 169 ? -4.952 12.189 1.515 1.00 94.94 169 TRP A O 1
ATOM 1292 N N . GLN A 1 170 ? -5.989 12.138 -0.470 1.00 91.88 170 GLN A N 1
ATOM 1293 C CA . GLN A 1 170 ? -6.197 13.571 -0.559 1.00 91.88 170 GLN A CA 1
ATOM 1294 C C . GLN A 1 170 ? -7.519 13.935 0.105 1.00 91.88 170 GLN A C 1
ATOM 1296 O O . GLN A 1 170 ? -8.595 13.534 -0.347 1.00 91.88 170 GLN A O 1
ATOM 1301 N N . ILE A 1 171 ? -7.443 14.745 1.152 1.00 91.62 171 ILE A N 1
ATOM 1302 C CA . ILE A 1 171 ? -8.627 15.277 1.819 1.00 91.62 171 ILE A CA 1
ATOM 1303 C C . ILE A 1 171 ? -9.122 16.571 1.146 1.00 91.62 171 ILE A C 1
ATOM 1305 O O . ILE A 1 171 ? -8.352 17.248 0.453 1.00 91.62 171 ILE A O 1
ATOM 1309 N N . PRO A 1 172 ? -10.399 16.950 1.338 1.00 83.44 172 PRO A N 1
ATOM 1310 C CA . PRO A 1 172 ? -10.928 18.210 0.828 1.00 83.44 172 PRO A CA 1
ATOM 1311 C C . PRO A 1 172 ? -10.215 19.423 1.437 1.00 83.44 172 PRO A C 1
ATOM 1313 O O . PRO A 1 172 ? -9.896 19.443 2.627 1.00 83.44 172 PRO A O 1
ATOM 1316 N N . GLY A 1 173 ? -10.029 20.472 0.632 1.00 78.69 173 GLY A N 1
ATOM 1317 C CA . GLY A 1 173 ? -9.398 21.711 1.085 1.00 78.69 173 GLY A CA 1
ATOM 1318 C C . GLY A 1 173 ? -10.113 22.322 2.296 1.00 78.69 173 GLY A C 1
ATOM 1319 O O . GLY A 1 173 ? -11.321 22.553 2.261 1.00 78.69 173 GLY A O 1
ATOM 1320 N N . GLY A 1 174 ? -9.349 22.598 3.356 1.00 74.38 174 GLY A N 1
ATOM 1321 C CA . GLY A 1 174 ? -9.836 23.199 4.602 1.00 74.38 174 GLY A CA 1
ATOM 1322 C C . GLY A 1 174 ? -10.211 22.206 5.708 1.00 74.38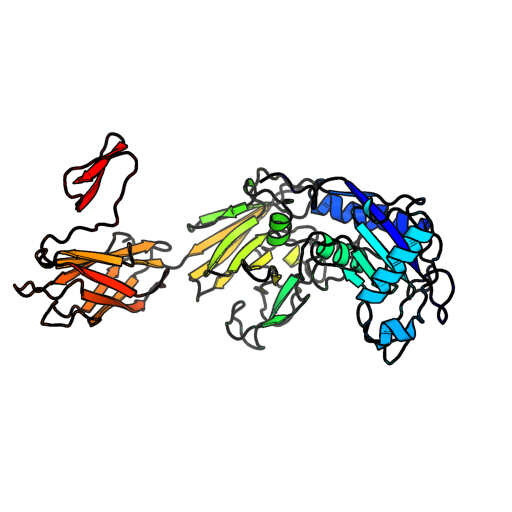 174 GLY A C 1
ATOM 1323 O O . GLY A 1 174 ? -10.466 22.647 6.828 1.00 74.38 174 GLY A O 1
ATOM 1324 N N . SER A 1 175 ? -10.221 20.895 5.439 1.00 83.81 175 SER A N 1
ATOM 1325 C CA . SER A 1 175 ? -10.276 19.893 6.508 1.00 83.81 175 SER A CA 1
ATOM 1326 C C . SER A 1 175 ? -8.896 19.756 7.155 1.00 83.81 175 SER A C 1
ATOM 1328 O O . SER A 1 175 ? -7.882 19.747 6.471 1.00 83.81 175 SER A O 1
ATOM 1330 N N . SER A 1 176 ? -8.853 19.675 8.484 1.00 86.38 176 SER A N 1
ATOM 1331 C CA . SER A 1 176 ? -7.636 19.352 9.243 1.00 86.38 176 SER A CA 1
ATOM 1332 C C . SER A 1 176 ? -7.599 17.881 9.659 1.00 86.38 176 SER A C 1
ATOM 1334 O O . SER A 1 176 ? -6.744 17.488 10.448 1.00 86.38 176 SER A O 1
ATOM 1336 N N . ASN A 1 177 ? -8.582 17.085 9.221 1.00 91.56 177 ASN A N 1
ATOM 1337 C CA . ASN A 1 177 ? -8.661 15.669 9.533 1.00 91.56 177 ASN A CA 1
ATOM 1338 C C . ASN A 1 177 ? -7.958 14.872 8.420 1.00 91.56 177 ASN A C 1
ATOM 1340 O O . ASN A 1 177 ? -8.536 14.731 7.344 1.00 91.56 177 ASN A O 1
ATOM 1344 N N . PRO A 1 178 ? -6.770 14.299 8.669 1.00 92.94 178 PRO A N 1
ATOM 1345 C CA . PRO A 1 178 ? -5.997 13.547 7.672 1.00 92.94 178 PRO A CA 1
ATOM 1346 C C . PRO A 1 178 ? -6.719 12.322 7.098 1.00 92.94 178 PRO A C 1
ATOM 1348 O O . PRO A 1 178 ? -6.336 11.806 6.055 1.00 92.94 178 PRO A O 1
ATOM 1351 N N . VAL A 1 179 ? -7.771 11.844 7.765 1.00 94.44 179 VAL A N 1
ATOM 1352 C CA . VAL A 1 179 ? -8.538 10.652 7.377 1.00 94.44 179 VAL A CA 1
ATOM 1353 C C . VAL A 1 179 ? -10.019 10.957 7.194 1.00 94.44 179 VAL A C 1
ATOM 1355 O O . VAL A 1 179 ? -10.883 10.109 7.424 1.00 94.44 179 VAL A O 1
ATOM 1358 N N . ASP A 1 180 ? -10.315 12.191 6.787 1.00 90.81 180 ASP A N 1
ATOM 1359 C CA . ASP A 1 180 ? -11.665 12.635 6.464 1.00 90.81 180 ASP A CA 1
ATOM 1360 C C . ASP A 1 180 ? -12.331 11.691 5.452 1.00 90.81 180 ASP A C 1
ATOM 1362 O O . ASP A 1 180 ? -11.744 11.351 4.423 1.00 90.81 180 ASP A O 1
ATOM 1366 N N . LEU A 1 181 ? -13.573 11.285 5.734 1.00 85.31 181 LEU A N 1
ATOM 1367 C CA . LEU A 1 181 ? -14.357 10.405 4.863 1.00 85.31 181 LEU A CA 1
ATOM 1368 C C . LEU A 1 181 ? -14.745 11.080 3.540 1.00 85.31 181 LEU A C 1
ATOM 1370 O O . LEU A 1 181 ? -15.100 10.381 2.595 1.00 85.31 181 LEU A O 1
ATOM 1374 N N . GLY A 1 182 ? -14.671 12.413 3.461 1.00 88.69 182 GLY A N 1
ATOM 1375 C CA . GLY A 1 182 ? -14.818 13.163 2.214 1.00 88.69 182 GLY A CA 1
ATOM 1376 C C . GLY A 1 182 ? -13.579 13.140 1.311 1.00 88.69 182 GLY A C 1
ATOM 1377 O O . GLY A 1 182 ? -13.617 13.742 0.239 1.00 88.69 182 GLY A O 1
ATOM 1378 N N . GLY A 1 183 ? -12.482 12.505 1.737 1.00 91.25 183 GLY A N 1
ATOM 1379 C CA . GLY A 1 183 ? -11.261 12.379 0.945 1.00 91.25 183 GLY A CA 1
ATOM 1380 C C . GLY A 1 183 ? -11.379 11.426 -0.247 1.00 91.25 183 GLY A C 1
ATOM 1381 O O . GLY A 1 183 ? -12.377 10.730 -0.443 1.00 91.25 183 GLY A O 1
ATOM 1382 N N . SER A 1 184 ? -10.333 11.406 -1.067 1.00 92.69 184 SER A N 1
ATOM 1383 C CA . SER A 1 184 ? -10.227 10.551 -2.248 1.00 92.69 184 SER A CA 1
ATOM 1384 C C . SER A 1 184 ? -8.784 10.117 -2.491 1.00 92.69 184 SER A C 1
ATOM 1386 O O . SER A 1 184 ? -7.843 10.769 -2.049 1.00 92.69 184 SER A O 1
ATOM 1388 N N . SER A 1 185 ? -8.601 9.003 -3.198 1.00 93.69 185 SER A N 1
ATOM 1389 C CA . SER A 1 185 ? -7.271 8.516 -3.562 1.00 93.69 185 SER A CA 1
ATOM 1390 C C . SER A 1 185 ? -6.760 9.233 -4.812 1.00 93.69 185 SER A C 1
ATOM 1392 O O . SER A 1 185 ? -7.318 9.049 -5.893 1.00 93.69 185 SER A O 1
ATOM 1394 N N . THR A 1 186 ? -5.666 9.978 -4.681 1.00 94.44 186 THR A N 1
ATOM 1395 C CA . THR A 1 186 ? -4.916 10.551 -5.804 1.00 94.44 186 THR A CA 1
ATOM 1396 C C . THR A 1 186 ? -3.856 9.557 -6.254 1.00 94.44 186 THR A C 1
ATOM 1398 O O . THR A 1 186 ? -2.921 9.255 -5.508 1.00 94.44 186 THR A O 1
ATOM 1401 N N . GLU A 1 187 ? -4.018 9.031 -7.466 1.00 94.44 187 GLU A N 1
ATOM 1402 C CA . GLU A 1 187 ? -3.082 8.074 -8.053 1.00 94.44 187 GLU A CA 1
ATOM 1403 C C . GLU A 1 187 ? -1.662 8.650 -8.147 1.00 94.44 187 GLU A C 1
ATOM 1405 O O . GLU A 1 187 ? -1.498 9.837 -8.423 1.00 94.44 187 GLU A O 1
ATOM 1410 N N . TYR A 1 188 ? -0.652 7.822 -7.870 1.00 93.31 188 TYR A N 1
ATOM 1411 C CA . TYR A 1 188 ? 0.764 8.207 -7.777 1.00 93.31 188 TYR A CA 1
ATOM 1412 C C . TYR A 1 188 ? 1.105 9.246 -6.692 1.00 93.31 188 TYR A C 1
ATOM 1414 O O . TYR A 1 188 ? 2.237 9.716 -6.605 1.00 93.31 188 TYR A O 1
ATOM 1422 N N . GLY A 1 189 ? 0.150 9.629 -5.844 1.00 93.00 189 GLY A N 1
ATOM 1423 C CA . GLY A 1 189 ? 0.345 10.726 -4.900 1.00 93.00 189 GLY A CA 1
ATOM 1424 C C . GLY A 1 189 ? 1.361 10.465 -3.780 1.00 93.00 189 GLY A C 1
ATOM 1425 O O . GLY A 1 189 ? 1.719 11.406 -3.076 1.00 93.00 189 GLY A O 1
ATOM 1426 N N . ASP A 1 190 ? 1.846 9.234 -3.594 1.00 93.69 190 ASP A N 1
ATOM 1427 C CA . ASP A 1 190 ? 2.921 8.976 -2.635 1.00 93.69 190 ASP A CA 1
ATOM 1428 C C . ASP A 1 190 ? 4.283 9.342 -3.227 1.00 93.69 190 ASP A C 1
ATOM 1430 O O . ASP A 1 190 ? 4.971 8.535 -3.849 1.00 93.69 190 ASP A O 1
ATOM 1434 N N . TRP A 1 191 ? 4.693 10.587 -3.020 1.00 88.69 191 TRP A N 1
ATOM 1435 C CA . TRP A 1 191 ? 5.916 11.126 -3.613 1.00 88.69 191 TRP A CA 1
ATOM 1436 C C . TRP A 1 191 ? 7.214 10.494 -3.098 1.00 88.69 191 TRP A C 1
ATOM 1438 O O . TRP A 1 191 ? 8.291 10.838 -3.571 1.00 88.69 191 TRP A O 1
ATOM 1448 N N . PHE A 1 192 ? 7.124 9.602 -2.116 1.00 90.00 192 PHE A N 1
ATOM 1449 C CA . PHE A 1 192 ? 8.278 8.984 -1.484 1.00 90.00 192 PHE A CA 1
ATOM 1450 C C . PHE A 1 192 ? 8.435 7.495 -1.820 1.00 90.00 192 PHE A C 1
ATOM 1452 O O . PHE A 1 192 ? 9.355 6.832 -1.329 1.00 90.00 192 PHE A O 1
ATOM 1459 N N . ASP A 1 193 ? 7.510 6.953 -2.609 1.00 93.94 193 ASP A N 1
ATOM 1460 C CA . ASP A 1 193 ? 7.497 5.563 -3.039 1.00 93.94 193 ASP A CA 1
ATOM 1461 C C . ASP A 1 193 ? 7.858 5.469 -4.525 1.00 93.94 193 ASP A C 1
ATOM 1463 O O . ASP A 1 193 ? 7.422 6.280 -5.342 1.00 93.94 193 ASP A O 1
ATOM 1467 N N . MET A 1 194 ? 8.636 4.448 -4.896 1.00 93.75 194 MET A N 1
ATOM 1468 C CA . MET A 1 194 ? 8.972 4.160 -6.296 1.00 93.75 194 MET A CA 1
ATOM 1469 C C . MET A 1 194 ? 7.710 3.999 -7.160 1.00 93.75 194 MET A C 1
ATOM 1471 O O . MET A 1 194 ? 7.704 4.379 -8.330 1.00 93.75 194 MET A O 1
ATOM 1475 N N . MET A 1 195 ? 6.625 3.482 -6.578 1.00 95.38 195 MET A N 1
ATOM 1476 C CA . MET A 1 195 ? 5.332 3.326 -7.240 1.00 95.38 195 MET A CA 1
ATOM 1477 C C . MET A 1 195 ? 4.445 4.583 -7.193 1.00 95.38 195 MET A C 1
ATOM 1479 O O . MET A 1 195 ? 3.302 4.520 -7.647 1.00 95.38 195 MET A O 1
ATOM 1483 N N . GLY A 1 196 ? 4.925 5.703 -6.648 1.00 93.75 196 GLY A N 1
ATOM 1484 C CA . GLY A 1 196 ? 4.266 7.012 -6.718 1.00 93.75 196 GLY A CA 1
ATOM 1485 C C . GLY A 1 196 ? 4.899 7.931 -7.763 1.00 93.75 196 GLY A C 1
ATOM 1486 O O . GLY A 1 196 ? 5.523 7.421 -8.693 1.00 93.75 196 GLY A O 1
ATOM 1487 N N . ASP A 1 197 ? 4.739 9.260 -7.637 1.00 88.31 197 ASP A N 1
ATOM 1488 C CA . ASP A 1 197 ? 5.261 10.288 -8.566 1.00 88.31 197 ASP A CA 1
ATOM 1489 C C . ASP A 1 197 ? 6.526 11.028 -8.103 1.00 88.31 197 ASP A C 1
ATOM 1491 O O . ASP A 1 197 ? 6.811 12.153 -8.521 1.00 88.31 197 ASP A O 1
ATOM 1495 N N . GLY A 1 198 ? 7.275 10.407 -7.189 1.00 80.31 198 GLY A N 1
ATOM 1496 C CA . GLY A 1 198 ? 8.539 10.924 -6.667 1.00 80.31 198 GLY A CA 1
ATOM 1497 C C . GLY A 1 198 ? 9.543 11.306 -7.762 1.00 80.31 198 GLY A C 1
ATOM 1498 O O . GLY A 1 198 ? 9.519 10.750 -8.862 1.00 80.31 198 GLY A O 1
ATOM 1499 N N . PRO A 1 199 ? 10.473 12.243 -7.503 1.00 70.56 199 PRO A N 1
ATOM 1500 C CA . PRO A 1 199 ? 11.449 12.683 -8.492 1.00 70.56 199 PRO A CA 1
ATOM 1501 C C . PRO A 1 199 ? 12.547 11.630 -8.746 1.00 70.56 199 PRO A C 1
ATOM 1503 O O . PRO A 1 199 ? 13.509 11.956 -9.439 1.00 70.56 199 PRO A O 1
ATOM 1506 N N . SER A 1 200 ? 12.431 10.429 -8.149 1.00 68.81 200 SER A N 1
ATOM 1507 C CA . SER A 1 200 ? 13.398 9.333 -8.028 1.00 68.81 200 SER A CA 1
ATOM 1508 C C . SER A 1 200 ? 14.764 9.586 -8.679 1.00 68.81 200 SER A C 1
ATOM 1510 O O . SER A 1 200 ? 14.927 9.573 -9.903 1.00 68.81 200 SER A O 1
ATOM 1512 N N . SER A 1 201 ? 15.793 9.742 -7.856 1.00 68.19 201 SER A N 1
ATOM 1513 C CA . SER A 1 201 ? 17.172 9.907 -8.311 1.00 68.19 201 SER A CA 1
ATOM 1514 C C . SER A 1 201 ? 18.066 8.859 -7.671 1.00 68.19 201 SER A C 1
ATOM 1516 O O . SER A 1 201 ? 18.138 8.764 -6.447 1.00 68.19 201 SER A O 1
ATOM 1518 N N . ALA A 1 202 ? 18.824 8.132 -8.497 1.00 60.62 202 ALA A N 1
ATOM 1519 C CA . ALA A 1 202 ? 19.769 7.112 -8.043 1.00 60.62 202 ALA A CA 1
ATOM 1520 C C . ALA A 1 202 ? 20.863 7.663 -7.105 1.00 60.62 202 ALA A C 1
ATOM 1522 O O . ALA A 1 202 ? 21.456 6.904 -6.344 1.00 60.62 202 ALA A O 1
ATOM 1523 N N . SER A 1 203 ? 21.150 8.970 -7.157 1.00 57.03 203 SER A N 1
ATOM 1524 C CA . SER A 1 203 ? 22.279 9.588 -6.447 1.00 57.03 203 SER A CA 1
ATOM 1525 C C . SER A 1 203 ? 21.888 10.545 -5.323 1.00 57.03 203 SER A C 1
ATOM 1527 O O . SER A 1 203 ? 22.723 10.829 -4.466 1.00 57.03 203 SER A O 1
ATOM 1529 N N . THR A 1 204 ? 20.655 11.058 -5.313 1.00 60.50 204 THR A N 1
ATOM 1530 C CA . THR A 1 204 ? 20.253 12.109 -4.364 1.00 60.50 204 THR A CA 1
ATOM 1531 C C . THR A 1 204 ? 18.964 11.811 -3.618 1.00 60.50 204 THR A C 1
ATOM 1533 O O . THR A 1 204 ? 18.869 12.209 -2.466 1.00 60.50 204 THR A O 1
ATOM 1536 N N . GLN A 1 205 ? 17.986 11.146 -4.235 1.00 66.25 205 GLN A N 1
ATOM 1537 C CA . GLN A 1 205 ? 16.649 10.917 -3.668 1.00 66.25 205 GLN A CA 1
ATOM 1538 C C . GLN A 1 205 ? 16.077 9.607 -4.215 1.00 66.25 205 GLN A C 1
ATOM 1540 O O . GLN A 1 205 ? 15.186 9.650 -5.063 1.00 66.25 205 GLN A O 1
ATOM 1545 N N . PRO A 1 206 ? 16.621 8.436 -3.841 1.00 67.00 206 PRO A N 1
ATOM 1546 C CA . PRO A 1 206 ? 15.995 7.198 -4.252 1.00 67.00 206 PRO A CA 1
ATOM 1547 C C . PRO A 1 206 ? 14.726 7.041 -3.420 1.00 67.00 206 PRO A C 1
ATOM 1549 O O . PRO A 1 206 ? 14.802 6.767 -2.218 1.00 67.00 206 PRO A O 1
ATOM 1552 N N . ASP A 1 207 ? 13.582 7.231 -4.075 1.00 83.81 207 ASP A N 1
ATOM 1553 C CA . ASP A 1 207 ? 12.292 6.777 -3.564 1.00 83.81 207 ASP A CA 1
ATOM 1554 C C . ASP A 1 207 ? 12.401 5.325 -3.119 1.00 83.81 207 ASP A C 1
ATOM 1556 O O . ASP A 1 207 ? 13.236 4.578 -3.628 1.00 83.81 207 ASP A O 1
ATOM 1560 N N . TYR A 1 208 ? 11.609 4.913 -2.138 1.00 90.81 208 TYR A N 1
ATOM 1561 C CA . TYR A 1 208 ? 11.729 3.580 -1.555 1.00 90.81 208 TYR A CA 1
ATOM 1562 C C . TYR A 1 208 ? 10.347 2.989 -1.336 1.00 90.81 208 TYR A C 1
ATOM 1564 O O . TYR A 1 208 ? 9.435 3.703 -0.933 1.00 90.81 208 TYR A O 1
ATOM 1572 N N . PHE A 1 209 ? 10.180 1.688 -1.572 1.00 95.50 209 PHE A N 1
ATOM 1573 C CA . PHE A 1 209 ? 8.875 1.056 -1.387 1.00 95.50 209 PHE A CA 1
ATOM 1574 C C . PHE A 1 209 ? 8.373 1.244 0.048 1.00 95.50 209 PHE A C 1
ATOM 1576 O O . PHE A 1 209 ? 9.140 1.180 1.011 1.00 95.50 209 PHE A O 1
ATOM 1583 N N . ASN A 1 210 ? 7.076 1.469 0.209 1.00 96.25 210 ASN A N 1
ATOM 1584 C CA . ASN A 1 210 ? 6.443 1.525 1.514 1.00 96.25 210 ASN A CA 1
ATOM 1585 C C . ASN A 1 210 ? 6.485 0.143 2.205 1.00 96.25 210 ASN A C 1
ATOM 1587 O O . ASN A 1 210 ? 6.600 -0.893 1.535 1.00 96.25 210 ASN A O 1
ATOM 1591 N N . PRO A 1 211 ? 6.371 0.084 3.546 1.00 97.12 211 PRO A N 1
ATOM 1592 C CA . PRO A 1 211 ? 6.484 -1.176 4.279 1.00 97.12 211 PRO A CA 1
ATOM 1593 C C . PRO A 1 211 ? 5.463 -2.240 3.861 1.00 97.12 211 PRO A C 1
ATOM 1595 O O . PRO A 1 211 ? 5.776 -3.431 3.877 1.00 97.12 211 PRO A O 1
ATOM 1598 N N . TRP A 1 212 ? 4.258 -1.826 3.457 1.00 96.44 212 TRP A N 1
ATOM 1599 C CA . TRP A 1 212 ? 3.220 -2.750 3.011 1.00 96.44 212 TRP A CA 1
ATOM 1600 C C . TRP A 1 212 ? 3.596 -3.423 1.686 1.00 96.44 212 TRP A C 1
ATOM 1602 O O . TRP A 1 212 ? 3.494 -4.644 1.576 1.00 96.44 212 TRP A O 1
ATOM 1612 N N . PHE A 1 213 ? 4.118 -2.673 0.712 1.00 96.38 213 PHE A N 1
ATOM 1613 C CA . PHE A 1 213 ? 4.655 -3.243 -0.526 1.00 96.38 213 PHE A CA 1
ATOM 1614 C C . PHE A 1 213 ? 5.843 -4.161 -0.277 1.00 96.38 213 PHE A C 1
ATOM 1616 O O . PHE A 1 213 ? 5.875 -5.265 -0.816 1.00 96.38 213 PHE A O 1
ATOM 1623 N N . MET A 1 214 ? 6.783 -3.759 0.579 1.00 96.44 214 MET A N 1
ATOM 1624 C CA . MET A 1 214 ? 7.920 -4.616 0.918 1.00 96.44 214 MET A CA 1
ATOM 1625 C C . MET A 1 214 ? 7.486 -5.936 1.556 1.00 96.44 214 MET A C 1
ATOM 1627 O O . MET A 1 214 ? 8.100 -6.969 1.291 1.00 96.44 214 MET A O 1
ATOM 1631 N N . ASN A 1 215 ? 6.430 -5.925 2.373 1.00 94.38 215 ASN A N 1
ATOM 1632 C CA . ASN A 1 215 ? 5.854 -7.151 2.907 1.00 94.38 215 ASN A CA 1
ATOM 1633 C C . ASN A 1 215 ? 5.146 -7.980 1.827 1.00 94.38 215 ASN A C 1
ATOM 1635 O O . ASN A 1 215 ? 5.347 -9.188 1.772 1.00 94.38 215 ASN A O 1
ATOM 1639 N N . ARG A 1 216 ? 4.380 -7.344 0.929 1.00 91.94 216 ARG A N 1
ATOM 1640 C CA . ARG A 1 216 ? 3.679 -8.025 -0.178 1.00 91.94 216 ARG A CA 1
ATOM 1641 C C . ARG A 1 216 ? 4.621 -8.753 -1.136 1.00 91.94 216 ARG A C 1
ATOM 1643 O O . ARG A 1 216 ? 4.226 -9.741 -1.742 1.00 91.94 216 ARG A O 1
ATOM 1650 N N . LEU A 1 217 ? 5.845 -8.253 -1.279 1.00 93.56 217 LEU A N 1
ATOM 1651 C CA . LEU A 1 217 ? 6.890 -8.848 -2.113 1.00 93.56 217 LEU A CA 1
ATOM 1652 C C . LEU A 1 217 ? 7.700 -9.944 -1.405 1.00 93.56 217 LEU A C 1
ATOM 1654 O O . LEU A 1 217 ? 8.640 -10.470 -2.000 1.00 93.56 217 LEU A O 1
ATOM 1658 N N . ASP A 1 218 ? 7.364 -10.261 -0.151 1.00 92.56 218 ASP A N 1
ATOM 1659 C CA . ASP A 1 218 ? 8.140 -11.106 0.763 1.00 92.56 218 ASP A CA 1
ATOM 1660 C C . ASP A 1 218 ? 9.547 -10.563 1.074 1.00 92.56 218 ASP A C 1
ATOM 1662 O O . ASP A 1 218 ? 10.378 -11.257 1.661 1.00 92.56 218 ASP A O 1
ATOM 1666 N N . TRP A 1 219 ? 9.841 -9.299 0.759 1.00 95.69 219 TRP A N 1
ATOM 1667 C CA . TRP A 1 219 ? 11.156 -8.707 1.009 1.00 95.69 219 TRP A CA 1
ATOM 1668 C C . TRP A 1 219 ? 11.352 -8.327 2.475 1.00 95.69 219 TRP A C 1
ATOM 1670 O O . TRP A 1 219 ? 12.386 -8.676 3.052 1.00 95.69 219 TRP A O 1
ATOM 1680 N N . MET A 1 220 ? 10.331 -7.742 3.108 1.00 95.94 220 MET A N 1
ATOM 1681 C CA . MET A 1 220 ? 10.264 -7.553 4.559 1.00 95.94 220 MET A CA 1
ATOM 1682 C C . MET A 1 220 ? 9.535 -8.729 5.215 1.00 95.94 220 MET A C 1
ATOM 1684 O O . MET A 1 220 ? 8.337 -8.935 5.002 1.00 95.94 220 MET A O 1
ATOM 1688 N N . ALA A 1 221 ? 10.257 -9.498 6.029 1.00 94.44 221 ALA A N 1
ATOM 1689 C CA . ALA A 1 221 ? 9.712 -10.677 6.688 1.00 94.44 221 ALA A CA 1
ATOM 1690 C C . ALA A 1 221 ? 8.627 -10.324 7.723 1.00 94.44 221 ALA A C 1
ATOM 1692 O O . ALA A 1 221 ? 8.754 -9.355 8.469 1.00 94.44 221 ALA A O 1
ATOM 1693 N N . ASN A 1 222 ? 7.611 -11.185 7.853 1.00 95.38 222 ASN A N 1
ATOM 1694 C CA . ASN A 1 222 ? 6.525 -11.020 8.834 1.00 95.38 222 ASN A CA 1
ATOM 1695 C C . ASN A 1 222 ? 7.020 -10.864 10.280 1.00 95.38 222 ASN A C 1
ATOM 1697 O O . ASN A 1 222 ? 6.402 -10.152 11.061 1.00 95.38 222 ASN A O 1
ATOM 1701 N N . GLN A 1 223 ? 8.147 -11.489 10.638 1.00 95.81 223 GLN A N 1
ATOM 1702 C CA . GLN A 1 223 ? 8.744 -11.353 11.973 1.00 95.81 223 GLN A CA 1
ATOM 1703 C C . GLN A 1 223 ? 9.243 -9.930 12.279 1.00 95.81 223 GLN A C 1
ATOM 1705 O O . GLN A 1 223 ? 9.386 -9.573 13.442 1.00 95.81 223 GLN A O 1
ATOM 1710 N N . SER A 1 224 ? 9.526 -9.129 11.247 1.00 97.69 224 SER A N 1
ATOM 1711 C CA . SER A 1 224 ? 9.974 -7.739 11.374 1.00 97.69 224 SER A CA 1
ATOM 1712 C C . SER A 1 224 ? 8.804 -6.758 11.474 1.00 97.69 224 SER A C 1
ATOM 1714 O O . SER A 1 224 ? 9.022 -5.551 11.573 1.00 97.69 224 SER A O 1
ATOM 1716 N N . ILE A 1 225 ? 7.564 -7.250 11.413 1.00 98.25 225 ILE A N 1
ATOM 1717 C CA . ILE A 1 225 ? 6.349 -6.440 11.418 1.00 98.25 225 ILE A CA 1
ATOM 1718 C C . ILE A 1 225 ? 5.611 -6.697 12.725 1.00 98.25 225 ILE A C 1
ATOM 1720 O O . ILE A 1 225 ? 5.117 -7.796 12.980 1.00 98.25 225 ILE A O 1
ATOM 1724 N N . GLN A 1 226 ? 5.494 -5.665 13.553 1.00 98.12 226 GLN A N 1
ATOM 1725 C CA . GLN A 1 226 ? 4.739 -5.761 14.794 1.00 98.12 226 GLN A CA 1
ATOM 1726 C C . GLN A 1 226 ? 3.272 -5.435 14.518 1.00 98.12 226 GLN A C 1
ATOM 1728 O O . GLN A 1 226 ? 2.921 -4.284 14.259 1.00 98.12 226 GLN A O 1
ATOM 1733 N N . THR A 1 227 ? 2.399 -6.438 14.623 1.00 97.62 227 THR A N 1
ATOM 1734 C CA . THR A 1 227 ? 0.951 -6.187 14.683 1.00 97.62 227 THR A CA 1
ATOM 1735 C C . THR A 1 227 ? 0.603 -5.624 16.060 1.00 97.62 227 THR A C 1
ATOM 1737 O O . THR A 1 227 ? 0.969 -6.201 17.087 1.00 97.62 227 THR A O 1
ATOM 1740 N N . VAL A 1 228 ? -0.072 -4.479 16.084 1.00 97.00 228 VAL A N 1
ATOM 1741 C CA . VAL A 1 228 ? -0.398 -3.733 17.302 1.00 97.00 228 VAL A CA 1
ATOM 1742 C C . VAL A 1 228 ? -1.891 -3.857 17.583 1.00 97.00 228 VAL A C 1
ATOM 1744 O O . VAL A 1 228 ? -2.722 -3.334 16.845 1.00 97.00 228 VAL A O 1
ATOM 1747 N N . THR A 1 229 ? -2.221 -4.558 18.666 1.00 91.50 229 THR A N 1
ATOM 1748 C CA . THR A 1 229 ? -3.599 -4.789 19.138 1.00 91.50 229 THR A CA 1
ATOM 1749 C C . THR A 1 229 ? -3.866 -4.204 20.525 1.00 91.50 229 THR A C 1
ATOM 1751 O O . THR A 1 229 ? -5.015 -4.129 20.953 1.00 91.50 229 THR A O 1
ATOM 1754 N N . THR A 1 230 ? -2.818 -3.756 21.217 1.00 90.38 230 THR A N 1
ATOM 1755 C CA . THR A 1 230 ? -2.880 -3.153 22.554 1.00 90.38 230 THR A CA 1
ATOM 1756 C C . THR A 1 230 ? -2.139 -1.824 22.529 1.00 90.38 230 THR A C 1
ATOM 1758 O O . THR A 1 230 ? -1.191 -1.669 21.767 1.00 90.38 230 THR A O 1
ATOM 1761 N N . GLY A 1 231 ? -2.569 -0.850 23.330 1.00 92.94 231 GLY A N 1
ATOM 1762 C CA . GLY A 1 231 ? -1.845 0.414 23.445 1.00 92.94 231 GLY A CA 1
ATOM 1763 C C . GLY A 1 231 ? -0.470 0.228 24.096 1.00 92.94 231 GLY A C 1
ATOM 1764 O O . GLY A 1 231 ? -0.297 -0.625 24.967 1.00 92.94 231 GLY A O 1
ATOM 1765 N N . GLY A 1 232 ? 0.507 1.034 23.688 1.00 96.25 232 GLY A N 1
ATOM 1766 C CA . GLY A 1 232 ? 1.874 0.974 24.200 1.00 96.25 232 GLY A CA 1
ATOM 1767 C C . GLY A 1 232 ? 2.862 1.775 23.359 1.00 96.25 232 GLY A C 1
ATOM 1768 O O . GLY A 1 232 ? 2.507 2.332 22.322 1.00 96.25 232 GLY A O 1
ATOM 1769 N N . THR A 1 233 ? 4.116 1.824 23.808 1.00 98.31 233 THR A N 1
ATOM 1770 C CA . THR A 1 233 ? 5.224 2.421 23.051 1.00 98.31 233 THR A CA 1
ATOM 1771 C C . THR A 1 233 ? 6.035 1.331 22.367 1.00 98.31 233 THR A C 1
ATOM 1773 O O . THR A 1 233 ? 6.490 0.382 23.007 1.00 98.31 233 THR A O 1
ATOM 1776 N N . TYR A 1 234 ? 6.232 1.493 21.064 1.00 98.50 234 TYR A N 1
ATOM 1777 C CA . TYR A 1 234 ? 6.911 0.554 20.188 1.00 98.50 234 TYR A CA 1
ATOM 1778 C C . TYR A 1 234 ? 8.120 1.223 19.550 1.00 98.50 234 TYR A C 1
ATOM 1780 O O . TYR A 1 234 ? 8.015 2.322 19.009 1.00 98.50 234 TYR A O 1
ATOM 1788 N N . ARG A 1 235 ? 9.264 0.538 19.569 1.00 98.38 235 ARG A N 1
ATOM 1789 C CA . ARG A 1 235 ? 10.461 0.999 18.868 1.00 98.38 235 ARG A CA 1
ATOM 1790 C C . ARG A 1 235 ? 10.473 0.473 17.437 1.00 98.38 235 ARG A C 1
ATOM 1792 O O . ARG A 1 235 ? 10.550 -0.735 17.231 1.00 98.38 235 ARG A O 1
ATOM 1799 N N . LEU A 1 236 ? 10.442 1.386 16.475 1.00 97.62 236 LEU A N 1
ATOM 1800 C CA . LEU A 1 236 ? 10.641 1.140 15.051 1.00 97.62 236 LEU A CA 1
ATOM 1801 C C . LEU A 1 236 ? 12.087 1.419 14.667 1.00 97.62 236 LEU A C 1
ATOM 1803 O O . LEU A 1 236 ? 12.622 2.466 15.014 1.00 97.62 236 LEU A O 1
ATOM 1807 N N . PHE A 1 237 ? 12.711 0.532 13.906 1.00 98.19 237 PHE A N 1
ATOM 1808 C CA . PHE A 1 237 ? 14.006 0.787 13.280 1.00 98.19 237 PHE A CA 1
ATOM 1809 C C . PHE A 1 237 ? 13.817 1.194 11.824 1.00 98.19 237 PHE A C 1
ATOM 1811 O O . PHE A 1 237 ? 12.814 0.844 11.200 1.00 98.19 237 PHE A O 1
ATOM 1818 N N . ARG A 1 238 ? 14.776 1.949 11.276 1.00 96.12 238 ARG A N 1
ATOM 1819 C CA . ARG A 1 238 ? 14.717 2.349 9.869 1.00 96.12 238 ARG A CA 1
ATOM 1820 C C . ARG A 1 238 ? 14.639 1.110 8.979 1.00 96.12 238 ARG A C 1
ATOM 1822 O O . ARG A 1 238 ? 15.410 0.167 9.160 1.00 96.12 238 ARG A O 1
ATOM 1829 N N . TYR A 1 239 ? 13.739 1.122 8.008 1.00 96.44 239 TYR A N 1
ATOM 1830 C CA . TYR A 1 239 ? 13.572 -0.012 7.097 1.00 96.44 239 TYR A CA 1
ATOM 1831 C C . TYR A 1 239 ? 14.209 0.248 5.725 1.00 96.44 239 TYR A C 1
ATOM 1833 O O . TYR A 1 239 ? 14.459 -0.681 4.965 1.00 96.44 239 TYR A O 1
ATOM 1841 N N . ASP A 1 240 ? 14.524 1.502 5.414 1.00 94.25 240 ASP A N 1
ATOM 1842 C CA . ASP A 1 240 ? 14.983 1.969 4.107 1.00 94.25 240 ASP A CA 1
ATOM 1843 C C . ASP A 1 240 ? 16.504 1.841 3.909 1.00 94.25 240 ASP A C 1
ATOM 1845 O O . ASP A 1 240 ? 17.210 2.806 3.600 1.00 94.25 240 ASP A O 1
ATOM 1849 N N . HIS A 1 241 ? 17.036 0.646 4.164 1.00 94.12 241 HIS A N 1
ATOM 1850 C CA . HIS A 1 241 ? 18.460 0.350 4.038 1.00 94.12 241 HIS A CA 1
ATOM 1851 C C . HIS A 1 241 ? 18.687 -1.133 3.736 1.00 94.12 241 HIS A C 1
ATOM 1853 O O . HIS A 1 241 ? 18.137 -1.985 4.430 1.00 94.12 241 HIS A O 1
ATOM 1859 N N . ARG A 1 242 ? 19.586 -1.456 2.793 1.00 94.56 242 ARG A N 1
ATOM 1860 C CA . ARG A 1 242 ? 19.888 -2.845 2.375 1.00 94.56 242 ARG A CA 1
ATOM 1861 C C . ARG A 1 242 ? 20.107 -3.811 3.544 1.00 94.56 242 ARG A C 1
ATOM 1863 O O . ARG A 1 242 ? 19.631 -4.937 3.534 1.00 94.56 242 ARG A O 1
ATOM 1870 N N . ASN A 1 243 ? 20.870 -3.362 4.538 1.00 96.25 243 ASN A N 1
ATOM 1871 C CA . ASN A 1 243 ? 21.261 -4.154 5.708 1.00 96.25 243 ASN A CA 1
ATOM 1872 C C . ASN A 1 243 ? 20.380 -3.884 6.946 1.00 96.25 243 ASN A C 1
ATOM 1874 O O . ASN A 1 243 ? 20.864 -4.018 8.069 1.00 96.25 243 ASN A O 1
AT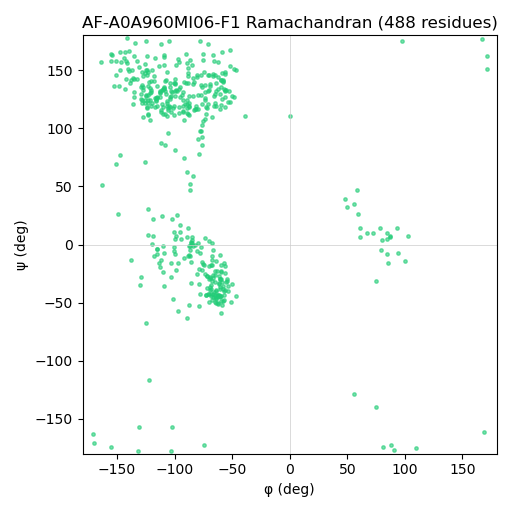OM 1878 N N . ALA A 1 244 ? 19.132 -3.432 6.774 1.00 96.12 244 ALA A N 1
ATOM 1879 C CA . ALA A 1 244 ? 18.198 -3.292 7.890 1.00 96.12 244 ALA A CA 1
ATOM 1880 C C . ALA A 1 244 ? 18.047 -4.637 8.627 1.00 96.12 244 ALA A C 1
ATOM 1882 O O . ALA A 1 244 ? 17.874 -5.692 8.011 1.00 96.12 244 ALA A O 1
ATOM 1883 N N . ASN A 1 245 ? 18.148 -4.618 9.958 1.00 96.31 245 ASN A N 1
ATOM 1884 C CA . ASN A 1 245 ? 18.103 -5.841 10.753 1.00 96.31 245 ASN A CA 1
ATOM 1885 C C . ASN A 1 245 ? 16.661 -6.361 10.853 1.00 96.31 245 ASN A C 1
ATOM 1887 O O . ASN A 1 245 ? 15.878 -5.877 11.662 1.00 96.31 245 ASN A O 1
ATOM 1891 N N . GLN A 1 246 ? 16.335 -7.401 10.085 1.00 95.12 246 GLN A N 1
ATOM 1892 C CA . GLN A 1 246 ? 15.009 -8.035 10.076 1.00 95.12 246 GLN A CA 1
ATOM 1893 C C . GLN A 1 246 ? 14.672 -8.838 11.353 1.00 95.12 246 GLN A C 1
ATOM 1895 O O . GLN A 1 246 ? 13.612 -9.458 11.431 1.00 95.12 246 GLN A O 1
ATOM 1900 N N . SER A 1 247 ? 15.547 -8.851 12.363 1.00 96.38 247 SER A N 1
ATOM 1901 C CA . SER A 1 247 ? 15.197 -9.317 13.717 1.00 96.38 247 SER A CA 1
ATOM 1902 C C . SER A 1 247 ? 14.580 -8.207 14.575 1.00 96.38 247 SER A C 1
ATOM 1904 O O . SER A 1 247 ? 14.011 -8.493 15.624 1.00 96.38 247 SER A O 1
ATOM 1906 N N . ASN A 1 248 ? 14.708 -6.949 14.145 1.00 97.31 248 ASN A N 1
ATOM 1907 C CA . ASN A 1 248 ? 14.069 -5.802 14.772 1.00 97.31 248 ASN A CA 1
ATOM 1908 C C . ASN A 1 248 ? 12.689 -5.546 14.154 1.00 97.31 248 ASN A C 1
ATOM 1910 O O . ASN A 1 248 ? 12.393 -5.981 13.040 1.00 97.31 248 ASN A O 1
ATOM 1914 N N . THR A 1 249 ? 11.877 -4.753 14.850 1.00 98.31 249 THR A N 1
ATOM 1915 C CA . THR A 1 249 ? 10.642 -4.200 14.293 1.00 98.31 249 THR A CA 1
ATOM 1916 C C . THR A 1 249 ? 10.971 -3.099 13.283 1.00 98.31 249 THR A C 1
ATOM 1918 O O . THR A 1 249 ? 11.462 -2.034 13.656 1.00 98.31 249 THR A O 1
ATOM 1921 N N . LEU A 1 250 ? 10.696 -3.354 12.006 1.00 98.44 250 LEU A N 1
ATOM 1922 C CA . LEU A 1 250 ? 10.898 -2.423 10.890 1.00 98.44 250 LEU A CA 1
ATOM 1923 C C . LEU A 1 250 ? 9.605 -1.696 10.491 1.00 98.44 250 LEU A C 1
ATOM 1925 O O . LEU A 1 250 ? 9.662 -0.617 9.903 1.00 98.44 250 LEU A O 1
ATOM 1929 N N . ALA A 1 251 ? 8.446 -2.264 10.837 1.00 98.50 251 ALA A N 1
ATOM 1930 C CA . ALA A 1 251 ? 7.148 -1.640 10.618 1.00 98.50 251 ALA A CA 1
ATOM 1931 C C . ALA A 1 251 ? 6.138 -2.008 11.713 1.00 98.50 251 ALA A C 1
ATOM 1933 O O . ALA A 1 251 ? 6.183 -3.107 12.274 1.00 98.50 251 ALA A O 1
ATOM 1934 N N . LEU A 1 252 ? 5.202 -1.098 11.992 1.00 98.69 252 LEU A N 1
ATOM 1935 C CA . LEU A 1 252 ? 3.997 -1.402 12.766 1.00 98.69 252 LEU A CA 1
ATOM 1936 C C . LEU A 1 252 ? 2.834 -1.614 11.812 1.00 98.69 252 LEU A C 1
ATOM 1938 O O . LEU A 1 252 ? 2.697 -0.884 10.830 1.00 98.69 252 LEU A O 1
ATOM 1942 N N . LYS A 1 253 ? 1.973 -2.567 12.153 1.00 98.06 253 LYS A N 1
ATOM 1943 C CA . LYS A 1 253 ? 0.700 -2.807 11.485 1.00 98.06 253 LYS A CA 1
ATOM 1944 C C . LYS A 1 253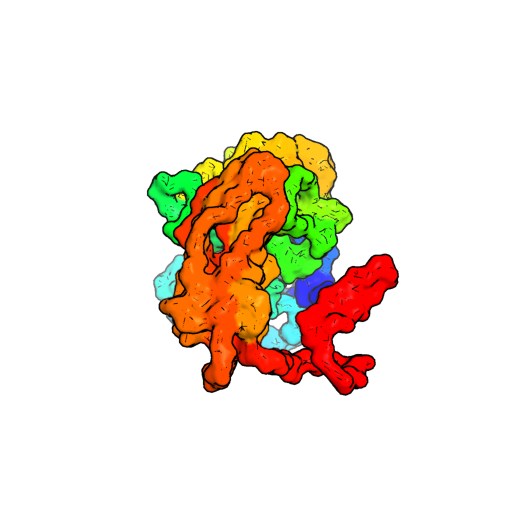 ? -0.437 -2.633 12.488 1.00 98.06 253 LYS A C 1
ATOM 1946 O O . LYS A 1 253 ? -0.470 -3.341 13.494 1.00 98.06 253 LYS A O 1
ATOM 1951 N N . ILE A 1 254 ? -1.370 -1.723 12.219 1.00 97.62 254 ILE A N 1
ATOM 1952 C CA . ILE A 1 254 ? -2.553 -1.488 13.061 1.00 97.62 254 ILE A CA 1
ATOM 1953 C C . ILE A 1 254 ? -3.796 -1.664 12.191 1.00 97.62 254 ILE A C 1
ATOM 1955 O O . ILE A 1 254 ? -3.951 -0.956 11.199 1.00 97.62 254 ILE A O 1
ATOM 1959 N N . ALA A 1 255 ? -4.691 -2.578 12.561 1.00 94.44 255 ALA A N 1
ATOM 1960 C CA . ALA A 1 255 ? -5.968 -2.712 11.867 1.00 94.44 255 ALA A CA 1
ATOM 1961 C C . ALA A 1 255 ? -6.803 -1.445 12.079 1.00 94.44 255 ALA A C 1
ATOM 1963 O O . ALA A 1 255 ? -7.078 -1.067 13.219 1.00 94.44 255 ALA A O 1
ATOM 1964 N N . ARG A 1 256 ? -7.188 -0.780 10.986 1.00 92.62 256 ARG A N 1
ATOM 1965 C CA . ARG A 1 256 ? -8.084 0.380 11.046 1.00 92.62 256 ARG A CA 1
ATOM 1966 C C . ARG A 1 256 ? -9.536 -0.073 11.004 1.00 92.62 256 ARG A C 1
ATOM 1968 O O . ARG A 1 256 ? -10.341 0.341 11.831 1.00 92.62 256 ARG A O 1
ATOM 1975 N N . ASP A 1 257 ? -9.850 -0.893 10.007 1.00 88.44 257 ASP A N 1
ATOM 1976 C CA . ASP A 1 257 ? -11.169 -1.458 9.736 1.00 88.44 257 ASP A CA 1
ATOM 1977 C C . ASP A 1 257 ? -11.027 -2.776 8.949 1.00 88.44 257 ASP A C 1
ATOM 1979 O O . ASP A 1 257 ? -9.919 -3.256 8.723 1.00 88.44 257 ASP A O 1
ATOM 1983 N N . GLY A 1 258 ? -12.140 -3.375 8.514 1.00 85.38 258 GLY A N 1
ATOM 1984 C CA . GLY A 1 258 ? -12.135 -4.644 7.770 1.00 85.38 258 GLY A CA 1
ATOM 1985 C C . GLY A 1 258 ? -11.520 -4.589 6.363 1.00 85.38 258 GLY A C 1
ATOM 1986 O O . GLY A 1 258 ? -11.545 -5.595 5.661 1.00 85.38 258 GLY A O 1
ATOM 1987 N N . THR A 1 259 ? -11.014 -3.436 5.917 1.00 88.25 259 THR A N 1
ATOM 1988 C CA . THR A 1 259 ? -10.441 -3.249 4.571 1.00 88.25 259 THR A CA 1
ATOM 1989 C C . THR A 1 259 ? -9.054 -2.618 4.574 1.00 88.25 259 THR A C 1
ATOM 1991 O O . THR A 1 259 ? -8.272 -2.866 3.650 1.00 88.25 259 THR A O 1
ATOM 1994 N N . ARG A 1 260 ? -8.745 -1.811 5.594 1.00 92.38 260 ARG A N 1
ATOM 1995 C CA . ARG A 1 260 ? -7.532 -1.000 5.689 1.00 92.38 260 ARG A CA 1
ATOM 1996 C C . ARG A 1 260 ? -6.751 -1.320 6.950 1.00 92.38 260 ARG A C 1
ATOM 1998 O O . ARG A 1 260 ? -7.295 -1.348 8.054 1.00 92.38 260 ARG A O 1
ATOM 2005 N N . ASP A 1 261 ? -5.444 -1.420 6.770 1.00 95.69 261 ASP A N 1
ATOM 2006 C CA . ASP A 1 261 ? -4.472 -1.452 7.852 1.00 95.69 261 ASP A CA 1
ATOM 2007 C C . ASP A 1 261 ? -3.581 -0.210 7.756 1.00 95.69 261 ASP A C 1
ATOM 2009 O O . ASP A 1 261 ? -3.110 0.133 6.669 1.00 95.69 261 ASP A O 1
ATOM 2013 N N . TYR A 1 262 ? -3.304 0.443 8.883 1.00 98.06 262 TYR A N 1
ATOM 2014 C CA . TYR A 1 262 ? -2.182 1.370 8.966 1.00 98.06 262 TYR A CA 1
ATOM 2015 C C . TYR A 1 262 ? -0.877 0.590 8.938 1.00 98.06 262 TYR A C 1
ATOM 2017 O O . TYR A 1 262 ? -0.692 -0.352 9.713 1.00 98.06 262 TYR A O 1
ATOM 2025 N N . TRP A 1 263 ? 0.042 1.048 8.101 1.00 98.25 263 TRP A N 1
ATOM 2026 C CA . TRP A 1 263 ? 1.436 0.642 8.110 1.00 98.25 263 TRP A CA 1
ATOM 2027 C C . TRP A 1 263 ? 2.292 1.848 8.452 1.00 98.25 263 TRP A C 1
ATOM 2029 O O . TRP A 1 263 ? 2.203 2.889 7.802 1.00 98.25 263 TRP A O 1
ATOM 2039 N N . ILE A 1 264 ? 3.102 1.698 9.495 1.00 98.50 264 ILE A N 1
ATOM 2040 C CA . ILE A 1 264 ? 3.965 2.761 10.004 1.00 98.50 264 ILE A CA 1
ATOM 2041 C C . ILE A 1 264 ? 5.409 2.328 9.818 1.00 98.50 264 ILE A C 1
ATOM 2043 O O . ILE A 1 264 ? 5.825 1.313 10.380 1.00 98.50 264 ILE A O 1
ATOM 2047 N N . GLY A 1 265 ? 6.163 3.096 9.038 1.00 97.62 265 GLY A N 1
ATOM 2048 C CA . GLY A 1 265 ? 7.588 2.889 8.808 1.00 97.62 265 GLY A CA 1
ATOM 2049 C C . GLY A 1 265 ? 8.425 4.061 9.305 1.00 97.62 265 GLY A C 1
ATOM 2050 O O . GLY A 1 265 ? 7.934 5.178 9.467 1.00 97.62 265 GLY A O 1
ATOM 2051 N N . TYR A 1 266 ? 9.716 3.810 9.509 1.00 96.81 266 TYR A N 1
ATOM 2052 C CA . TYR A 1 266 ? 10.704 4.856 9.753 1.00 96.81 266 TYR A CA 1
ATOM 2053 C C . TYR A 1 266 ? 11.717 4.911 8.611 1.00 96.81 266 TYR A C 1
ATOM 2055 O O . TYR A 1 266 ? 12.327 3.898 8.259 1.00 96.81 266 TYR A O 1
ATOM 2063 N N . ARG A 1 267 ? 11.895 6.102 8.037 1.00 92.19 267 ARG A N 1
ATOM 2064 C CA . ARG A 1 267 ? 12.813 6.354 6.926 1.00 92.19 267 ARG A CA 1
ATOM 2065 C C . ARG A 1 267 ? 13.871 7.369 7.318 1.00 92.19 267 ARG A C 1
ATOM 2067 O O . ARG A 1 267 ? 13.667 8.236 8.162 1.00 92.19 267 ARG A O 1
ATOM 2074 N N . ARG A 1 268 ? 15.034 7.232 6.700 1.00 91.19 268 ARG A N 1
ATOM 2075 C CA . ARG A 1 268 ? 16.244 8.013 6.964 1.00 91.19 268 ARG A CA 1
ATOM 2076 C C . ARG A 1 268 ? 16.971 8.419 5.688 1.00 91.19 268 ARG A C 1
ATOM 2078 O O . ARG A 1 268 ? 17.845 9.277 5.772 1.00 91.19 268 ARG A O 1
ATOM 2085 N N . LYS A 1 269 ? 16.640 7.846 4.523 1.00 86.19 269 LYS A N 1
ATOM 2086 C CA . LYS A 1 269 ? 17.185 8.256 3.216 1.00 86.19 269 LYS A CA 1
ATOM 2087 C C . LYS A 1 269 ? 16.873 9.718 2.888 1.00 86.19 269 LYS A C 1
ATOM 2089 O O . LYS A 1 269 ? 17.704 10.373 2.281 1.00 86.19 269 LYS A O 1
ATOM 2094 N N . TYR A 1 270 ? 15.752 10.241 3.384 1.00 83.12 270 TYR A N 1
ATOM 2095 C CA . TYR A 1 270 ? 15.347 11.643 3.232 1.00 83.12 270 TYR A CA 1
ATOM 2096 C C . TYR A 1 270 ? 15.938 12.589 4.293 1.00 83.12 270 TYR A C 1
ATOM 2098 O O . TYR A 1 270 ? 15.639 13.784 4.314 1.00 83.12 270 TYR A O 1
ATOM 2106 N N . PHE A 1 271 ? 16.780 12.097 5.208 1.00 85.19 271 PHE A N 1
ATOM 2107 C CA . PHE A 1 271 ? 17.305 12.935 6.283 1.00 85.19 271 PHE A CA 1
ATOM 2108 C C . PHE A 1 271 ? 18.213 14.046 5.745 1.00 85.19 271 PHE A C 1
ATOM 2110 O O . PHE A 1 271 ? 19.186 13.783 5.043 1.00 85.19 271 PHE A O 1
ATOM 2117 N N . GLY A 1 272 ? 17.927 15.291 6.132 1.00 81.12 272 GLY A N 1
ATOM 2118 C CA . GLY A 1 272 ? 18.693 16.465 5.704 1.00 81.12 272 GLY A CA 1
ATOM 2119 C C . GLY A 1 272 ? 18.270 17.047 4.352 1.00 81.12 272 GLY A C 1
ATOM 2120 O O . GLY A 1 272 ? 18.899 17.999 3.891 1.00 81.12 272 GLY A O 1
ATOM 2121 N N . HIS A 1 273 ? 17.208 16.528 3.729 1.00 80.94 273 HIS A N 1
ATOM 2122 C CA . HIS A 1 273 ? 16.632 17.116 2.520 1.00 80.94 273 HIS A CA 1
ATOM 2123 C C . HIS A 1 273 ? 15.946 18.449 2.813 1.00 80.94 273 HIS A C 1
ATOM 2125 O O . HIS A 1 273 ? 15.226 18.582 3.796 1.00 80.94 273 HIS A O 1
ATOM 2131 N N . SER A 1 274 ? 16.130 19.445 1.944 1.00 76.56 274 SER A N 1
ATOM 2132 C CA . SER A 1 274 ? 15.586 20.793 2.157 1.00 76.56 274 SER A CA 1
ATOM 2133 C C . SER A 1 274 ? 14.081 20.918 1.903 1.00 76.56 274 SER A C 1
ATOM 2135 O O . SER A 1 274 ? 13.494 21.917 2.301 1.00 76.56 274 SER A O 1
ATOM 2137 N N . THR A 1 275 ? 13.469 19.952 1.213 1.00 73.94 275 THR A N 1
ATOM 2138 C CA . THR A 1 275 ? 12.074 20.020 0.734 1.00 73.94 275 THR A CA 1
ATOM 2139 C C . THR A 1 275 ? 11.131 18.995 1.366 1.00 73.94 275 THR A C 1
ATOM 2141 O O . THR A 1 275 ? 9.944 19.061 1.091 1.00 73.94 275 THR A O 1
ATOM 2144 N N . HIS A 1 276 ? 11.646 18.045 2.152 1.00 80.25 276 HIS A N 1
ATOM 2145 C CA . HIS A 1 276 ? 10.889 16.944 2.783 1.00 80.25 276 HIS A CA 1
ATOM 2146 C C . HIS A 1 276 ? 11.719 16.317 3.918 1.00 80.25 276 HIS A C 1
ATOM 2148 O O . HIS A 1 276 ? 12.040 15.127 3.936 1.00 80.25 276 HIS A O 1
ATOM 2154 N N . SER A 1 277 ? 12.223 17.169 4.813 1.00 73.62 277 SER A N 1
ATOM 2155 C CA . SER A 1 277 ? 13.122 16.762 5.900 1.00 73.62 277 SER A CA 1
ATOM 2156 C C . SER A 1 277 ? 12.442 15.866 6.938 1.00 73.62 277 SER A C 1
ATOM 2158 O O . SER A 1 277 ? 13.114 15.038 7.562 1.00 73.62 277 SER A O 1
ATOM 2160 N N . ASP A 1 278 ? 11.133 16.028 7.117 1.00 83.12 278 ASP A N 1
ATOM 2161 C CA . ASP A 1 278 ? 10.273 15.231 7.989 1.00 83.12 278 ASP A CA 1
ATOM 2162 C C . ASP A 1 278 ? 10.297 13.755 7.572 1.00 83.12 278 ASP A C 1
ATOM 2164 O O . ASP A 1 278 ? 10.568 12.899 8.411 1.00 83.12 278 ASP A O 1
ATOM 2168 N N . ALA A 1 279 ? 10.203 13.441 6.275 1.00 83.25 279 ALA A N 1
ATOM 2169 C CA . ALA A 1 279 ? 10.276 12.073 5.757 1.00 83.25 279 ALA A CA 1
ATOM 2170 C C . ALA A 1 279 ? 11.572 11.330 6.136 1.00 83.25 279 ALA A C 1
ATOM 2172 O O . ALA A 1 279 ? 11.640 10.105 6.018 1.00 83.25 279 ALA A O 1
ATOM 2173 N N . GLY A 1 280 ? 12.607 12.046 6.592 1.00 82.94 280 GLY A N 1
ATOM 2174 C CA . GLY A 1 280 ? 13.859 11.487 7.095 1.00 82.94 280 GLY A CA 1
ATOM 2175 C C . GLY A 1 280 ? 13.991 11.413 8.619 1.00 82.94 280 GLY A C 1
ATOM 2176 O O . GLY A 1 280 ? 15.011 10.916 9.098 1.00 82.94 280 GLY A O 1
ATOM 2177 N N . ASN A 1 281 ? 13.045 11.946 9.398 1.00 88.44 281 ASN A N 1
ATOM 2178 C CA . ASN A 1 281 ? 13.089 11.955 10.868 1.00 88.44 281 ASN A CA 1
ATOM 2179 C C . ASN A 1 281 ? 11.699 11.894 11.538 1.00 88.44 281 ASN A C 1
ATOM 2181 O O . ASN A 1 281 ? 11.530 12.365 12.662 1.00 88.44 281 ASN A O 1
ATOM 2185 N N . ALA A 1 282 ? 10.715 11.323 10.856 1.00 92.50 282 ALA A N 1
ATOM 2186 C CA . ALA A 1 282 ? 9.328 11.243 11.294 1.00 92.50 282 ALA A CA 1
ATOM 2187 C C . ALA A 1 282 ? 8.737 9.866 10.964 1.00 92.50 282 ALA A C 1
ATOM 2189 O O . ALA A 1 282 ? 9.329 9.087 10.207 1.00 92.50 282 ALA A O 1
ATOM 2190 N N . ALA A 1 283 ? 7.579 9.549 11.546 1.00 97.06 283 ALA A N 1
ATOM 2191 C CA . ALA A 1 283 ? 6.876 8.320 11.200 1.00 97.06 283 ALA A CA 1
ATOM 2192 C C . ALA A 1 283 ? 6.162 8.499 9.855 1.00 97.06 283 ALA A C 1
ATOM 2194 O O . ALA A 1 283 ? 5.415 9.454 9.660 1.00 97.06 283 ALA A O 1
ATOM 2195 N N . TYR A 1 284 ? 6.376 7.565 8.939 1.00 96.56 284 TYR A N 1
ATOM 2196 C CA . TYR A 1 284 ? 5.718 7.527 7.639 1.00 96.56 284 TYR A CA 1
ATOM 2197 C C . TYR A 1 284 ? 4.511 6.590 7.717 1.00 96.56 284 TYR A C 1
ATOM 2199 O O . TYR A 1 284 ? 4.671 5.412 8.048 1.00 96.56 284 TYR A O 1
ATOM 2207 N N . LEU A 1 285 ? 3.312 7.131 7.479 1.00 97.56 285 LEU A N 1
ATOM 2208 C CA . LEU A 1 285 ? 2.036 6.445 7.670 1.00 97.56 285 LEU A CA 1
ATOM 2209 C C . LEU A 1 285 ? 1.326 6.258 6.328 1.00 97.56 285 LEU A C 1
ATOM 2211 O O . LEU A 1 285 ? 1.050 7.221 5.617 1.00 97.56 285 LEU A O 1
ATOM 2215 N N . ILE A 1 286 ? 0.967 5.017 6.021 1.00 97.44 286 ILE A N 1
ATOM 2216 C CA . ILE A 1 286 ? 0.158 4.671 4.849 1.00 97.44 286 ILE A CA 1
ATOM 2217 C C . ILE A 1 286 ? -1.003 3.753 5.254 1.00 97.44 286 ILE A C 1
ATOM 2219 O O . ILE A 1 286 ? -0.898 2.976 6.206 1.00 97.44 286 ILE A O 1
ATOM 2223 N N . TRP A 1 287 ? -2.098 3.789 4.500 1.00 97.12 287 TRP A N 1
ATOM 2224 C CA . TRP A 1 287 ? -3.049 2.684 4.433 1.00 97.12 287 TRP A CA 1
ATOM 2225 C C . TRP A 1 287 ? -2.577 1.652 3.417 1.00 97.12 287 TRP A C 1
ATOM 2227 O O . TRP A 1 287 ? -2.328 1.986 2.261 1.00 97.12 287 TRP A O 1
ATOM 2237 N N . GLY A 1 288 ? -2.505 0.394 3.843 1.00 94.56 288 GLY A N 1
ATOM 2238 C CA . GLY A 1 288 ? -2.443 -0.763 2.954 1.00 94.56 288 GLY A CA 1
ATOM 2239 C C . GLY A 1 288 ? -3.828 -1.395 2.847 1.00 94.56 288 GLY A C 1
ATOM 2240 O O . GLY A 1 288 ? -4.481 -1.620 3.871 1.00 94.56 288 GLY A O 1
ATOM 2241 N N . TYR A 1 289 ? -4.283 -1.677 1.626 1.00 88.06 289 TYR A N 1
ATOM 2242 C CA . TYR A 1 289 ? -5.613 -2.239 1.393 1.00 88.06 289 TYR A CA 1
ATOM 2243 C C . TYR A 1 289 ? -5.556 -3.749 1.192 1.00 88.06 289 TYR A C 1
ATOM 2245 O O . TYR A 1 289 ? -4.766 -4.265 0.401 1.00 88.06 289 TYR A O 1
ATOM 2253 N N . GLN A 1 290 ? -6.447 -4.463 1.881 1.00 71.81 290 GLN A N 1
ATOM 2254 C CA . GLN A 1 290 ? -6.547 -5.924 1.790 1.00 71.81 290 GLN A CA 1
ATOM 2255 C C . GLN A 1 290 ? -7.129 -6.386 0.444 1.00 71.81 290 GLN A C 1
ATOM 2257 O O . GLN A 1 290 ? -6.832 -7.482 -0.025 1.00 71.81 290 GLN A O 1
ATOM 2262 N N . THR A 1 291 ? -7.940 -5.539 -0.195 1.00 66.25 291 THR A N 1
ATOM 2263 C CA . THR A 1 291 ? -8.535 -5.758 -1.521 1.00 66.25 291 THR A CA 1
ATOM 2264 C C . THR A 1 291 ? -8.228 -4.543 -2.403 1.00 66.25 291 THR A C 1
ATOM 2266 O O . THR A 1 291 ? -8.147 -3.434 -1.888 1.00 66.25 291 THR A O 1
ATOM 2269 N N . ASN A 1 292 ? -8.010 -4.733 -3.711 1.00 67.50 292 ASN A N 1
ATOM 2270 C CA . ASN A 1 292 ? -7.551 -3.712 -4.682 1.00 67.50 292 ASN A CA 1
ATOM 2271 C C . ASN A 1 292 ? -6.038 -3.389 -4.689 1.00 67.50 292 ASN A C 1
ATOM 2273 O O . ASN A 1 292 ? -5.582 -2.668 -5.569 1.00 67.50 292 ASN A O 1
ATOM 2277 N N . GLU A 1 293 ? -5.251 -3.967 -3.777 1.00 81.62 293 GLU A N 1
ATOM 2278 C CA . GLU A 1 293 ? -3.777 -4.008 -3.802 1.00 81.62 293 GLU A CA 1
ATOM 2279 C C . GLU A 1 293 ? -3.039 -2.661 -4.041 1.00 81.62 293 GLU A C 1
ATOM 2281 O O . GLU A 1 293 ? -1.939 -2.651 -4.595 1.00 81.62 293 GLU A O 1
ATOM 2286 N N . VAL A 1 294 ? -3.598 -1.536 -3.587 1.00 90.62 294 VAL A N 1
ATOM 2287 C CA . VAL A 1 294 ? -2.958 -0.203 -3.600 1.00 90.62 294 VAL A CA 1
ATOM 2288 C C . VAL A 1 294 ? -2.583 0.246 -2.186 1.00 90.62 294 VAL A C 1
ATOM 2290 O O . VAL A 1 294 ? -3.111 -0.287 -1.207 1.00 90.62 294 VAL A O 1
ATOM 2293 N N . SER A 1 295 ? -1.701 1.241 -2.076 1.00 96.50 295 SER A N 1
ATOM 2294 C CA . SER A 1 295 ? -1.453 1.972 -0.828 1.00 96.50 295 SER A CA 1
ATOM 2295 C C . SER A 1 295 ? -1.903 3.427 -0.936 1.00 96.50 295 SER A C 1
ATOM 2297 O O . SER A 1 295 ? -1.928 3.991 -2.028 1.00 96.50 295 SER A O 1
ATOM 2299 N N . ASN A 1 296 ? -2.250 4.040 0.197 1.00 96.38 296 ASN A N 1
ATOM 2300 C CA . ASN A 1 296 ? -2.445 5.484 0.304 1.00 96.38 296 ASN A CA 1
ATOM 2301 C C . ASN A 1 296 ? -1.555 6.062 1.406 1.00 96.38 296 ASN A C 1
ATOM 2303 O O . ASN A 1 296 ? -1.765 5.743 2.572 1.00 96.38 296 ASN A O 1
ATOM 2307 N N . LEU A 1 297 ? -0.633 6.954 1.057 1.00 96.38 297 LEU A N 1
ATOM 2308 C CA . LEU A 1 297 ? -0.010 7.887 1.989 1.00 96.38 297 LEU A CA 1
ATOM 2309 C C . LEU A 1 297 ? -1.077 8.715 2.686 1.00 96.38 297 LEU A C 1
ATOM 2311 O O . LEU A 1 297 ? -1.994 9.229 2.044 1.00 96.38 297 LEU A O 1
ATOM 2315 N N . ILE A 1 298 ? -0.947 8.818 4.002 1.00 95.81 298 ILE A N 1
ATOM 2316 C CA . ILE A 1 298 ? -1.767 9.695 4.822 1.00 95.81 298 ILE A CA 1
ATOM 2317 C C . ILE A 1 298 ? -0.904 10.904 5.157 1.00 95.81 298 ILE A C 1
ATOM 2319 O O . ILE A 1 298 ? 0.108 10.769 5.838 1.00 95.81 298 ILE A O 1
ATOM 2323 N N . ASP A 1 299 ? -1.297 12.066 4.651 1.00 93.00 299 ASP A N 1
ATOM 2324 C CA . ASP A 1 299 ? -0.692 13.344 5.014 1.00 93.00 299 ASP A CA 1
ATOM 2325 C C . ASP A 1 299 ? -1.184 13.734 6.408 1.00 93.00 299 ASP A C 1
ATOM 2327 O O . ASP A 1 299 ? -2.367 14.030 6.565 1.00 93.00 299 ASP A O 1
ATOM 2331 N N . VAL A 1 300 ? -0.316 13.627 7.424 1.00 91.62 300 VAL A N 1
ATOM 2332 C CA . VAL A 1 300 ? -0.701 13.776 8.839 1.00 91.62 300 VAL A CA 1
ATOM 2333 C C . VAL A 1 300 ? -0.209 15.049 9.532 1.00 91.62 300 VAL A C 1
ATOM 2335 O O . VAL A 1 300 ? -0.633 15.274 10.667 1.00 91.62 300 VAL A O 1
ATOM 2338 N N . ASP A 1 301 ? 0.643 15.871 8.910 1.00 85.94 301 ASP A N 1
ATOM 2339 C CA . ASP A 1 301 ? 1.160 17.105 9.535 1.00 85.94 301 ASP A CA 1
ATOM 2340 C C . ASP A 1 301 ? 0.364 18.344 9.098 1.00 85.94 301 ASP A C 1
ATOM 2342 O O . ASP A 1 301 ? -0.257 18.996 9.945 1.00 85.94 301 ASP A O 1
ATOM 2346 N N . THR A 1 302 ? 0.278 18.632 7.787 1.00 84.69 302 THR A N 1
ATOM 2347 C CA . THR A 1 302 ? -0.609 19.684 7.244 1.00 84.69 302 THR A CA 1
ATOM 2348 C C . THR A 1 302 ? -1.556 19.170 6.148 1.00 84.69 302 THR A C 1
ATOM 2350 O O . THR A 1 302 ? -1.464 19.562 4.978 1.00 84.69 302 THR A O 1
ATOM 2353 N N . PRO A 1 303 ? -2.559 18.359 6.551 1.00 83.44 303 PRO A N 1
ATOM 2354 C CA . PRO A 1 303 ? -3.428 17.650 5.630 1.00 83.44 303 PRO A CA 1
ATOM 2355 C C . PRO A 1 303 ? -4.038 18.542 4.545 1.00 83.44 303 PRO A C 1
ATOM 2357 O O . PRO A 1 303 ? -4.680 19.559 4.824 1.00 83.44 303 PRO A O 1
ATOM 2360 N N . GLY A 1 304 ? -3.879 18.125 3.290 1.00 76.44 304 GLY A N 1
ATOM 2361 C CA . GLY A 1 304 ? -4.554 18.741 2.149 1.00 76.44 304 GLY A CA 1
ATOM 2362 C C . GLY A 1 304 ? -3.822 19.930 1.525 1.00 76.44 304 GLY A C 1
ATOM 2363 O O . GLY A 1 304 ? -4.382 20.567 0.630 1.00 76.44 304 GLY A O 1
ATOM 2364 N N . THR A 1 305 ? -2.590 20.225 1.954 1.00 81.19 305 THR A N 1
ATOM 2365 C CA . THR A 1 305 ? -1.742 21.232 1.300 1.00 81.19 305 THR A CA 1
ATOM 2366 C C . THR A 1 305 ? -0.900 20.610 0.185 1.00 81.19 305 THR A C 1
ATOM 2368 O O . THR A 1 305 ? -1.052 20.962 -0.985 1.00 81.19 305 THR A O 1
ATOM 2371 N N . ASN A 1 306 ? -0.013 19.689 0.545 1.00 83.88 306 ASN A N 1
ATOM 2372 C CA . ASN A 1 306 ? 0.924 18.993 -0.316 1.00 83.88 306 ASN A CA 1
ATOM 2373 C C . ASN A 1 306 ? 1.440 17.759 0.437 1.00 83.88 306 ASN A C 1
ATOM 2375 O O . ASN A 1 306 ? 1.440 17.730 1.656 1.00 83.88 306 ASN A O 1
ATOM 2379 N N . GLN A 1 307 ? 1.926 16.756 -0.277 1.00 85.88 307 GLN A N 1
ATOM 2380 C CA . GLN A 1 307 ? 2.383 15.512 0.339 1.00 85.88 307 GLN A CA 1
ATOM 2381 C C . GLN A 1 307 ? 3.810 15.562 0.912 1.00 85.88 307 GLN A C 1
ATOM 2383 O O . GLN A 1 307 ? 4.295 14.543 1.400 1.00 85.88 307 GLN A O 1
ATOM 2388 N N . LEU A 1 308 ? 4.526 16.688 0.804 1.00 87.38 308 LEU A N 1
ATOM 2389 C CA . LEU A 1 308 ? 5.960 16.745 1.115 1.00 87.38 308 LEU A CA 1
ATOM 2390 C C . LEU A 1 308 ? 6.258 16.761 2.611 1.00 87.38 308 LEU A C 1
ATOM 2392 O O . LEU A 1 308 ? 7.367 16.396 2.985 1.00 87.38 308 LEU A O 1
ATOM 2396 N N . ASP A 1 309 ? 5.285 17.165 3.422 1.00 86.62 309 ASP A N 1
ATOM 2397 C CA . ASP A 1 309 ? 5.313 17.176 4.882 1.00 86.62 309 ASP A CA 1
ATOM 2398 C C . ASP A 1 309 ? 4.360 16.133 5.488 1.00 86.62 309 ASP A C 1
ATOM 2400 O O . ASP A 1 309 ? 3.896 16.257 6.616 1.00 86.62 309 ASP A O 1
ATOM 2404 N N . ALA A 1 310 ? 4.049 15.079 4.731 1.00 91.12 310 ALA A N 1
ATOM 2405 C CA . ALA A 1 310 ? 3.054 14.095 5.131 1.00 91.12 310 ALA A CA 1
ATOM 2406 C C . ALA A 1 310 ? 3.418 13.297 6.395 1.00 91.12 310 ALA A C 1
ATOM 2408 O O . ALA A 1 310 ? 2.551 12.597 6.913 1.00 91.12 310 ALA A O 1
ATOM 2409 N N . CYS A 1 311 ? 4.668 13.306 6.875 1.00 93.56 311 CYS A N 1
ATOM 2410 C CA . CYS A 1 311 ? 5.112 12.395 7.932 1.00 93.56 311 CYS A CA 1
ATOM 2411 C C . CYS A 1 311 ? 4.877 12.947 9.352 1.00 93.56 311 CYS A C 1
ATOM 2413 O O . CYS A 1 311 ? 5.011 14.133 9.635 1.00 93.56 311 CYS A O 1
ATOM 2415 N N . LEU A 1 312 ? 4.604 12.052 10.310 1.00 95.50 312 LEU A N 1
ATOM 2416 C CA . LEU A 1 312 ? 4.322 12.419 11.701 1.00 95.50 312 LEU A CA 1
ATOM 2417 C C . LEU A 1 312 ? 5.595 12.769 12.479 1.00 95.50 312 LEU A C 1
ATOM 2419 O O . LEU A 1 312 ? 6.294 11.880 12.994 1.00 95.50 312 LEU A O 1
ATOM 2423 N N . ASN A 1 313 ? 5.881 14.063 12.581 1.00 94.38 313 ASN A N 1
ATOM 2424 C CA . ASN A 1 313 ? 7.050 14.600 13.273 1.00 94.38 313 ASN A CA 1
ATOM 2425 C C . ASN A 1 313 ? 7.153 14.155 14.745 1.00 94.38 313 ASN A C 1
ATOM 2427 O O . ASN A 1 313 ? 6.154 13.953 15.437 1.00 94.38 313 ASN A O 1
ATOM 2431 N N . VAL A 1 314 ? 8.388 14.027 15.249 1.00 95.31 314 VAL A N 1
ATOM 2432 C CA . VAL A 1 314 ? 8.648 13.734 16.671 1.00 95.31 314 VAL A CA 1
ATOM 2433 C C . VAL A 1 314 ? 8.032 14.831 17.544 1.00 95.31 314 VAL A C 1
ATOM 2435 O O . VAL A 1 314 ? 8.348 16.006 17.386 1.00 95.31 314 VAL A O 1
ATOM 2438 N N . GLY A 1 315 ? 7.184 14.433 18.490 1.00 95.56 315 GLY A N 1
ATOM 2439 C CA . GLY A 1 315 ? 6.406 15.312 19.361 1.00 95.56 315 GLY A CA 1
ATOM 2440 C C . GLY A 1 315 ? 4.948 15.492 18.927 1.00 95.56 315 GLY A C 1
ATOM 2441 O O . GLY A 1 315 ? 4.143 15.936 19.744 1.00 95.56 315 GLY A O 1
ATOM 2442 N N . ASN A 1 316 ? 4.586 15.105 17.699 1.00 95.38 316 ASN A N 1
ATOM 2443 C CA . ASN A 1 316 ? 3.232 15.261 17.167 1.00 95.38 316 ASN A CA 1
ATOM 2444 C C . ASN A 1 316 ? 2.404 13.978 17.322 1.00 95.38 316 ASN A C 1
ATOM 2446 O O . ASN A 1 316 ? 2.934 12.869 17.444 1.00 95.38 316 ASN A O 1
ATOM 2450 N N . THR A 1 317 ? 1.077 14.147 17.320 1.00 96.38 317 THR A N 1
ATOM 2451 C CA . THR A 1 317 ? 0.101 13.054 17.415 1.00 96.38 317 THR A CA 1
ATOM 2452 C C . THR A 1 317 ? -0.876 13.100 16.248 1.00 96.38 317 THR A C 1
ATOM 2454 O O . THR A 1 317 ? -1.500 14.124 15.989 1.00 96.38 317 THR A O 1
ATOM 2457 N N . PHE A 1 318 ? -1.022 11.964 15.579 1.00 96.50 318 PHE A N 1
ATOM 2458 C CA . PHE A 1 318 ? -2.054 11.683 14.596 1.00 96.50 318 PHE A CA 1
ATOM 2459 C C . PHE A 1 318 ? -3.284 11.075 15.283 1.00 96.50 318 PHE A C 1
ATOM 2461 O O . PHE A 1 318 ? -3.152 10.204 16.149 1.00 96.50 318 PHE A O 1
ATOM 2468 N N . HIS A 1 319 ? -4.478 11.496 14.861 1.00 95.00 319 HIS A N 1
ATOM 2469 C CA . HIS A 1 319 ? -5.749 11.018 15.399 1.00 95.00 319 HIS A CA 1
ATOM 2470 C C . HIS A 1 319 ? -6.667 10.501 14.286 1.00 95.00 319 HIS A C 1
ATOM 2472 O O . HIS A 1 319 ? -7.078 11.259 13.411 1.00 95.00 319 HIS A O 1
ATOM 2478 N N . ASP A 1 320 ? -7.069 9.235 14.385 1.00 95.50 320 ASP A N 1
ATOM 2479 C CA . ASP A 1 320 ? -8.205 8.671 13.660 1.00 95.50 320 ASP A CA 1
ATOM 2480 C C . ASP A 1 320 ? -9.341 8.412 14.651 1.00 95.50 320 ASP A C 1
ATOM 2482 O O . ASP A 1 320 ? -9.486 7.317 15.197 1.00 95.50 320 ASP A O 1
ATOM 2486 N N . ASN A 1 321 ? -10.143 9.446 14.903 1.00 90.50 321 ASN A N 1
ATOM 2487 C CA . ASN A 1 321 ? -11.240 9.388 15.874 1.00 90.50 321 ASN A CA 1
ATOM 2488 C C . ASN A 1 321 ? -12.341 8.399 15.463 1.00 90.50 321 ASN A C 1
ATOM 2490 O O . ASN A 1 321 ? -13.046 7.874 16.317 1.00 90.50 321 ASN A O 1
ATOM 2494 N N . ALA A 1 322 ? -12.504 8.136 14.162 1.00 89.12 322 ALA A N 1
ATOM 2495 C CA . ALA A 1 322 ? -13.500 7.182 13.683 1.00 89.12 322 ALA A CA 1
ATOM 2496 C C . ALA A 1 322 ? -13.087 5.740 14.005 1.00 89.12 322 ALA A C 1
ATOM 2498 O O . ALA A 1 322 ? -13.933 4.919 14.351 1.00 89.12 322 ALA A O 1
ATOM 2499 N N . ALA A 1 323 ? -11.789 5.440 13.910 1.00 91.56 323 ALA A N 1
ATOM 2500 C CA . ALA A 1 323 ? -11.241 4.142 14.292 1.00 91.56 323 ALA A CA 1
ATOM 2501 C C . ALA A 1 323 ? -10.846 4.060 15.778 1.00 91.56 323 ALA A C 1
ATOM 2503 O O . ALA A 1 323 ? -10.508 2.971 16.248 1.00 91.56 323 ALA A O 1
ATOM 2504 N N . GLY A 1 324 ? -10.849 5.183 16.506 1.00 93.06 324 GLY A N 1
ATOM 2505 C CA . GLY A 1 324 ? -10.345 5.296 17.875 1.00 93.06 324 GLY A CA 1
ATOM 2506 C C . GLY A 1 324 ? -8.877 4.890 17.981 1.00 93.06 324 GLY A C 1
ATOM 2507 O O . GLY A 1 324 ? -8.527 4.038 18.805 1.00 93.06 324 GLY A O 1
ATOM 2508 N N . ILE A 1 325 ? -8.045 5.398 17.066 1.00 96.19 325 ILE A N 1
ATOM 2509 C CA . ILE A 1 325 ? -6.605 5.121 16.980 1.00 96.19 325 ILE A CA 1
ATOM 2510 C C . ILE A 1 325 ? -5.850 6.441 17.084 1.00 96.19 325 ILE A C 1
ATOM 2512 O O . ILE A 1 325 ? -6.116 7.389 16.342 1.00 96.19 325 ILE A O 1
ATOM 2516 N N . HIS A 1 326 ? -4.860 6.475 17.966 1.00 96.56 326 HIS A N 1
ATOM 2517 C CA . HIS A 1 326 ? -3.962 7.608 18.131 1.00 96.56 326 HIS A CA 1
ATOM 2518 C C . HIS A 1 326 ? -2.521 7.136 18.043 1.00 96.56 326 HIS A C 1
ATOM 2520 O O . HIS A 1 326 ? -2.142 6.143 18.667 1.00 96.56 326 HIS A O 1
ATOM 2526 N N . VAL A 1 327 ? -1.720 7.847 17.260 1.00 98.38 327 VAL A N 1
ATOM 2527 C CA . VAL A 1 327 ? -0.312 7.525 17.034 1.00 98.38 327 VAL A CA 1
ATOM 2528 C C . VAL A 1 327 ? 0.503 8.758 17.367 1.00 98.38 327 VAL A C 1
ATOM 2530 O O . VAL A 1 327 ? 0.273 9.813 16.791 1.00 98.38 327 VAL A O 1
ATOM 2533 N N . THR A 1 328 ? 1.465 8.629 18.271 1.00 98.12 328 THR A N 1
ATOM 2534 C CA . THR A 1 328 ? 2.375 9.707 18.659 1.00 98.12 328 THR A CA 1
ATOM 2535 C C . THR A 1 328 ? 3.804 9.280 18.386 1.00 98.12 328 THR A C 1
ATOM 2537 O O . THR A 1 328 ? 4.272 8.276 18.925 1.00 98.12 328 THR A O 1
ATOM 2540 N N . THR A 1 329 ? 4.536 10.071 17.613 1.00 97.62 329 THR A N 1
ATOM 2541 C CA . THR A 1 329 ? 5.984 9.902 17.490 1.00 97.62 329 THR A CA 1
ATOM 2542 C C . THR A 1 329 ? 6.649 10.580 18.687 1.00 97.62 329 THR A C 1
ATOM 2544 O O . THR A 1 329 ? 6.493 11.780 18.872 1.00 97.62 329 THR A O 1
ATOM 2547 N N . THR A 1 330 ? 7.383 9.849 19.527 1.00 97.38 330 THR A N 1
ATOM 2548 C CA . THR A 1 330 ? 7.834 10.365 20.841 1.00 97.38 330 THR A CA 1
ATOM 2549 C C . THR A 1 330 ? 9.327 10.646 20.935 1.00 97.38 330 THR A C 1
ATOM 2551 O O . THR A 1 330 ? 9.729 11.608 21.587 1.00 97.38 330 THR A O 1
ATOM 2554 N N . ALA A 1 331 ? 10.162 9.837 20.288 1.00 97.25 331 ALA A N 1
ATOM 2555 C CA . ALA A 1 331 ? 11.608 10.010 20.309 1.00 97.25 331 ALA A CA 1
ATOM 2556 C C . ALA A 1 331 ? 12.247 9.378 19.074 1.00 97.25 331 ALA A C 1
ATOM 2558 O O . ALA A 1 331 ? 11.685 8.470 18.474 1.00 97.25 331 ALA A O 1
ATOM 2559 N N . SER A 1 332 ? 13.449 9.824 18.724 1.00 96.62 332 SER A N 1
ATOM 2560 C CA . SER A 1 332 ? 14.273 9.230 17.669 1.00 96.62 332 SER A CA 1
ATOM 2561 C C . SER A 1 332 ? 15.723 9.138 18.129 1.00 96.62 332 SER A C 1
ATOM 2563 O O . SER A 1 332 ? 16.187 10.004 18.875 1.00 96.62 332 SER A O 1
ATOM 2565 N N . GLY A 1 333 ? 16.473 8.152 17.644 1.00 96.38 333 GLY A N 1
ATOM 2566 C CA . GLY A 1 333 ? 17.887 8.017 17.982 1.00 96.38 333 GLY A CA 1
ATOM 2567 C C . GLY A 1 333 ? 18.620 6.964 17.159 1.00 96.38 333 GLY A C 1
ATOM 2568 O O . GLY A 1 333 ? 18.149 6.534 16.110 1.00 96.38 333 GLY A O 1
ATOM 2569 N N . GLY A 1 334 ? 19.795 6.559 17.645 1.00 95.56 334 GLY A N 1
ATOM 2570 C CA . GLY A 1 334 ? 20.639 5.549 17.002 1.00 95.56 334 GLY A CA 1
ATOM 2571 C C . GLY A 1 334 ? 21.496 6.086 15.850 1.00 95.56 334 GLY A C 1
ATOM 2572 O O . GLY A 1 334 ? 21.573 7.290 15.598 1.00 95.56 334 GLY A O 1
ATOM 2573 N N . SER A 1 335 ? 22.180 5.178 15.158 1.00 94.00 335 SER A N 1
ATOM 2574 C CA . SER A 1 335 ? 23.079 5.487 14.042 1.00 94.00 335 SER A CA 1
ATOM 2575 C C . SER A 1 335 ? 23.137 4.323 13.049 1.00 94.00 335 SER A C 1
ATOM 2577 O O . SER A 1 335 ? 22.802 3.190 13.386 1.00 94.00 335 SER A O 1
ATOM 2579 N N . GLY A 1 336 ? 23.520 4.608 11.800 1.00 91.25 336 GLY A N 1
ATOM 2580 C CA . GLY A 1 336 ? 23.601 3.591 10.747 1.00 91.25 336 GLY A CA 1
ATOM 2581 C C . GLY A 1 336 ? 22.280 2.842 10.544 1.00 91.25 336 GLY A C 1
ATOM 2582 O O . GLY A 1 336 ? 21.230 3.460 10.378 1.00 91.25 336 GLY A O 1
ATOM 2583 N N . THR A 1 337 ? 22.339 1.512 10.564 1.00 91.31 337 THR A N 1
ATOM 2584 C CA . THR A 1 337 ? 21.173 0.618 10.457 1.00 91.31 337 THR A CA 1
ATOM 2585 C C . THR A 1 337 ? 20.328 0.556 11.725 1.00 91.31 337 THR A C 1
ATOM 2587 O O . THR A 1 337 ? 19.169 0.166 11.654 1.00 91.31 337 THR A O 1
ATOM 2590 N N . ASP A 1 338 ? 20.877 0.976 12.866 1.00 94.75 338 ASP A N 1
ATOM 2591 C CA . ASP A 1 338 ? 20.210 0.922 14.170 1.00 94.75 338 ASP A CA 1
ATOM 2592 C C . ASP A 1 338 ? 19.529 2.251 14.524 1.00 94.75 338 ASP A C 1
ATOM 2594 O O . ASP A 1 338 ? 19.209 2.507 15.685 1.00 94.75 338 ASP A O 1
ATOM 2598 N N . GLN A 1 339 ? 19.323 3.130 13.538 1.00 96.94 339 GLN A N 1
ATOM 2599 C CA . GLN A 1 339 ? 18.499 4.321 13.721 1.00 96.94 339 GLN A CA 1
ATOM 2600 C C . GLN A 1 339 ? 17.059 3.907 14.008 1.00 96.94 339 GLN A C 1
ATOM 2602 O O . GLN A 1 339 ? 16.494 3.082 13.290 1.00 96.94 339 GLN A O 1
ATOM 2607 N N . TRP A 1 340 ? 16.468 4.511 15.032 1.00 97.75 340 TRP A N 1
ATOM 2608 C CA . TRP A 1 340 ? 15.152 4.147 15.533 1.00 97.75 340 TRP A CA 1
ATOM 2609 C C . TRP A 1 340 ? 14.258 5.355 15.814 1.00 97.75 340 TRP A C 1
ATOM 2611 O O . TRP A 1 340 ? 14.734 6.487 15.949 1.00 97.75 340 TRP A O 1
ATOM 2621 N N . LEU A 1 341 ? 12.963 5.066 15.916 1.00 97.94 341 LEU A N 1
ATOM 2622 C CA . LEU A 1 341 ? 11.860 5.953 16.247 1.00 97.94 341 LEU A CA 1
ATOM 2623 C C . LEU A 1 341 ? 10.956 5.250 17.272 1.00 97.94 341 LEU A C 1
ATOM 2625 O O . LEU A 1 341 ? 10.524 4.125 17.038 1.00 97.94 341 LEU A O 1
ATOM 2629 N N . ASP A 1 342 ? 10.666 5.889 18.399 1.00 98.50 342 ASP A N 1
ATOM 2630 C CA . ASP A 1 342 ? 9.692 5.392 19.373 1.00 98.50 342 ASP A CA 1
ATOM 2631 C C . ASP A 1 342 ? 8.308 5.957 19.038 1.00 98.50 342 ASP A C 1
ATOM 2633 O O . ASP A 1 342 ? 8.101 7.174 19.017 1.00 98.50 342 ASP A O 1
ATOM 2637 N N . VAL A 1 343 ? 7.354 5.061 18.795 1.00 98.44 343 VAL A N 1
ATOM 2638 C CA . VAL A 1 343 ? 5.971 5.371 18.427 1.00 98.44 343 VAL A CA 1
ATOM 2639 C C . VAL A 1 343 ? 5.038 4.844 19.509 1.00 98.44 343 VAL A C 1
ATOM 2641 O O . VAL A 1 343 ? 4.976 3.643 19.763 1.00 98.44 343 VAL A O 1
ATOM 2644 N N . THR A 1 344 ? 4.298 5.742 20.147 1.00 98.38 344 THR A N 1
ATOM 2645 C CA . THR A 1 344 ? 3.231 5.379 21.078 1.00 98.38 344 THR A CA 1
ATOM 2646 C C . THR A 1 344 ? 1.930 5.231 20.312 1.00 98.38 344 THR A C 1
ATOM 2648 O O . THR A 1 344 ? 1.505 6.157 19.628 1.00 98.38 344 THR A O 1
ATOM 2651 N N . VAL A 1 345 ? 1.294 4.072 20.442 1.00 98.19 345 VAL A N 1
ATOM 2652 C CA . VAL A 1 345 ? -0.042 3.804 19.911 1.00 98.19 345 VAL A CA 1
ATOM 2653 C C . VAL A 1 345 ? -1.007 3.743 21.083 1.00 98.19 345 VAL A C 1
ATOM 2655 O O . VAL A 1 345 ? -0.768 3.024 22.054 1.00 98.19 345 VAL A O 1
ATOM 2658 N N . ALA A 1 346 ? -2.098 4.487 20.994 1.00 96.38 346 ALA A N 1
ATOM 2659 C CA . ALA A 1 346 ? -3.200 4.431 21.937 1.00 96.38 346 ALA A CA 1
ATOM 2660 C C . ALA A 1 346 ? -4.500 4.126 21.195 1.00 96.38 346 ALA A C 1
ATOM 2662 O O . ALA A 1 346 ? -4.678 4.479 20.028 1.00 96.38 346 ALA A O 1
ATOM 2663 N N . PHE A 1 347 ? -5.403 3.459 21.901 1.00 95.12 347 PHE A N 1
ATOM 2664 C CA . PHE A 1 347 ? -6.728 3.134 21.408 1.00 95.12 347 PHE A CA 1
ATOM 2665 C C . PHE A 1 347 ? -7.765 3.726 22.348 1.00 95.12 347 PHE A C 1
ATOM 2667 O O . PHE A 1 347 ? -7.607 3.615 23.566 1.00 95.12 347 PHE A O 1
ATOM 2674 N N . ASP A 1 348 ? -8.840 4.274 21.790 1.00 94.56 348 ASP A N 1
ATOM 2675 C CA . ASP A 1 348 ? -10.016 4.642 22.577 1.00 94.56 348 ASP A CA 1
ATOM 2676 C C . ASP A 1 348 ? -10.594 3.426 23.310 1.00 94.56 348 ASP A C 1
ATOM 2678 O O . ASP A 1 348 ? -10.269 2.271 23.015 1.00 94.56 348 ASP A O 1
ATOM 2682 N N . SER A 1 349 ? -11.480 3.677 24.275 1.00 94.44 349 SER A N 1
ATOM 2683 C CA . SER A 1 349 ? -12.244 2.600 24.906 1.00 94.44 349 SER A CA 1
ATOM 2684 C C . SER A 1 349 ? -13.078 1.876 23.847 1.00 94.44 349 SER A C 1
ATOM 2686 O O . SER A 1 349 ? -13.934 2.482 23.205 1.00 94.44 349 SER A O 1
ATOM 2688 N N . ARG A 1 350 ? -12.851 0.577 23.674 1.00 92.69 350 ARG A N 1
ATOM 2689 C CA . ARG A 1 350 ? -13.490 -0.261 22.653 1.00 92.69 350 ARG A CA 1
ATOM 2690 C C . ARG A 1 350 ? -14.520 -1.171 23.294 1.00 92.69 350 ARG A C 1
ATOM 2692 O O . ARG A 1 350 ? -14.164 -1.964 24.166 1.00 92.69 350 ARG A O 1
ATOM 2699 N N . ILE A 1 351 ? -15.771 -1.063 22.859 1.00 95.38 351 ILE A N 1
ATOM 2700 C CA . ILE A 1 351 ? -16.873 -1.899 23.337 1.00 95.38 351 ILE A CA 1
ATOM 2701 C C . ILE A 1 351 ? -17.365 -2.815 22.220 1.00 95.38 351 ILE A C 1
ATOM 2703 O O . ILE A 1 351 ? -17.671 -2.350 21.126 1.00 95.38 351 ILE A O 1
ATOM 2707 N N . GLN A 1 352 ? -17.504 -4.100 22.537 1.00 94.62 352 GLN A N 1
ATOM 2708 C CA . GLN A 1 352 ? -18.134 -5.110 21.683 1.00 94.62 352 GLN A CA 1
ATOM 2709 C C . GLN A 1 352 ? -18.927 -6.107 22.517 1.00 94.62 352 GLN A C 1
ATOM 2711 O O . GLN A 1 352 ? -18.738 -6.223 23.732 1.00 94.62 352 GLN A O 1
ATOM 2716 N N . PHE A 1 353 ? -19.777 -6.875 21.844 1.00 95.31 353 PHE A N 1
ATOM 2717 C CA . PHE A 1 353 ? -20.320 -8.101 22.410 1.00 95.31 353 PHE A CA 1
ATOM 2718 C C . PHE A 1 353 ? -19.234 -9.178 22.524 1.00 95.31 353 PHE A C 1
ATOM 2720 O O . PHE A 1 353 ? -18.362 -9.287 21.666 1.00 95.31 353 PHE A O 1
ATOM 2727 N N . SER A 1 354 ? -19.303 -10.013 23.563 1.00 93.56 354 SER A N 1
ATOM 2728 C CA . SER A 1 354 ? -18.475 -11.225 23.641 1.00 93.56 354 SER A CA 1
ATOM 2729 C C . SER A 1 354 ? -18.898 -12.277 22.609 1.00 93.56 354 SER A C 1
ATOM 2731 O O . SER A 1 354 ? -18.078 -13.083 22.187 1.00 93.56 354 SER A O 1
ATOM 2733 N N . SER A 1 355 ? -20.178 -12.272 22.223 1.00 91.50 355 SER A N 1
ATOM 2734 C CA . SER A 1 355 ? -20.753 -13.036 21.115 1.00 91.50 355 SER A CA 1
ATOM 2735 C C . SER A 1 355 ? -21.918 -12.252 20.510 1.00 91.50 355 SER A C 1
ATOM 2737 O O . SER A 1 355 ? -22.749 -11.717 21.243 1.00 91.50 355 SER A O 1
ATOM 2739 N N . THR A 1 356 ? -22.007 -12.203 19.182 1.00 91.19 356 THR A N 1
ATOM 2740 C CA . THR A 1 356 ? -23.123 -11.573 18.449 1.00 91.19 356 THR A CA 1
ATOM 2741 C C . THR A 1 356 ? -24.294 -12.530 18.206 1.00 91.19 356 THR A C 1
ATOM 2743 O O . THR A 1 356 ? -25.312 -12.135 17.641 1.00 91.19 356 THR A O 1
ATOM 2746 N N . SER A 1 357 ? -24.165 -13.783 18.644 1.00 92.31 357 SER A N 1
ATOM 2747 C CA . SER A 1 357 ? -25.171 -14.833 18.529 1.00 92.31 357 SER A CA 1
ATOM 2748 C C . SER A 1 357 ? -25.262 -15.582 19.853 1.00 92.31 357 SER A C 1
ATOM 2750 O O . SER A 1 357 ? -24.267 -16.148 20.310 1.00 92.31 357 SER A O 1
ATOM 2752 N N . VAL A 1 358 ? -26.440 -15.585 20.465 1.00 90.38 358 VAL A N 1
ATOM 2753 C CA . VAL A 1 358 ? -26.699 -16.254 21.743 1.00 90.38 358 VAL A CA 1
ATOM 2754 C C . VAL A 1 358 ? -27.929 -17.129 21.582 1.00 90.38 358 VAL A C 1
ATOM 2756 O O . VAL A 1 358 ? -28.978 -16.621 21.205 1.00 90.38 358 VAL A O 1
ATOM 2759 N N . ASP A 1 359 ? -27.812 -18.411 21.894 1.00 90.31 359 ASP A N 1
ATOM 2760 C CA . ASP A 1 359 ? -28.963 -19.306 21.950 1.00 90.31 359 ASP A CA 1
ATOM 2761 C C . ASP A 1 359 ? -29.380 -19.471 23.420 1.00 90.31 359 ASP A C 1
ATOM 2763 O O . ASP A 1 359 ? -28.533 -19.568 24.313 1.00 90.31 359 ASP A O 1
ATOM 2767 N N . VAL A 1 360 ? -30.684 -19.446 23.685 1.00 91.69 360 VAL A N 1
ATOM 2768 C CA . VAL A 1 360 ? -31.264 -19.561 25.026 1.00 91.69 360 VAL A CA 1
ATOM 2769 C C . VAL A 1 360 ? -32.439 -20.530 24.989 1.00 91.69 360 VAL A C 1
ATOM 2771 O O . VAL A 1 360 ? -33.302 -20.418 24.126 1.00 91.69 360 VAL A O 1
ATOM 2774 N N . ASP A 1 361 ? -32.478 -21.481 25.922 1.00 89.44 361 ASP A N 1
ATOM 2775 C CA . ASP A 1 361 ? -33.650 -22.347 26.099 1.00 89.44 361 ASP A CA 1
ATOM 2776 C C . ASP A 1 361 ? -34.793 -21.504 26.671 1.00 89.44 361 ASP A C 1
ATOM 2778 O O . ASP A 1 361 ? -34.580 -20.753 27.630 1.00 89.44 361 ASP A O 1
ATOM 2782 N N . GLU A 1 362 ? -35.983 -21.627 26.092 1.00 91.12 362 GLU A N 1
ATOM 2783 C CA . GLU A 1 362 ? -37.194 -20.911 26.494 1.00 91.12 362 GLU A CA 1
ATOM 2784 C C . GLU A 1 362 ? -37.460 -21.011 28.013 1.00 91.12 362 GLU A C 1
ATOM 2786 O O . GLU A 1 362 ? -37.857 -20.042 28.660 1.00 91.12 362 GLU A O 1
ATOM 2791 N N . GLN A 1 363 ? -37.112 -22.144 28.641 1.00 90.25 363 GLN A N 1
ATOM 2792 C CA . GLN A 1 363 ? -37.274 -22.386 30.082 1.00 90.25 363 GLN A CA 1
ATOM 2793 C C . GLN A 1 363 ? -36.121 -21.860 30.955 1.00 90.25 363 GLN A C 1
ATOM 2795 O O . GLN A 1 363 ? -36.155 -22.010 32.179 1.00 90.25 363 GLN A O 1
ATOM 2800 N N . SER A 1 364 ? -35.100 -21.219 30.377 1.00 87.81 364 SER A N 1
ATOM 2801 C CA . SER A 1 364 ? -33.949 -20.672 31.124 1.00 87.81 364 SER A CA 1
ATOM 2802 C C . SER A 1 364 ? -34.326 -19.486 32.017 1.00 87.81 364 SER A C 1
ATOM 2804 O O . SER A 1 364 ? -33.560 -19.095 32.900 1.00 87.81 364 SER A O 1
ATOM 2806 N N . GLY A 1 365 ? -35.480 -18.864 31.761 1.00 93.00 365 GLY A N 1
ATOM 2807 C CA . GLY A 1 365 ? -35.976 -17.674 32.449 1.00 93.00 365 GLY A CA 1
ATOM 2808 C C . GLY A 1 365 ? -35.268 -16.376 32.051 1.00 93.00 365 GLY A C 1
ATOM 2809 O O . GLY A 1 365 ? -35.906 -15.330 32.035 1.00 93.00 365 GLY A O 1
ATOM 2810 N N . ASN A 1 366 ? -33.980 -16.410 31.690 1.00 94.06 366 ASN A N 1
ATOM 2811 C CA . ASN A 1 366 ? -33.253 -15.244 31.185 1.00 94.06 366 ASN A CA 1
ATOM 2812 C C . ASN A 1 366 ? -32.276 -15.606 30.061 1.00 94.06 366 ASN A C 1
ATOM 2814 O O . ASN A 1 366 ? -31.544 -16.588 30.168 1.00 94.06 366 ASN A O 1
ATOM 2818 N N . ALA A 1 367 ? -32.169 -14.726 29.067 1.00 94.69 367 ALA A N 1
ATOM 2819 C CA . ALA A 1 367 ? -31.032 -14.657 28.160 1.00 94.69 367 ALA A CA 1
ATOM 2820 C C . ALA A 1 367 ? -29.986 -13.681 28.704 1.00 94.69 367 ALA A C 1
ATOM 2822 O O . ALA A 1 367 ? -30.324 -12.605 29.209 1.00 94.69 367 ALA A O 1
ATOM 2823 N N . THR A 1 368 ? -28.709 -14.034 28.572 1.00 95.25 368 THR A N 1
ATOM 2824 C CA . THR A 1 368 ? -27.590 -13.177 28.967 1.00 95.25 368 THR A CA 1
ATOM 2825 C C . THR A 1 368 ? -26.756 -12.799 27.754 1.00 95.25 368 THR A C 1
ATOM 2827 O O . THR A 1 368 ? -26.237 -13.641 27.027 1.00 95.25 368 THR A O 1
ATOM 2830 N N . VAL A 1 369 ? -26.606 -11.496 27.544 1.00 95.62 369 VAL A N 1
ATOM 2831 C CA . VAL A 1 369 ? -25.745 -10.935 26.504 1.00 95.62 369 VAL A CA 1
ATOM 2832 C C . VAL A 1 369 ? -24.637 -10.148 27.192 1.00 95.62 369 VAL A C 1
ATOM 2834 O O . VAL A 1 369 ? -24.910 -9.281 28.019 1.00 95.62 369 VAL A O 1
ATOM 2837 N N . THR A 1 370 ? -23.378 -10.452 26.884 1.00 96.94 370 THR A N 1
ATOM 2838 C CA . THR A 1 370 ? -22.227 -9.857 27.579 1.00 96.94 370 THR A CA 1
ATOM 2839 C C . THR A 1 370 ? -21.498 -8.862 26.685 1.00 96.94 370 THR A C 1
ATOM 2841 O O . THR A 1 370 ? -21.175 -9.158 25.536 1.00 96.94 370 THR A O 1
ATOM 2844 N N . LEU A 1 371 ? -21.211 -7.685 27.237 1.00 97.75 371 LEU A N 1
ATOM 2845 C CA . LEU A 1 371 ? -20.343 -6.669 26.659 1.00 97.75 371 LEU A CA 1
ATOM 2846 C C . LEU A 1 371 ? -18.960 -6.723 27.297 1.00 97.75 371 LEU A C 1
ATOM 2848 O O . LEU A 1 371 ? -18.827 -6.845 28.518 1.00 97.75 371 LEU A O 1
ATOM 2852 N N . ILE A 1 372 ? -17.935 -6.565 26.470 1.00 96.38 372 ILE A N 1
ATOM 2853 C CA . ILE A 1 372 ? -16.536 -6.499 26.886 1.00 96.38 372 ILE A CA 1
ATOM 2854 C C . ILE A 1 372 ? -15.935 -5.146 26.509 1.00 96.38 372 ILE A C 1
ATOM 2856 O O . ILE A 1 372 ? -16.276 -4.567 25.476 1.00 96.38 372 ILE A O 1
ATOM 2860 N N . ARG A 1 373 ? -15.040 -4.650 27.370 1.00 94.94 373 ARG A N 1
ATOM 2861 C CA . ARG A 1 373 ? -14.294 -3.404 27.182 1.00 94.94 373 ARG A CA 1
ATOM 2862 C C . ARG A 1 373 ? -12.812 -3.705 26.992 1.00 94.94 373 ARG A C 1
ATOM 2864 O O . ARG A 1 373 ? -12.216 -4.405 27.806 1.00 94.94 373 ARG A O 1
ATOM 2871 N N . THR A 1 374 ? -12.218 -3.128 25.956 1.00 91.69 374 THR A N 1
ATOM 2872 C CA . THR A 1 374 ? -10.769 -3.136 25.697 1.00 91.69 374 THR A CA 1
ATOM 2873 C C . THR A 1 374 ? -10.280 -1.719 25.362 1.00 91.69 374 THR A C 1
ATOM 2875 O O . THR A 1 374 ? -11.064 -0.771 25.415 1.00 91.69 374 THR A O 1
ATOM 2878 N N . GLY A 1 375 ? -8.993 -1.548 25.043 1.00 90.81 375 GLY A N 1
ATOM 2879 C CA . GLY A 1 375 ? -8.409 -0.229 24.762 1.00 90.81 375 GLY A CA 1
ATOM 2880 C C . GLY A 1 375 ? -8.199 0.599 26.032 1.00 90.81 375 GLY A C 1
ATOM 2881 O O . GLY A 1 375 ? -7.766 0.057 27.050 1.00 90.81 375 GLY A O 1
ATOM 2882 N N . ASP A 1 376 ? -8.481 1.904 25.975 1.00 92.31 376 ASP A N 1
ATOM 2883 C CA . ASP A 1 376 ? -8.392 2.773 27.152 1.00 92.31 376 ASP A CA 1
ATOM 2884 C C . ASP A 1 376 ? -9.371 2.336 28.256 1.00 92.31 376 ASP A C 1
ATOM 2886 O O . ASP A 1 376 ? -10.555 2.076 28.029 1.00 92.31 376 ASP A O 1
ATOM 2890 N N . THR A 1 377 ? -8.876 2.282 29.489 1.00 93.81 377 THR A N 1
ATOM 2891 C CA . THR A 1 377 ? -9.682 2.012 30.686 1.00 93.81 377 THR A CA 1
ATOM 2892 C C . THR A 1 377 ? -9.717 3.196 31.641 1.00 93.81 377 THR A C 1
ATOM 2894 O O . THR A 1 377 ? -10.395 3.130 32.660 1.00 93.81 377 THR A O 1
ATOM 2897 N N . THR A 1 378 ? -8.984 4.274 31.363 1.00 92.88 378 THR A N 1
ATOM 2898 C CA . THR A 1 378 ? -8.816 5.403 32.290 1.00 92.88 378 THR A CA 1
ATOM 2899 C C . THR A 1 378 ? -10.019 6.343 32.307 1.00 92.88 378 THR A C 1
ATOM 2901 O O . THR A 1 378 ? -10.252 7.024 33.305 1.00 92.88 378 THR A O 1
ATOM 2904 N N . SER A 1 379 ? -10.828 6.323 31.250 1.00 92.06 379 SER A N 1
ATOM 2905 C CA . SER A 1 379 ? -12.023 7.158 31.110 1.00 92.06 379 SER A CA 1
ATOM 2906 C C . SER A 1 379 ? -13.315 6.422 31.498 1.00 92.06 379 SER A C 1
ATOM 2908 O O . SER A 1 379 ? -13.371 5.191 31.515 1.00 92.06 379 SER A O 1
ATOM 2910 N N . LEU A 1 380 ? -14.379 7.169 31.810 1.00 96.75 380 LEU A N 1
ATOM 2911 C CA . LEU A 1 380 ? -15.724 6.605 31.977 1.00 96.75 380 LEU A CA 1
ATOM 2912 C C . LEU A 1 380 ? -16.315 6.244 30.608 1.00 96.75 380 LEU A C 1
ATOM 2914 O O . LEU A 1 380 ? -16.252 7.058 29.691 1.00 96.75 380 LEU A O 1
ATOM 2918 N N . VAL A 1 381 ? -16.956 5.077 30.506 1.00 98.06 381 VAL A N 1
ATOM 2919 C CA . VAL A 1 381 ? -17.738 4.667 29.330 1.00 98.06 381 VAL A CA 1
ATOM 2920 C C . VAL A 1 381 ? -19.175 4.394 29.742 1.00 98.06 381 VAL A C 1
ATOM 2922 O O . VAL A 1 381 ? -19.419 3.699 30.728 1.00 98.06 381 VAL A O 1
ATOM 2925 N N . ASN A 1 382 ? -20.127 4.907 28.969 1.00 98.12 382 ASN A N 1
ATOM 2926 C CA . ASN A 1 382 ? -21.546 4.610 29.132 1.00 98.12 382 ASN A CA 1
ATOM 2927 C C . ASN A 1 382 ? -22.135 4.169 27.790 1.00 98.12 382 ASN A C 1
ATOM 2929 O O . ASN A 1 382 ? -22.025 4.895 26.802 1.00 98.12 382 ASN A O 1
ATOM 2933 N N . VAL A 1 383 ? -22.745 2.987 27.770 1.00 98.38 383 VAL A N 1
ATOM 2934 C CA . VAL A 1 383 ? -23.353 2.374 26.588 1.00 98.38 383 VAL A CA 1
ATOM 2935 C C . VAL A 1 383 ? -24.828 2.143 26.846 1.00 98.38 383 VAL A C 1
ATOM 2937 O O . VAL A 1 383 ? -25.185 1.371 27.729 1.00 98.38 383 VAL A O 1
ATOM 2940 N N . SER A 1 384 ? -25.674 2.771 26.042 1.00 98.56 384 SER A N 1
ATOM 2941 C CA . SER A 1 384 ? -27.115 2.518 26.039 1.00 98.56 384 SER A CA 1
ATOM 2942 C C . SER A 1 384 ? -27.458 1.315 25.161 1.00 98.56 384 SER A C 1
ATOM 2944 O O . SER A 1 384 ? -26.839 1.113 24.112 1.00 98.56 384 SER A O 1
ATOM 2946 N N . TYR A 1 385 ? -28.443 0.525 25.581 1.00 98.62 385 TYR A N 1
ATOM 2947 C CA . TYR A 1 385 ? -28.929 -0.633 24.835 1.00 98.62 385 TYR A CA 1
ATOM 2948 C C . TYR A 1 385 ? -30.449 -0.783 24.928 1.00 98.62 385 TYR A C 1
ATOM 2950 O O . TYR A 1 385 ? -31.075 -0.350 25.899 1.00 98.62 385 TYR A O 1
ATOM 2958 N N . ALA A 1 386 ? -31.035 -1.452 23.936 1.00 98.62 386 ALA A N 1
ATOM 2959 C CA . ALA A 1 386 ? -32.444 -1.826 23.919 1.00 98.62 386 ALA A CA 1
ATOM 2960 C C . ALA A 1 386 ? -32.682 -3.109 23.111 1.00 98.62 386 ALA A C 1
ATOM 2962 O O . ALA A 1 386 ? -32.031 -3.354 22.094 1.00 98.62 386 ALA A O 1
ATOM 2963 N N . THR A 1 387 ? -33.651 -3.915 23.540 1.00 98.69 387 THR A N 1
ATOM 2964 C CA . THR A 1 387 ? -34.147 -5.063 22.773 1.00 98.69 387 THR A CA 1
ATOM 2965 C C . THR A 1 387 ? -35.069 -4.623 21.635 1.00 98.69 387 THR A C 1
ATOM 2967 O O . THR A 1 387 ? -35.868 -3.707 21.833 1.00 98.69 387 THR A O 1
ATOM 2970 N N . ALA A 1 388 ? -35.046 -5.322 20.501 1.00 98.50 388 ALA A N 1
ATOM 2971 C CA . ALA A 1 388 ? -36.021 -5.160 19.422 1.00 98.50 388 ALA A CA 1
ATOM 2972 C C . ALA A 1 388 ? -36.541 -6.517 18.929 1.00 98.50 388 ALA A C 1
ATOM 2974 O O . ALA A 1 388 ? -35.768 -7.475 18.830 1.00 98.50 388 ALA A O 1
ATOM 2975 N N . ASN A 1 389 ? -37.838 -6.557 18.610 1.00 98.56 389 ASN A N 1
ATOM 2976 C CA . ASN A 1 389 ? -38.526 -7.756 18.137 1.00 98.56 389 ASN A CA 1
ATOM 2977 C C . ASN A 1 389 ? -37.883 -8.288 16.846 1.00 98.56 389 ASN A C 1
ATOM 2979 O O . ASN A 1 389 ? -37.426 -7.512 16.002 1.00 98.56 389 ASN A O 1
ATOM 2983 N N . GLY A 1 390 ? -37.915 -9.607 16.686 1.00 97.50 390 GLY A N 1
ATOM 2984 C CA . GLY A 1 390 ? -37.678 -10.292 15.420 1.00 97.50 390 GLY A CA 1
ATOM 2985 C C . GLY A 1 390 ? -38.896 -11.145 15.092 1.00 97.50 390 GLY A C 1
ATOM 2986 O O . GLY A 1 390 ? -39.984 -10.604 14.897 1.00 97.50 390 GLY A O 1
ATOM 2987 N N . THR A 1 391 ? -38.714 -12.464 15.042 1.00 97.12 391 THR A N 1
ATOM 2988 C CA . THR A 1 391 ? -39.851 -13.398 15.061 1.00 97.12 391 THR A CA 1
ATOM 2989 C C . THR A 1 391 ? -40.396 -13.572 16.475 1.00 97.12 391 THR A C 1
ATOM 2991 O O . THR A 1 391 ? -41.608 -13.605 16.616 1.00 97.12 391 THR A O 1
ATOM 2994 N N . ALA A 1 392 ? -39.520 -13.529 17.488 1.00 96.94 392 ALA A N 1
ATOM 2995 C CA . ALA A 1 392 ? -39.910 -13.375 18.885 1.00 96.94 392 ALA A CA 1
ATOM 2996 C C . ALA A 1 392 ? -40.298 -11.912 19.154 1.00 96.94 392 ALA A C 1
ATOM 2998 O O . ALA A 1 392 ? -39.609 -10.963 18.743 1.00 96.94 392 ALA A O 1
ATOM 2999 N N . THR A 1 393 ? -41.395 -11.719 19.871 1.00 97.19 393 THR A N 1
ATOM 3000 C CA . THR A 1 393 ? -42.062 -10.455 20.156 1.00 97.19 393 THR A CA 1
ATOM 3001 C C . THR A 1 393 ? -42.332 -10.266 21.647 1.00 97.19 393 THR A C 1
ATOM 3003 O O . THR A 1 393 ? -42.830 -11.139 22.349 1.00 97.19 393 THR A O 1
ATOM 3006 N N . ALA A 1 394 ? -42.062 -9.065 22.157 1.00 96.31 394 ALA A N 1
ATOM 3007 C CA . ALA A 1 394 ? -42.450 -8.725 23.522 1.00 96.31 394 ALA A CA 1
ATOM 3008 C C . ALA A 1 394 ? -43.926 -8.268 23.606 1.00 96.31 394 ALA A C 1
ATOM 3010 O O . ALA A 1 394 ? -44.361 -7.476 22.762 1.00 96.31 394 ALA A O 1
ATOM 3011 N N . PRO A 1 395 ? -44.693 -8.667 24.644 1.00 96.38 395 PRO A N 1
ATOM 3012 C CA . PRO A 1 395 ? -44.260 -9.437 25.813 1.00 96.38 395 PRO A CA 1
ATOM 3013 C C . PRO A 1 395 ? -44.494 -10.956 25.699 1.00 96.38 395 PRO A C 1
ATOM 3015 O O . PRO A 1 395 ? -44.441 -11.612 26.733 1.00 96.38 395 PRO A O 1
ATOM 3018 N N . ALA A 1 396 ? -44.841 -11.479 24.517 1.00 95.44 396 ALA A N 1
ATOM 3019 C CA . ALA A 1 396 ? -45.212 -12.885 24.345 1.00 95.44 396 ALA A CA 1
ATOM 3020 C C . ALA A 1 396 ? -44.035 -13.815 24.670 1.00 95.44 396 ALA A C 1
ATOM 3022 O O . ALA A 1 396 ? -44.170 -14.641 25.561 1.00 95.44 396 ALA A O 1
ATOM 3023 N N . ASP A 1 397 ? -42.870 -13.545 24.077 1.00 96.50 397 ASP A N 1
ATOM 3024 C CA . ASP A 1 397 ? -41.742 -14.494 24.071 1.00 96.50 397 ASP A CA 1
ATOM 3025 C C . ASP A 1 397 ? -40.586 -13.998 24.964 1.00 96.50 397 ASP A C 1
ATOM 3027 O O . ASP A 1 397 ? -39.756 -14.743 25.489 1.00 96.50 397 ASP A O 1
ATOM 3031 N N . TYR A 1 398 ? -40.520 -12.683 25.189 1.00 97.75 398 TYR A N 1
ATOM 3032 C CA . TYR A 1 398 ? -39.549 -12.050 26.080 1.00 97.75 398 TYR A CA 1
ATOM 3033 C C . TYR A 1 398 ? -40.059 -10.704 26.607 1.00 97.75 398 TYR A C 1
ATOM 3035 O O . TYR A 1 398 ? -40.972 -10.089 26.059 1.00 97.75 398 TYR A O 1
ATOM 3043 N N . SER A 1 399 ? -39.443 -10.186 27.670 1.00 98.00 399 SER A N 1
ATOM 3044 C CA . SER A 1 399 ? -39.755 -8.846 28.187 1.00 98.00 399 SER A CA 1
ATOM 3045 C C . SER A 1 399 ? -38.838 -7.774 27.597 1.00 98.00 399 SER A C 1
ATOM 3047 O O . SER A 1 399 ? -37.610 -7.892 27.648 1.00 98.00 399 SER A O 1
ATOM 3049 N N . THR A 1 400 ? -39.417 -6.668 27.106 1.00 97.94 400 THR A N 1
ATOM 3050 C CA . THR A 1 400 ? -38.635 -5.530 26.594 1.00 97.94 400 THR A CA 1
ATOM 3051 C C . THR A 1 400 ? -37.624 -5.055 27.632 1.00 97.94 400 THR A C 1
ATOM 3053 O O . THR A 1 400 ? -38.006 -4.657 28.733 1.00 97.94 400 THR A O 1
ATOM 3056 N N . THR A 1 401 ? -36.346 -5.046 27.264 1.00 98.25 401 THR A N 1
ATOM 3057 C CA . THR A 1 401 ? -35.251 -4.652 28.150 1.00 98.25 401 THR A CA 1
ATOM 3058 C C . THR A 1 401 ? -34.477 -3.504 27.516 1.00 98.25 401 THR A C 1
ATOM 3060 O O . THR A 1 401 ? -34.077 -3.574 26.355 1.00 98.25 401 THR A O 1
ATOM 3063 N N . ASN A 1 402 ? -34.270 -2.428 28.270 1.00 98.25 402 ASN A N 1
ATOM 3064 C CA . ASN A 1 402 ? -33.408 -1.313 27.891 1.00 98.25 402 ASN A CA 1
ATOM 3065 C C . ASN A 1 402 ? -32.653 -0.799 29.117 1.00 98.25 402 ASN A C 1
ATOM 3067 O O . ASN A 1 402 ? -33.069 -1.030 30.254 1.00 98.25 402 ASN A O 1
ATOM 3071 N N . GLY A 1 403 ? -31.529 -0.129 28.890 1.00 98.12 403 GLY A N 1
ATOM 3072 C CA . GLY A 1 403 ? -30.717 0.381 29.982 1.00 98.12 403 GLY A CA 1
ATOM 3073 C C . GLY A 1 403 ? -29.351 0.867 29.539 1.00 98.12 403 GLY A C 1
ATOM 3074 O O . GLY A 1 403 ? -29.118 1.138 28.362 1.00 98.12 403 GLY A O 1
ATOM 3075 N N . ASN A 1 404 ? -28.458 0.975 30.522 1.00 97.94 404 ASN A N 1
ATOM 3076 C CA . ASN A 1 404 ? -27.089 1.436 30.347 1.00 97.94 404 ASN A CA 1
ATOM 3077 C C . ASN A 1 404 ? -26.097 0.433 30.948 1.00 97.94 404 ASN A C 1
ATOM 3079 O O . ASN A 1 404 ? -26.285 -0.035 32.072 1.00 97.94 404 ASN A O 1
ATOM 3083 N N . ALA A 1 405 ? -25.019 0.146 30.224 1.00 98.00 405 ALA A N 1
ATOM 3084 C CA . ALA A 1 405 ? -23.825 -0.521 30.725 1.00 98.00 405 ALA A CA 1
ATOM 3085 C C . ALA A 1 405 ? -22.742 0.539 30.967 1.00 98.00 405 ALA A C 1
ATOM 3087 O O . ALA A 1 405 ? -22.330 1.239 30.040 1.00 98.00 405 ALA A O 1
ATOM 3088 N N . ILE A 1 406 ? -22.313 0.684 32.223 1.00 98.00 406 ILE A N 1
ATOM 3089 C CA . ILE A 1 406 ? -21.388 1.741 32.648 1.00 98.00 406 ILE A CA 1
ATOM 3090 C C . ILE A 1 406 ? -20.093 1.116 33.149 1.00 98.00 406 ILE A C 1
ATOM 3092 O O . ILE A 1 406 ? -20.114 0.302 34.074 1.00 98.00 406 ILE A O 1
ATOM 3096 N N . TRP A 1 407 ? -18.974 1.562 32.588 1.00 98.38 407 TRP A N 1
ATOM 3097 C CA . TRP A 1 407 ? -17.643 1.335 33.133 1.00 98.38 407 TRP A CA 1
ATOM 3098 C C . TRP A 1 407 ? -17.113 2.633 33.728 1.00 98.38 407 TRP A C 1
ATOM 3100 O O . TRP A 1 407 ? -17.011 3.652 33.044 1.00 98.38 407 TRP A O 1
ATOM 3110 N N . LEU A 1 408 ? -16.758 2.595 35.009 1.00 98.00 408 LEU A N 1
ATOM 3111 C CA . LEU A 1 408 ? -16.066 3.701 35.665 1.00 98.00 408 LEU A CA 1
ATOM 3112 C C . LEU A 1 408 ? -14.585 3.748 35.236 1.00 98.00 408 LEU A C 1
ATOM 3114 O O . LEU A 1 408 ? -14.067 2.763 34.704 1.00 98.00 408 LEU A O 1
ATOM 3118 N N . PRO A 1 409 ? -13.875 4.865 35.478 1.00 97.00 409 PRO A N 1
ATOM 3119 C CA . PRO A 1 409 ? -12.421 4.912 35.354 1.00 97.00 409 PRO A CA 1
ATOM 3120 C C . PRO A 1 409 ? -11.739 3.740 36.076 1.00 97.00 409 PRO A C 1
ATOM 3122 O O . PRO A 1 409 ? -11.984 3.499 37.257 1.00 97.00 409 PRO A O 1
ATOM 3125 N N . GLY A 1 410 ? -10.892 3.009 35.355 1.00 94.75 410 GLY A N 1
ATOM 3126 C CA . GLY A 1 410 ? -10.184 1.812 35.816 1.00 94.75 410 GLY A CA 1
ATOM 3127 C C . GLY A 1 410 ? -10.975 0.502 35.712 1.00 94.75 410 GLY A C 1
ATOM 3128 O O . GLY A 1 410 ? -10.391 -0.559 35.913 1.00 94.75 410 GLY A O 1
ATOM 3129 N N . ASP A 1 411 ? -12.271 0.542 35.387 1.00 96.31 411 ASP A N 1
ATOM 3130 C CA . ASP A 1 411 ? -13.107 -0.653 35.249 1.00 96.31 411 ASP A CA 1
ATOM 3131 C C . ASP A 1 411 ? -13.033 -1.227 33.826 1.00 96.31 411 ASP A C 1
ATOM 3133 O O . ASP A 1 411 ? -13.425 -0.578 32.850 1.00 96.31 411 ASP A O 1
ATOM 3137 N N . SER A 1 412 ? -12.571 -2.473 33.729 1.00 94.25 412 SER A N 1
ATOM 3138 C CA . SER A 1 412 ? -12.535 -3.292 32.511 1.00 94.25 412 SER A CA 1
ATOM 3139 C C . SER A 1 412 ? -13.367 -4.578 32.624 1.00 94.25 412 SER A C 1
ATOM 3141 O O . SER A 1 412 ? -13.322 -5.423 31.731 1.00 94.25 412 SER A O 1
ATOM 3143 N N . SER A 1 413 ? -14.136 -4.748 33.708 1.00 96.50 413 SER A N 1
ATOM 3144 C CA . SER A 1 413 ? -14.956 -5.946 33.929 1.00 96.50 413 SER A CA 1
ATOM 3145 C C . SER A 1 413 ? -16.058 -6.077 32.869 1.00 96.50 413 SER A C 1
ATOM 3147 O O . SER A 1 413 ? -16.682 -5.070 32.527 1.00 96.50 413 SER A O 1
ATOM 3149 N N . PRO A 1 414 ? -16.350 -7.281 32.343 1.00 97.12 414 PRO A N 1
ATOM 3150 C CA . PRO A 1 414 ? -17.483 -7.470 31.440 1.00 97.12 414 PRO A CA 1
ATOM 3151 C C . PRO A 1 414 ? -18.807 -7.006 32.068 1.00 97.12 414 PRO A C 1
ATOM 3153 O O . PRO A 1 414 ? -19.007 -7.136 33.278 1.00 97.12 414 PRO A O 1
ATOM 3156 N N . LYS A 1 415 ? -19.725 -6.477 31.250 1.00 97.81 415 LYS A N 1
ATOM 3157 C CA . LYS A 1 415 ? -21.075 -6.074 31.682 1.00 97.81 415 LYS A CA 1
ATOM 3158 C C . LYS A 1 415 ? -22.112 -6.979 31.043 1.00 97.81 415 LYS A C 1
ATOM 3160 O O . LYS A 1 415 ? -22.084 -7.191 29.837 1.00 97.81 415 LYS A O 1
ATOM 3165 N N . THR A 1 416 ? -23.035 -7.486 31.847 1.00 97.38 416 THR A N 1
ATOM 3166 C CA . THR A 1 416 ? -24.081 -8.405 31.391 1.00 97.38 416 THR A CA 1
ATOM 3167 C C . THR A 1 416 ? -25.406 -7.669 31.251 1.00 97.38 416 THR A C 1
ATOM 3169 O O . THR A 1 416 ? -25.822 -6.942 32.152 1.00 97.38 416 THR A O 1
ATOM 3172 N N . ILE A 1 417 ? -26.063 -7.876 30.115 1.00 98.00 417 ILE A N 1
ATOM 3173 C CA . ILE A 1 417 ? -27.439 -7.485 29.837 1.00 98.00 417 ILE A CA 1
ATOM 3174 C C . ILE A 1 417 ? -28.289 -8.739 30.016 1.00 98.00 417 ILE A C 1
ATOM 3176 O O . ILE A 1 417 ? -28.084 -9.733 29.318 1.00 98.00 417 ILE A O 1
ATOM 3180 N N . THR A 1 418 ? -29.227 -8.692 30.956 1.00 97.94 418 THR A N 1
ATOM 3181 C CA . THR A 1 418 ? -30.135 -9.804 31.255 1.00 97.94 418 THR A CA 1
ATOM 3182 C C . THR A 1 418 ? -31.510 -9.483 30.692 1.00 97.94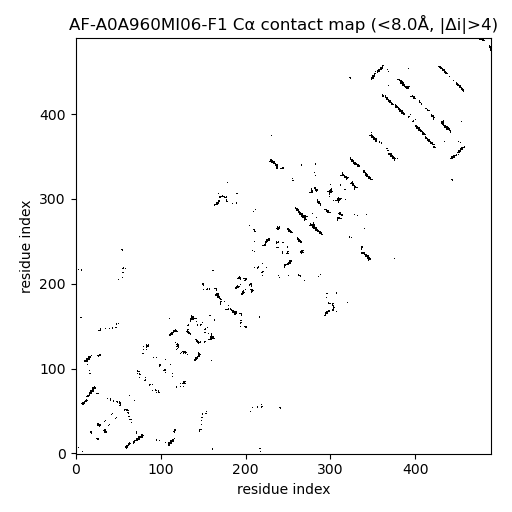 418 THR A C 1
ATOM 3184 O O . THR A 1 418 ? -32.112 -8.490 31.095 1.00 97.94 418 THR A O 1
ATOM 3187 N N . VAL A 1 419 ? -31.998 -10.319 29.778 1.00 98.19 419 VAL A N 1
ATOM 3188 C CA . VAL A 1 419 ? -33.323 -10.183 29.161 1.00 98.19 419 VAL A CA 1
ATOM 3189 C C . VAL A 1 419 ? -34.215 -11.319 29.664 1.00 98.19 419 VAL A C 1
ATOM 3191 O O . VAL A 1 419 ? -33.877 -12.477 29.411 1.00 98.19 419 VAL A O 1
ATOM 3194 N N . PRO A 1 420 ? -35.327 -11.036 30.367 1.00 98.25 420 PRO A N 1
ATOM 3195 C CA . PRO A 1 420 ? -36.253 -12.077 30.804 1.00 98.25 420 PRO A CA 1
ATOM 3196 C C . PRO A 1 420 ? -36.917 -12.761 29.609 1.00 98.25 420 PRO A C 1
ATOM 3198 O O . PRO A 1 420 ? -37.472 -12.078 28.744 1.00 98.25 420 PRO A O 1
ATOM 3201 N N . ILE A 1 421 ? -36.874 -14.090 29.596 1.00 97.38 421 ILE A N 1
ATOM 3202 C CA . ILE A 1 421 ? -37.554 -14.937 28.611 1.00 97.38 421 ILE A CA 1
ATOM 3203 C C . ILE A 1 421 ? -38.897 -15.364 29.192 1.00 97.38 421 ILE A C 1
ATOM 3205 O O . ILE A 1 421 ? -38.990 -15.693 30.379 1.00 97.38 421 ILE A O 1
ATOM 3209 N N . VAL A 1 422 ? -39.940 -15.293 28.372 1.00 96.12 422 VAL A N 1
ATOM 3210 C CA . VAL A 1 422 ? -41.288 -15.706 28.748 1.00 96.12 422 VAL A CA 1
ATOM 3211 C C . VAL A 1 422 ? -41.492 -17.088 28.156 1.00 96.12 422 VAL A C 1
ATOM 3213 O O . VAL A 1 422 ? -41.506 -17.234 26.947 1.00 96.12 422 VAL A O 1
ATOM 3216 N N . ALA A 1 423 ? -41.577 -18.087 29.030 1.00 90.56 423 ALA A N 1
ATOM 3217 C CA . ALA A 1 423 ? -41.841 -19.455 28.619 1.00 90.56 423 ALA A CA 1
ATOM 3218 C C . ALA A 1 423 ? -43.342 -19.711 28.562 1.00 90.56 423 ALA A C 1
ATOM 3220 O O . ALA A 1 423 ? -44.061 -19.349 29.508 1.00 90.56 423 ALA A O 1
ATOM 3221 N N . ASP A 1 424 ? -43.787 -20.429 27.541 1.00 86.38 424 ASP A N 1
ATOM 3222 C CA . ASP A 1 424 ? -45.112 -21.016 27.522 1.00 86.38 424 ASP A CA 1
ATOM 3223 C C . ASP A 1 424 ? -45.112 -22.509 27.132 1.00 86.38 424 ASP A C 1
ATOM 3225 O O . ASP A 1 424 ? -44.203 -23.257 27.495 1.00 86.38 424 ASP A O 1
ATOM 3229 N N . ALA A 1 425 ? -46.240 -23.010 26.630 1.00 84.44 425 ALA A N 1
ATOM 3230 C CA . ALA A 1 425 ? -46.449 -24.427 26.328 1.00 84.44 425 ALA A CA 1
ATOM 3231 C C . ALA A 1 425 ? -46.755 -24.687 24.845 1.00 84.44 425 ALA A C 1
ATOM 3233 O O . ALA A 1 425 ? -47.048 -25.830 24.475 1.00 84.44 425 ALA A O 1
ATOM 3234 N N . LEU A 1 426 ? -46.780 -23.643 24.019 1.00 84.12 426 LEU A N 1
ATOM 3235 C CA . LEU A 1 426 ? -46.924 -23.725 22.578 1.00 84.12 426 LEU A CA 1
ATOM 3236 C C . LEU A 1 426 ? -45.563 -24.055 21.967 1.00 84.12 426 LEU A C 1
ATOM 3238 O O . LEU A 1 426 ? -44.529 -23.660 22.474 1.00 84.12 426 LEU A O 1
ATOM 3242 N N . ALA A 1 427 ? -45.588 -24.828 20.882 1.00 83.69 427 ALA A N 1
ATOM 3243 C CA . ALA A 1 427 ? -44.406 -25.037 20.062 1.00 83.69 427 ALA A CA 1
ATOM 3244 C C . ALA A 1 427 ? -44.469 -24.055 18.889 1.00 83.69 427 ALA A C 1
ATOM 3246 O O . ALA A 1 427 ? -45.347 -24.164 18.025 1.00 83.69 427 ALA A O 1
ATOM 3247 N N . GLU A 1 428 ? -43.541 -23.116 18.872 1.00 84.38 428 GLU A N 1
ATOM 3248 C CA . GLU A 1 428 ? -43.440 -21.968 17.972 1.00 84.38 428 GLU A CA 1
ATOM 3249 C C . GLU A 1 428 ? -42.207 -22.089 17.054 1.00 84.38 428 GLU A C 1
ATOM 3251 O O . GLU A 1 428 ? -42.147 -21.502 15.971 1.00 84.38 428 GLU A O 1
ATOM 3256 N N . GLY A 1 429 ? -41.279 -22.983 17.405 1.00 87.44 429 GLY A N 1
ATOM 3257 C CA . GLY A 1 429 ? -40.010 -23.195 16.725 1.00 87.44 429 GLY A CA 1
ATOM 3258 C C . GLY A 1 429 ? -38.921 -22.268 17.262 1.00 87.44 429 GLY A C 1
ATOM 3259 O O . GLY A 1 429 ? -39.086 -21.584 18.261 1.00 87.44 429 GLY A O 1
ATOM 3260 N N . THR A 1 430 ? -37.754 -22.255 16.610 1.00 90.88 430 THR A N 1
ATOM 3261 C CA . THR A 1 430 ? -36.703 -21.307 16.998 1.00 90.88 430 THR A CA 1
ATOM 3262 C C . THR A 1 430 ? -37.096 -19.902 16.582 1.00 90.88 430 THR A C 1
ATOM 3264 O O . THR A 1 430 ? -37.173 -19.596 15.388 1.00 90.88 430 THR A O 1
ATOM 3267 N N . GLU A 1 431 ? -37.246 -19.034 17.570 1.00 94.69 431 GLU A N 1
ATOM 3268 C CA . GLU A 1 431 ? -37.553 -17.634 17.357 1.00 94.69 431 GLU A CA 1
ATOM 3269 C C . GLU A 1 431 ? -36.366 -16.734 17.682 1.00 94.69 431 GLU A C 1
ATOM 3271 O O . GLU A 1 431 ? -35.414 -17.132 18.348 1.00 94.69 431 GLU A O 1
ATOM 3276 N N . THR A 1 432 ? -36.382 -15.501 17.179 1.00 97.25 432 THR A N 1
ATOM 3277 C CA . THR A 1 432 ? -35.266 -14.571 17.352 1.00 97.25 432 THR A CA 1
ATOM 3278 C C . THR A 1 432 ? -35.724 -13.179 17.737 1.00 97.25 432 THR A C 1
ATOM 3280 O O . THR A 1 432 ? -36.710 -12.669 17.207 1.00 97.25 432 THR A O 1
ATOM 3283 N N . PHE A 1 433 ? -34.954 -12.541 18.611 1.00 98.50 433 PHE A N 1
ATOM 3284 C CA . PHE A 1 433 ? -34.996 -11.103 18.861 1.00 98.50 433 PHE A CA 1
ATOM 3285 C C . PHE A 1 433 ? -33.566 -10.553 18.898 1.00 98.50 433 PHE A C 1
ATOM 3287 O O . PHE A 1 433 ? -32.587 -11.300 18.829 1.00 98.50 433 PHE A O 1
ATOM 3294 N N . THR A 1 434 ? -33.415 -9.234 18.983 1.00 98.56 434 THR A N 1
ATOM 3295 C CA . THR A 1 434 ? -32.089 -8.595 19.005 1.00 98.56 434 THR A CA 1
ATOM 3296 C C . THR A 1 434 ? -31.877 -7.734 20.238 1.00 98.56 434 THR A C 1
ATOM 3298 O O . THR A 1 434 ? -32.813 -7.114 20.740 1.00 98.56 434 THR A O 1
ATOM 3301 N N . VAL A 1 435 ? -30.628 -7.654 20.698 1.00 98.56 435 VAL A N 1
ATOM 3302 C CA . VAL A 1 435 ? -30.140 -6.631 21.628 1.00 98.56 435 VAL A CA 1
ATOM 3303 C C . VAL A 1 435 ? -29.283 -5.652 20.833 1.00 98.56 435 VAL A C 1
ATOM 3305 O O . VAL A 1 435 ? -28.258 -6.035 20.269 1.00 98.56 435 VAL A O 1
ATOM 3308 N N . ASN A 1 436 ? -29.704 -4.390 20.786 1.00 98.38 436 ASN A N 1
ATOM 3309 C CA . ASN A 1 436 ? -29.046 -3.335 20.021 1.00 98.38 436 ASN A CA 1
ATOM 3310 C C . ASN A 1 436 ? -28.366 -2.337 20.955 1.00 98.38 436 ASN A C 1
ATOM 3312 O O . ASN A 1 436 ? -28.980 -1.866 21.913 1.00 98.38 436 ASN A O 1
ATOM 3316 N N . LEU A 1 437 ? -27.121 -1.979 20.651 1.00 98.25 437 LEU A N 1
ATOM 3317 C CA . LEU A 1 437 ? -26.418 -0.864 21.276 1.00 98.25 437 LEU A CA 1
ATOM 3318 C C . LEU A 1 437 ? -26.856 0.427 20.587 1.00 98.25 437 LEU A C 1
ATOM 3320 O O . LEU A 1 437 ? -26.647 0.613 19.390 1.00 98.25 437 LEU A O 1
ATOM 3324 N N . THR A 1 438 ? -27.503 1.308 21.342 1.00 97.00 438 THR A N 1
ATOM 3325 C CA . THR A 1 438 ? -28.213 2.480 20.807 1.00 97.00 438 THR A CA 1
ATOM 3326 C C . THR A 1 438 ? -27.417 3.776 20.916 1.00 97.00 438 THR A C 1
ATOM 3328 O O . THR A 1 438 ? -27.820 4.799 20.369 1.00 97.00 438 THR A O 1
ATOM 3331 N N . GLY A 1 439 ? -26.284 3.752 21.614 1.00 96.00 439 GLY A N 1
ATOM 3332 C CA . GLY A 1 439 ? -25.425 4.917 21.788 1.00 96.00 439 GLY A CA 1
ATOM 3333 C C . GLY A 1 439 ? -24.316 4.659 22.793 1.00 96.00 439 GLY A C 1
ATOM 3334 O O . GLY A 1 439 ? -24.485 3.863 23.717 1.00 96.00 439 GLY A O 1
ATOM 3335 N N . ILE A 1 440 ? -23.195 5.347 22.611 1.00 96.25 440 ILE A N 1
ATOM 3336 C CA . ILE A 1 440 ? -22.008 5.257 23.457 1.00 96.25 440 ILE A CA 1
ATOM 3337 C C . ILE A 1 440 ? -21.465 6.656 23.736 1.00 96.25 440 ILE A C 1
ATOM 3339 O O . ILE A 1 440 ? -21.486 7.529 22.871 1.00 96.25 440 ILE A O 1
ATOM 3343 N N . SER A 1 441 ? -20.968 6.863 24.950 1.00 96.00 441 SER A N 1
ATOM 3344 C CA . SER A 1 441 ? -20.158 8.024 25.317 1.00 96.00 441 SER A CA 1
ATOM 3345 C C . SER A 1 441 ? -18.872 7.561 25.995 1.00 96.00 441 SER A C 1
ATOM 3347 O O . SER A 1 441 ? -18.933 6.681 26.857 1.00 96.00 441 SER A O 1
ATOM 3349 N N . GLY A 1 442 ? -17.739 8.179 25.648 1.00 92.56 442 GLY A N 1
ATOM 3350 C CA . GLY A 1 442 ? -16.423 7.864 26.222 1.00 92.56 442 GLY A CA 1
ATOM 3351 C C . GLY A 1 442 ? -15.687 6.694 25.557 1.00 92.56 442 GLY A C 1
ATOM 3352 O O . GLY A 1 442 ? -14.676 6.243 26.084 1.00 92.56 442 GLY A O 1
ATOM 3353 N N . GLY A 1 443 ? -16.181 6.199 24.419 1.00 93.31 443 GLY A N 1
ATOM 3354 C CA . GLY A 1 443 ? -15.570 5.110 23.659 1.00 93.31 443 GLY A CA 1
ATOM 3355 C C . GLY A 1 443 ? -16.214 4.922 22.287 1.00 93.31 443 GLY A C 1
ATOM 3356 O O . GLY A 1 443 ? -17.055 5.723 21.876 1.00 93.31 443 GLY A O 1
ATOM 3357 N N . ILE A 1 444 ? -15.847 3.833 21.616 1.00 93.56 444 ILE A N 1
ATOM 3358 C CA . ILE A 1 444 ? -16.353 3.432 20.301 1.00 93.56 444 ILE A CA 1
ATOM 3359 C C . ILE A 1 444 ? -16.899 2.000 20.324 1.00 93.56 444 ILE A C 1
ATOM 3361 O O . ILE A 1 444 ? -16.484 1.172 21.141 1.00 93.56 444 ILE A O 1
ATOM 3365 N N . PHE A 1 445 ? -17.814 1.702 19.403 1.00 93.06 445 PHE A N 1
ATOM 3366 C CA . PHE A 1 445 ? -18.218 0.328 19.122 1.00 93.06 445 PHE A CA 1
ATOM 3367 C C . PHE A 1 445 ? -17.247 -0.322 18.140 1.00 93.06 445 PHE A C 1
ATOM 3369 O O . PHE A 1 445 ? -16.850 0.295 17.152 1.00 93.06 445 PHE A O 1
ATOM 3376 N N . VAL A 1 446 ? -16.900 -1.575 18.402 1.00 86.75 446 VAL A N 1
ATOM 3377 C CA . VAL A 1 446 ? -16.120 -2.432 17.506 1.00 86.75 446 VAL A CA 1
ATOM 3378 C C . VAL A 1 446 ? -16.907 -3.719 17.239 1.00 86.75 446 VAL A C 1
ATOM 3380 O O . VAL A 1 446 ? -17.728 -4.123 18.057 1.00 86.75 446 VAL A O 1
ATOM 3383 N N . ASP A 1 447 ? -16.724 -4.314 16.059 1.00 82.56 447 ASP A N 1
ATOM 3384 C CA . ASP A 1 447 ? -17.383 -5.560 15.624 1.00 82.56 447 ASP A CA 1
ATOM 3385 C C . ASP A 1 447 ? -18.931 -5.542 15.586 1.00 82.56 447 ASP A C 1
ATOM 3387 O O . ASP A 1 447 ? -19.589 -6.581 15.639 1.00 82.56 447 ASP A O 1
ATOM 3391 N N . GLY A 1 448 ? -19.526 -4.356 15.418 1.00 86.88 448 GLY A N 1
ATOM 3392 C CA . GLY A 1 448 ? -20.970 -4.162 15.236 1.00 86.88 448 GLY A CA 1
ATOM 3393 C C . GLY A 1 448 ? -21.728 -3.792 16.515 1.00 86.88 448 GLY A C 1
ATOM 3394 O O . GLY A 1 448 ? -21.175 -3.719 17.608 1.00 86.88 448 GLY A O 1
ATOM 3395 N N . THR A 1 449 ? -23.024 -3.505 16.372 1.00 96.25 449 THR A N 1
ATOM 3396 C CA . THR A 1 449 ? -23.876 -2.972 17.455 1.00 96.25 449 THR A CA 1
ATOM 3397 C C . THR A 1 449 ? -25.103 -3.827 17.753 1.00 96.25 449 THR A C 1
ATOM 3399 O O . THR A 1 449 ? -25.936 -3.429 18.565 1.00 96.25 449 THR A O 1
ATOM 3402 N N . THR A 1 450 ? -25.211 -5.014 17.155 1.00 97.44 450 THR A N 1
ATOM 3403 C CA . THR A 1 450 ? -26.366 -5.904 17.315 1.00 97.44 450 THR A CA 1
ATOM 3404 C C . THR A 1 450 ? -25.917 -7.312 17.685 1.00 97.44 450 THR A C 1
ATOM 3406 O O . THR A 1 450 ? -25.086 -7.902 16.996 1.00 97.44 450 THR A O 1
ATOM 3409 N N . ALA A 1 451 ? -26.512 -7.865 18.740 1.00 97.00 451 ALA A N 1
ATOM 3410 C CA . ALA A 1 451 ? -26.466 -9.288 19.050 1.00 97.00 451 ALA A CA 1
ATOM 3411 C C . ALA A 1 451 ? -27.846 -9.908 18.805 1.00 97.00 451 ALA A C 1
ATOM 3413 O O . ALA A 1 451 ? -28.865 -9.346 19.211 1.00 97.00 451 ALA A O 1
ATOM 3414 N N . THR A 1 452 ? -27.882 -11.060 18.140 1.00 97.75 452 THR A N 1
ATOM 3415 C CA . THR A 1 452 ? -29.105 -11.844 17.932 1.00 97.75 452 THR A CA 1
ATOM 3416 C C . THR A 1 452 ? -29.227 -12.878 19.038 1.00 97.75 452 THR A C 1
ATOM 3418 O O . THR A 1 452 ? -28.288 -13.639 19.275 1.00 97.75 452 THR A O 1
ATOM 3421 N N . VAL A 1 453 ? -30.383 -12.913 19.692 1.00 97.19 453 VAL A N 1
ATOM 3422 C CA . VAL A 1 453 ? -30.745 -13.960 20.644 1.00 97.19 453 VAL A CA 1
ATOM 3423 C C . VAL A 1 453 ? -31.724 -14.902 19.957 1.00 97.19 453 VAL A C 1
ATOM 3425 O O . VAL A 1 453 ? -32.721 -14.437 19.402 1.00 97.19 453 VAL A O 1
ATOM 3428 N N . ARG A 1 454 ? -31.440 -16.206 19.977 1.00 95.12 454 ARG A N 1
ATOM 3429 C CA . ARG A 1 454 ? -32.353 -17.251 19.513 1.00 95.12 454 ARG A CA 1
ATOM 3430 C C . ARG A 1 454 ? -32.977 -17.945 20.707 1.00 95.12 454 ARG A C 1
ATOM 3432 O O . ARG A 1 454 ? -32.261 -18.543 21.505 1.00 95.12 454 ARG A O 1
ATOM 3439 N N . ILE A 1 455 ? -34.293 -17.860 20.816 1.00 93.88 455 ILE A N 1
ATOM 3440 C CA . ILE A 1 455 ? -35.062 -18.627 21.785 1.00 93.88 455 ILE A CA 1
ATOM 3441 C C . ILE A 1 455 ? -35.297 -19.994 21.150 1.00 93.88 455 ILE A C 1
ATOM 3443 O O . ILE A 1 455 ? -35.892 -20.095 20.076 1.00 93.88 455 ILE A O 1
ATOM 3447 N N . VAL A 1 456 ? -34.740 -21.032 21.763 1.00 90.06 456 VAL A N 1
ATOM 3448 C CA . VAL A 1 456 ? -34.953 -22.413 21.342 1.00 90.06 456 VAL A CA 1
ATOM 3449 C C . VAL A 1 456 ? -35.994 -23.057 22.240 1.00 90.06 456 VAL A C 1
ATOM 3451 O O . VAL A 1 456 ? -35.981 -22.875 23.457 1.00 90.06 456 VAL A O 1
ATOM 3454 N N . GLU A 1 457 ? -36.865 -23.832 21.608 1.00 83.94 457 GLU A N 1
ATOM 3455 C CA . GLU A 1 457 ? -37.871 -24.663 22.259 1.00 83.94 457 GLU A CA 1
ATOM 3456 C C . GLU A 1 457 ? -37.299 -25.482 23.428 1.00 83.94 457 GLU A C 1
ATOM 3458 O O . GLU A 1 457 ? -36.142 -25.930 23.363 1.00 83.94 457 GLU A O 1
ATOM 3463 N N . PRO A 1 458 ? -38.112 -25.782 24.454 1.00 73.56 458 PRO A N 1
ATOM 3464 C CA . PRO A 1 458 ? -37.664 -26.504 25.629 1.00 73.56 458 PRO A CA 1
ATOM 3465 C C . PRO A 1 458 ? -37.041 -27.852 25.266 1.00 73.56 458 PRO A C 1
ATOM 3467 O O . PRO A 1 458 ? -37.692 -28.751 24.725 1.00 73.56 458 PRO A O 1
ATOM 3470 N N . GLY A 1 459 ? -35.759 -28.024 25.585 1.00 64.62 459 GLY A N 1
ATOM 3471 C CA . GLY A 1 459 ? -35.048 -29.270 25.303 1.00 64.62 459 GLY A CA 1
ATOM 3472 C C . GLY A 1 459 ? -34.719 -29.528 23.826 1.00 64.62 459 GLY A C 1
ATOM 3473 O O . GLY A 1 459 ? -34.250 -30.629 23.517 1.00 64.62 459 GLY A O 1
ATOM 3474 N N . VAL A 1 460 ? -34.901 -28.554 22.923 1.00 59.50 460 VAL A N 1
ATOM 3475 C CA . VAL A 1 460 ? -34.335 -28.626 21.570 1.00 59.50 460 VAL A CA 1
ATOM 3476 C C . VAL A 1 460 ? -32.817 -28.459 21.642 1.00 59.50 460 VAL A C 1
ATOM 3478 O O . VAL A 1 460 ? -32.276 -27.485 22.155 1.00 59.50 460 VAL A O 1
ATOM 3481 N N . VAL A 1 461 ? -32.134 -29.491 21.153 1.00 55.00 461 VAL A N 1
ATOM 3482 C CA . VAL A 1 461 ? -30.677 -29.632 21.062 1.00 55.00 461 VAL A CA 1
ATOM 3483 C C . VAL A 1 461 ? -30.168 -29.052 19.747 1.00 55.00 461 VAL A C 1
ATOM 3485 O O . VAL A 1 461 ? -30.828 -29.226 18.728 1.00 55.00 461 VAL A O 1
ATOM 3488 N N . ASP A 1 462 ? -28.975 -28.447 19.743 1.00 51.41 462 ASP A N 1
ATOM 3489 C CA . ASP A 1 462 ? -28.260 -28.108 18.506 1.00 51.41 462 ASP A CA 1
ATOM 3490 C C . ASP A 1 462 ? -27.815 -29.405 17.793 1.00 51.41 462 ASP A C 1
ATOM 3492 O O . ASP A 1 462 ? -26.923 -30.108 18.281 1.00 51.41 462 ASP A O 1
ATOM 3496 N N . PRO A 1 463 ? -28.412 -29.766 16.641 1.00 46.72 463 PRO A N 1
ATOM 3497 C CA . PRO A 1 463 ? -28.063 -30.988 15.928 1.00 46.72 463 PRO A CA 1
ATOM 3498 C C . PRO A 1 463 ? -26.787 -30.838 15.080 1.00 46.72 463 PRO A C 1
ATOM 3500 O O . PRO A 1 463 ? -26.346 -31.815 14.473 1.00 46.72 463 PRO A O 1
ATOM 3503 N N . SER A 1 464 ? -26.205 -29.636 14.990 1.00 45.09 464 SER A N 1
ATOM 3504 C CA . SER A 1 464 ? -25.042 -29.344 14.145 1.00 45.09 464 SER A CA 1
ATOM 3505 C C . SER A 1 464 ? -23.695 -29.628 14.821 1.00 45.09 464 SER A C 1
ATOM 3507 O O . SER A 1 464 ? -22.666 -29.692 14.142 1.00 45.09 464 SER A O 1
ATOM 3509 N N . PHE A 1 465 ? -23.687 -29.899 16.131 1.00 50.50 465 PHE A N 1
ATOM 3510 C CA . PHE A 1 465 ? -22.485 -30.310 16.852 1.00 50.50 465 PHE A CA 1
ATOM 3511 C C . PHE A 1 465 ? -22.131 -31.783 16.569 1.00 50.50 465 PHE A C 1
ATOM 3513 O O . PHE A 1 465 ? -22.489 -32.700 17.308 1.00 50.50 465 PHE A O 1
ATOM 3520 N N . VAL A 1 466 ? -21.394 -32.019 15.480 1.00 48.78 466 VAL A N 1
ATOM 3521 C CA . VAL A 1 466 ? -20.818 -33.329 15.133 1.00 48.78 466 VAL A CA 1
ATOM 3522 C C . VAL A 1 466 ? -19.309 -33.290 15.380 1.00 48.78 466 VAL A C 1
ATOM 3524 O O . VAL A 1 466 ? -18.577 -32.625 14.649 1.00 48.78 466 VAL A O 1
ATOM 3527 N N . HIS A 1 467 ? -18.815 -34.013 16.392 1.00 54.19 467 HIS A N 1
ATOM 3528 C CA . HIS A 1 467 ? -17.377 -34.100 16.675 1.00 54.19 467 HIS A CA 1
ATOM 3529 C C . HIS A 1 467 ? -16.789 -35.453 16.222 1.00 54.19 467 HIS A C 1
ATOM 3531 O O . HIS A 1 467 ? -17.266 -36.499 16.661 1.00 54.19 467 HIS A O 1
ATOM 3537 N N . PRO A 1 468 ? -15.708 -35.483 15.417 1.00 50.25 468 PRO A N 1
ATOM 3538 C CA . PRO A 1 468 ? -15.197 -36.714 14.798 1.00 50.25 468 PRO A CA 1
ATOM 3539 C C . PRO A 1 468 ? -14.605 -37.748 15.774 1.00 50.25 468 PRO A C 1
ATOM 3541 O O . PRO A 1 468 ? -14.387 -38.891 15.384 1.00 50.25 468 PRO A O 1
ATOM 3544 N N . TYR A 1 469 ? -14.346 -37.373 17.032 1.00 53.66 469 TYR A N 1
ATOM 3545 C CA . TYR A 1 469 ? -13.709 -38.249 18.031 1.00 53.66 469 TYR A CA 1
ATOM 3546 C C . TYR A 1 469 ? -14.587 -38.612 19.233 1.00 53.66 469 TYR A C 1
ATOM 3548 O O . TYR A 1 469 ? -14.153 -39.402 20.070 1.00 53.66 469 TYR A O 1
ATOM 3556 N N . PHE A 1 470 ? -15.799 -38.062 19.342 1.00 52.81 470 PHE A N 1
ATOM 3557 C CA . PHE A 1 470 ? -16.685 -38.371 20.461 1.00 52.81 470 PHE A CA 1
ATOM 3558 C C . PHE A 1 470 ? -18.020 -38.898 19.955 1.00 52.81 470 PHE A C 1
ATOM 3560 O O . PHE A 1 470 ? -18.757 -38.201 19.268 1.00 52.81 470 PHE A O 1
ATOM 3567 N N . ASN A 1 471 ? -18.322 -40.143 20.313 1.00 48.84 471 ASN A N 1
ATOM 3568 C CA . ASN A 1 471 ? -19.595 -40.783 20.017 1.00 48.84 471 ASN A CA 1
ATOM 3569 C C . ASN A 1 471 ? -20.451 -40.702 21.288 1.00 48.84 471 ASN A C 1
ATOM 3571 O O . ASN A 1 471 ? -20.451 -41.623 22.105 1.00 48.84 471 ASN A O 1
ATOM 3575 N N . PHE A 1 472 ? -21.084 -39.553 21.521 1.00 54.03 472 PHE A N 1
ATOM 3576 C CA . PHE A 1 472 ? -21.959 -39.375 22.676 1.00 54.03 472 PHE A CA 1
ATOM 3577 C C . PHE A 1 472 ? -23.378 -39.830 22.334 1.00 54.03 472 PHE A C 1
ATOM 3579 O O . PHE A 1 472 ? -23.980 -39.371 21.369 1.00 54.03 472 PHE A O 1
ATOM 3586 N N . SER A 1 473 ? -23.941 -40.705 23.164 1.00 45.25 473 SER A N 1
ATOM 3587 C CA . SER A 1 473 ? -25.388 -40.878 23.283 1.00 45.25 473 SER A CA 1
ATOM 3588 C C . SER A 1 473 ? -25.881 -39.944 24.393 1.00 45.25 473 SER A C 1
ATOM 3590 O O . SER A 1 473 ? -26.101 -40.387 25.520 1.00 45.25 473 SER A O 1
ATOM 3592 N N . GLY A 1 474 ? -25.941 -38.639 24.110 1.00 48.34 474 GLY A N 1
ATOM 3593 C CA . GLY A 1 474 ? -26.327 -37.601 25.073 1.00 48.34 474 GLY A CA 1
ATOM 3594 C C . GLY A 1 474 ? -26.105 -36.173 24.556 1.00 48.34 474 GLY A C 1
ATOM 3595 O O . GLY A 1 474 ? -25.379 -35.975 23.586 1.00 48.34 474 GLY A O 1
ATOM 3596 N N . SER A 1 475 ? -26.762 -35.200 25.194 1.00 54.41 475 SER A N 1
ATOM 3597 C CA . SER A 1 475 ? -26.722 -33.765 24.866 1.00 54.41 475 SER A CA 1
ATOM 3598 C C . SER A 1 475 ? -25.476 -33.067 25.425 1.00 54.41 475 SER A C 1
ATOM 3600 O O . SER A 1 475 ? -25.092 -33.364 26.552 1.00 54.41 475 SER A O 1
ATOM 3602 N N . VAL A 1 476 ? -24.918 -32.100 24.685 1.00 51.25 476 VAL A N 1
ATOM 3603 C CA . VAL A 1 476 ? -23.903 -31.145 25.171 1.00 51.25 476 VAL A CA 1
ATOM 3604 C C . VAL A 1 476 ? -24.547 -29.759 25.235 1.00 51.25 476 VAL A C 1
ATOM 3606 O O . VAL A 1 476 ? -25.054 -29.277 24.227 1.00 51.25 476 VAL A O 1
ATOM 3609 N N . ARG A 1 477 ? -24.569 -29.152 26.420 1.00 49.78 477 ARG A N 1
ATOM 3610 C CA . ARG A 1 477 ? -25.136 -27.833 26.733 1.00 49.78 477 ARG A CA 1
ATOM 3611 C C . ARG A 1 477 ? -24.064 -26.752 26.885 1.00 49.78 477 ARG A C 1
ATOM 3613 O O . ARG A 1 477 ? -24.369 -25.590 26.647 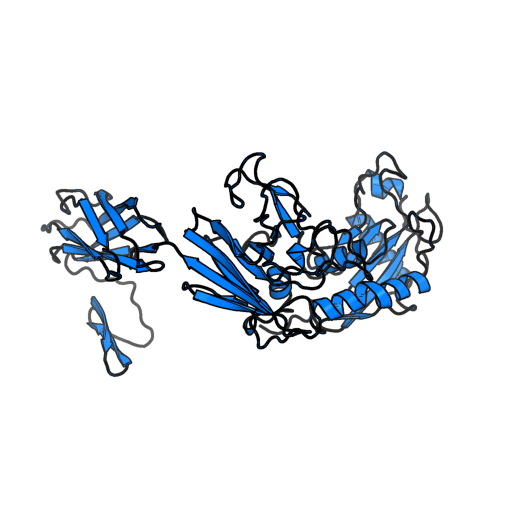1.00 49.78 477 ARG A O 1
ATOM 3620 N N . ASP A 1 478 ? -22.844 -27.118 27.285 1.00 51.91 478 ASP A N 1
ATOM 3621 C CA . ASP A 1 478 ? -21.720 -26.184 27.457 1.00 51.91 478 ASP A CA 1
ATOM 3622 C C . ASP A 1 478 ? -20.352 -26.885 27.303 1.00 51.91 478 ASP A C 1
ATOM 3624 O O . ASP A 1 478 ? -20.247 -28.113 27.408 1.00 51.91 478 ASP A O 1
ATOM 3628 N N . PHE A 1 479 ? -19.290 -26.103 27.084 1.00 65.25 479 PHE A N 1
ATOM 3629 C CA . PHE A 1 479 ? -17.900 -26.556 27.123 1.00 65.25 479 PHE A CA 1
ATOM 3630 C C . PHE A 1 479 ? -17.083 -25.751 28.140 1.00 65.25 479 PHE A C 1
ATOM 3632 O O . PHE A 1 479 ? -16.941 -24.535 28.048 1.00 65.25 479 PHE A O 1
ATOM 3639 N N . ALA A 1 480 ? -16.455 -26.450 29.085 1.00 60.16 480 ALA A N 1
ATOM 3640 C CA . ALA A 1 480 ? -15.581 -25.842 30.083 1.00 60.16 480 ALA A CA 1
ATOM 3641 C C . ALA A 1 480 ? -14.166 -26.417 29.994 1.00 60.16 480 ALA A C 1
ATOM 3643 O O . ALA A 1 480 ? -13.976 -27.634 29.991 1.00 60.16 480 ALA A O 1
ATOM 3644 N N . VAL A 1 481 ? -13.151 -25.550 29.974 1.00 64.44 481 VAL A N 1
ATOM 3645 C CA . VAL A 1 481 ? -11.756 -25.982 30.133 1.00 64.44 481 VAL A CA 1
ATOM 3646 C C . VAL A 1 481 ? -11.496 -26.215 31.620 1.00 64.44 481 VAL A C 1
ATOM 3648 O O . VAL A 1 481 ? -11.584 -25.295 32.432 1.00 64.44 481 VAL A O 1
ATOM 3651 N N . GLN A 1 482 ? -11.200 -27.456 31.988 1.00 67.75 482 GLN A N 1
ATOM 3652 C CA . GLN A 1 482 ? -10.871 -27.834 33.354 1.00 67.75 482 GLN A CA 1
ATOM 3653 C C . GLN A 1 482 ? -9.447 -27.396 33.733 1.00 67.75 482 GLN A C 1
ATOM 3655 O O . GLN A 1 482 ? -8.596 -27.218 32.857 1.00 67.75 482 GLN A O 1
ATOM 3660 N N . PRO A 1 483 ? -9.138 -27.271 35.039 1.00 68.25 483 PRO A N 1
ATOM 3661 C CA . PRO A 1 483 ? -7.802 -26.903 35.518 1.00 68.25 483 PRO A CA 1
ATOM 3662 C C . PRO A 1 483 ? -6.663 -27.821 35.043 1.00 68.25 483 PRO A C 1
ATOM 3664 O O . PRO A 1 483 ? -5.503 -27.424 35.103 1.00 68.25 483 PRO A O 1
ATOM 3667 N N . ASP A 1 484 ? -6.973 -29.037 34.578 1.00 75.69 484 ASP A N 1
ATOM 3668 C CA . ASP A 1 484 ? -6.010 -29.986 34.006 1.00 75.69 484 ASP A CA 1
ATOM 3669 C C . ASP A 1 484 ? -5.803 -29.823 32.484 1.00 75.69 484 ASP A C 1
ATOM 3671 O O . ASP A 1 484 ? -5.101 -30.625 31.866 1.00 75.69 484 ASP A O 1
ATOM 3675 N N . GLY A 1 485 ? -6.399 -28.792 31.877 1.00 61.59 485 GLY A N 1
ATOM 3676 C CA . GLY A 1 485 ? -6.299 -28.488 30.450 1.00 61.59 485 GLY A CA 1
ATOM 3677 C C . GLY A 1 485 ? -7.216 -29.327 29.557 1.00 61.59 485 GLY A C 1
ATOM 3678 O O . GLY A 1 485 ? -7.148 -29.195 28.335 1.00 61.59 485 GLY A O 1
ATOM 3679 N N . LYS A 1 486 ? -8.074 -30.185 30.125 1.00 68.44 486 LYS A N 1
ATOM 3680 C CA . LYS A 1 486 ? -9.077 -30.933 29.353 1.00 68.44 486 LYS A CA 1
ATOM 3681 C C . LYS A 1 486 ? -10.341 -30.117 29.148 1.00 68.44 486 LYS A C 1
ATOM 3683 O O . LYS A 1 486 ? -10.683 -29.262 29.956 1.00 68.44 486 LYS A O 1
ATOM 3688 N N . ILE A 1 487 ? -11.069 -30.432 28.085 1.00 64.50 487 ILE A N 1
ATOM 3689 C CA . ILE A 1 487 ? -12.400 -29.883 27.834 1.00 64.50 487 ILE A CA 1
ATOM 3690 C C . ILE A 1 487 ? -13.424 -30.846 28.430 1.00 64.50 487 ILE A C 1
ATOM 3692 O O . ILE A 1 487 ? -13.418 -32.038 28.120 1.00 64.50 487 ILE A O 1
ATOM 3696 N N . ALA A 1 488 ? -14.280 -30.327 29.301 1.00 65.25 488 ALA A N 1
ATOM 3697 C CA . ALA A 1 488 ? -15.464 -31.008 29.785 1.00 65.25 488 ALA A CA 1
ATOM 3698 C C . ALA A 1 488 ? -16.679 -30.538 28.990 1.00 65.25 488 ALA A C 1
ATOM 3700 O O . ALA A 1 488 ? -16.882 -29.338 28.815 1.00 65.25 488 ALA A O 1
ATOM 3701 N N . PHE A 1 489 ? -17.468 -31.506 28.539 1.00 62.34 489 PHE A N 1
ATOM 3702 C CA . PHE A 1 489 ? -18.785 -31.294 27.955 1.00 62.34 489 PHE A CA 1
ATOM 3703 C C . PHE A 1 489 ? -19.810 -31.474 29.077 1.00 62.34 489 PHE A C 1
ATOM 3705 O O . PHE A 1 489 ? -19.740 -32.484 29.786 1.00 62.34 489 PHE A O 1
ATOM 3712 N N . VAL A 1 490 ? -20.693 -30.495 29.274 1.00 55.69 490 VAL A N 1
ATOM 3713 C CA . VAL A 1 490 ? -21.763 -30.546 30.290 1.00 55.69 490 VAL A CA 1
ATOM 3714 C C . VAL A 1 490 ? -23.099 -30.777 29.623 1.00 55.69 490 VAL A C 1
ATOM 3716 O O . VAL A 1 490 ? -23.345 -30.080 28.616 1.00 55.69 490 VAL A O 1
#

Sequence (490 aa):
IGLSSWTEGLKDILVIRADFPDLTGEPVTPTGATMNAAFLTNKISNEVGPFYDEASYGKTALSLSAANVTPVLRMPTAAQTYAANDSLTQLRIDALAAAETAGYDTGSYDRIYLVFTHIGPSRYSNSQFTWAGVGLIGGSFMWINGYFDLRVAGHEMGHTYGLRHANLWQIPGGSSNPVDLGGSSTEYGDWFDMMGDGPSSASTQPDYFNPWFMNRLDWMANQSIQTVTTGGTYRLFRYDHRNANQSNTLALKIARDGTRDYWIGYRRKYFGHSTHSDAGNAAYLIWGYQTNEVSNLIDVDTPGTNQLDACLNVGNTFHDNAAGIHVTTTASGGSGTDQWLDVTVAFDSRIQFSSTSVDVDEQSGNATVTLIRTGDTTSLVNVSYATANGTATAPADYSTTNGNAIWLPGDSSPKTITVPIVADALAEGTETFTVNLTGISGGIFVDGTTATVRIVEPGVVDPSFVHPYFNFSGSVRDFAVQPDGKIAFV

Foldseek 3Di:
DDQDPLLFDEFEEAEQFEAEPQGDDFAAAPVGHGPALVNQQCQQVQAQQVQSCWQLLNRYGYDDDSVRYADHFYFPHGLLVCFLVVVPVVSVVRSVVRCVVSPDPPVVGSAYEYGHHASACVNPVNGPCPDQKAAAQCARYMYGRRDRHCLHVNQNVLRVLRAAAAWAFAADPPDLALPDPNTDTGTLQQLQASRHVHPADRPQRHRHHAPLSCVVSVSQPPCLEAEDDAWDKAKAFAPSGSNQPSNHNQWYWYDQDPFWIKIKGAAQSLPPPPQQNCSRAFIWIWIATPPPRYIHTRQFPRHNPGCSPRGAHAQGKHDDPQSQKIKHFHDWDDDDSRTITMITIFGFWEKDWPALEAEDELPNQKDKTKMFIGTAQQAKKKWKKWKFADQDDPPAFWHTDIDIDIRHGPDGDMDIDIIGTHDDDDDPAWGKIKMFTPDMDRGDYDPHGIHIYIHGYHPDADPPPDDPPDDDPDGFDDWDQDPVRDIDGD

Radius of gyration: 29.89 Å; Cα contacts (8 Å, |Δi|>4): 1198; chains: 1; bounding box: 73×64×77 Å

Mean predicted aligned error: 8.14 Å

Nearest PDB structures (foldseek):
  2dpk-assembly1_A  TM=9.551E-01  e=3.394E-12  Canis lupus familiaris
  3gin-assembly2_B  TM=9.562E-01  e=4.030E-12  Canis lupus familiaris
  3h6a-assembly2_B  TM=9.184E-01  e=6.220E-10  Homo sapiens
  2qvk-assembly1_A  TM=8.916E-01  e=5.874E-10  Canis lupus familiaris
  2qvm-assembly1_A  TM=9.327E-01  e=2.458E-09  Canis lupus familiaris